Protein AF-A0A8S1KMD8-F1 (afdb_monomer)

Structure (mmCIF, N/CA/C/O backbone):
data_AF-A0A8S1KMD8-F1
#
_entry.id   AF-A0A8S1KMD8-F1
#
loop_
_atom_site.group_PDB
_atom_site.id
_atom_site.type_symbol
_atom_site.label_atom_id
_atom_site.label_alt_id
_atom_site.label_comp_id
_atom_site.label_asym_id
_atom_site.label_entity_id
_atom_site.label_seq_id
_atom_site.pdbx_PDB_ins_code
_atom_site.Cartn_x
_atom_site.Cartn_y
_atom_site.Cartn_z
_atom_site.occupancy
_atom_site.B_iso_or_equiv
_atom_site.auth_seq_id
_atom_site.auth_comp_id
_atom_site.auth_asym_id
_atom_site.auth_atom_id
_atom_site.pdbx_PDB_model_num
ATOM 1 N N . MET A 1 1 ? -4.150 -4.157 37.759 1.00 35.06 1 MET A N 1
ATOM 2 C CA . MET A 1 1 ? -3.790 -4.705 36.434 1.00 35.06 1 MET A CA 1
ATOM 3 C C . MET A 1 1 ? -5.080 -5.100 35.728 1.00 35.06 1 MET A C 1
ATOM 5 O O . MET A 1 1 ? -5.739 -6.020 36.186 1.00 35.06 1 MET A O 1
ATOM 9 N N . VAL A 1 2 ? -5.507 -4.350 34.710 1.00 37.12 2 VAL A N 1
ATOM 10 C CA . VAL A 1 2 ? -6.774 -4.609 34.002 1.00 37.12 2 VAL A CA 1
ATOM 11 C C . VAL A 1 2 ? -6.465 -5.465 32.774 1.00 37.12 2 VAL A C 1
ATOM 13 O O . VAL A 1 2 ? -5.782 -5.014 31.854 1.00 37.12 2 VAL A O 1
ATOM 16 N N . LEU A 1 3 ? -6.873 -6.731 32.798 1.00 45.84 3 LEU A N 1
ATOM 17 C CA . LEU A 1 3 ? -6.843 -7.628 31.643 1.00 45.84 3 LEU A CA 1
ATOM 18 C C . LEU A 1 3 ? -8.241 -7.618 31.025 1.00 45.84 3 LEU A C 1
ATOM 20 O O . LEU A 1 3 ? -9.227 -7.657 31.756 1.00 45.84 3 LEU A O 1
ATOM 24 N N . LEU A 1 4 ? -8.326 -7.552 29.697 1.00 47.75 4 LEU A N 1
ATOM 25 C CA . LEU A 1 4 ? -9.594 -7.823 29.020 1.00 47.75 4 LEU A CA 1
ATOM 26 C C . LEU A 1 4 ? -10.027 -9.254 29.333 1.00 47.75 4 LEU A C 1
ATOM 28 O O . LEU A 1 4 ? -9.177 -10.146 29.355 1.00 47.75 4 LEU A O 1
ATOM 32 N N . ASP A 1 5 ? -11.326 -9.472 29.530 1.00 56.44 5 ASP A N 1
ATOM 33 C CA . ASP A 1 5 ? -11.879 -10.826 29.559 1.00 56.44 5 ASP A CA 1
ATOM 34 C C . ASP A 1 5 ? -11.545 -11.499 28.215 1.00 56.44 5 ASP A C 1
ATOM 36 O O . ASP A 1 5 ? -11.772 -10.914 27.143 1.00 56.44 5 ASP A O 1
ATOM 40 N N . PRO A 1 6 ? -10.977 -12.712 28.255 1.00 58.53 6 PRO A N 1
ATOM 41 C CA . PRO A 1 6 ? -10.753 -13.542 27.082 1.00 58.53 6 PRO A CA 1
ATOM 42 C C . PRO A 1 6 ? -11.960 -13.647 26.136 1.00 58.53 6 PRO A C 1
ATOM 44 O O . PRO A 1 6 ? -11.756 -13.828 24.936 1.00 58.53 6 PRO A O 1
ATOM 47 N N . ILE A 1 7 ? -13.192 -13.512 26.641 1.00 58.31 7 ILE A N 1
ATOM 48 C CA . ILE A 1 7 ? -14.433 -13.607 25.860 1.00 58.31 7 ILE A CA 1
ATOM 49 C C . ILE A 1 7 ? -14.549 -12.473 24.833 1.00 58.31 7 ILE A C 1
ATOM 51 O O . ILE A 1 7 ? -14.689 -12.745 23.644 1.00 58.31 7 ILE A O 1
ATOM 55 N N . MET A 1 8 ? -14.390 -11.210 25.236 1.00 61.03 8 MET A N 1
ATOM 56 C CA . MET A 1 8 ? -14.494 -10.073 24.310 1.00 61.03 8 MET A CA 1
ATOM 57 C C . MET A 1 8 ? -13.376 -10.099 23.253 1.00 61.03 8 MET A C 1
ATOM 59 O O . MET A 1 8 ? -13.609 -9.868 22.067 1.00 61.03 8 MET A O 1
ATOM 63 N N . LEU A 1 9 ? -12.150 -10.449 23.662 1.00 65.88 9 LEU A N 1
ATOM 64 C CA . LEU A 1 9 ? -11.030 -10.636 22.732 1.00 65.88 9 LEU A CA 1
ATOM 65 C C . LEU A 1 9 ? -11.302 -11.753 21.723 1.00 65.88 9 LEU A C 1
ATOM 67 O O . LEU A 1 9 ? -10.912 -11.641 20.561 1.00 65.88 9 LEU A O 1
ATOM 71 N N . ARG A 1 10 ? -11.959 -12.828 22.158 1.00 68.38 10 ARG A N 1
ATOM 72 C CA . ARG A 1 10 ? -12.391 -13.913 21.280 1.00 68.38 10 ARG A CA 1
ATOM 73 C C . ARG A 1 10 ? -13.468 -13.432 20.308 1.00 68.38 10 ARG A C 1
ATOM 75 O O . ARG A 1 10 ? -13.371 -13.753 19.127 1.00 68.38 10 ARG A O 1
ATOM 82 N N . ASP A 1 11 ? -14.420 -12.625 20.758 1.00 70.31 11 ASP A N 1
ATOM 83 C CA . ASP A 1 11 ? -15.495 -12.106 19.911 1.00 70.31 11 ASP A CA 1
ATOM 84 C C . ASP A 1 11 ? -14.989 -11.146 18.837 1.00 70.31 11 ASP A C 1
ATOM 86 O O . ASP A 1 11 ? -15.337 -11.314 17.669 1.00 70.31 11 ASP A O 1
ATOM 90 N N . PHE A 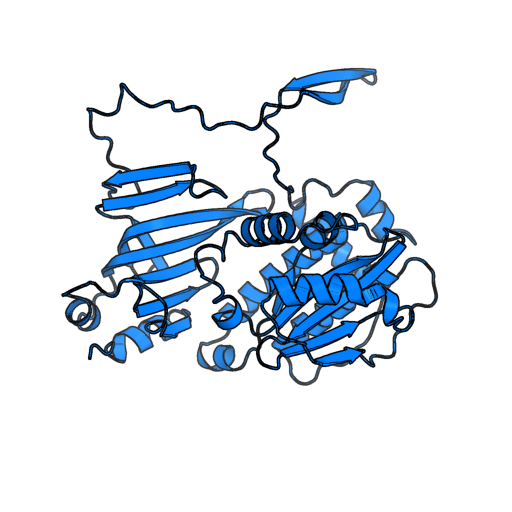1 12 ? -14.088 -10.218 19.169 1.00 73.62 12 PHE A N 1
ATOM 91 C CA . PHE A 1 12 ? -13.445 -9.368 18.162 1.00 73.62 12 PHE A CA 1
ATOM 92 C C . PHE A 1 12 ? -12.738 -10.190 17.080 1.00 73.62 12 PHE A C 1
ATOM 94 O O . PHE A 1 12 ? -12.924 -9.946 15.886 1.00 73.62 12 PHE A O 1
ATOM 101 N N . LYS A 1 13 ? -11.973 -11.207 17.492 1.00 77.50 13 LYS A N 1
ATOM 102 C CA . LYS A 1 13 ? -11.260 -12.101 16.569 1.00 77.50 13 LYS A CA 1
ATOM 103 C C . LYS A 1 13 ? -12.228 -12.895 15.693 1.00 77.50 13 LYS A C 1
ATOM 105 O O . LYS A 1 13 ? -12.014 -12.993 14.488 1.00 77.50 13 LYS A O 1
ATOM 110 N N . ASN A 1 14 ? -13.319 -13.401 16.269 1.00 76.19 14 ASN A N 1
ATOM 111 C CA . ASN A 1 14 ? -14.373 -14.109 15.536 1.00 76.19 14 ASN A CA 1
ATOM 112 C C . ASN A 1 14 ? -15.100 -13.206 14.526 1.00 76.19 14 ASN A C 1
ATOM 114 O O . ASN A 1 14 ? -15.613 -13.697 13.525 1.00 76.19 14 ASN A O 1
ATOM 118 N N . ARG A 1 15 ? -15.143 -11.891 14.772 1.00 75.94 15 ARG A N 1
ATOM 119 C CA . ARG A 1 15 ? -15.756 -10.886 13.885 1.00 75.94 15 ARG A CA 1
ATOM 120 C C . ARG A 1 15 ? -14.792 -10.324 12.841 1.00 75.94 15 ARG A C 1
ATOM 122 O O . ARG A 1 15 ? -15.174 -9.458 12.060 1.00 75.94 15 ARG A O 1
ATOM 129 N N . GLY A 1 16 ? -13.561 -10.830 12.804 1.00 81.75 16 GLY A N 1
ATOM 130 C CA . GLY A 1 16 ? -12.578 -10.461 11.797 1.00 81.75 16 GLY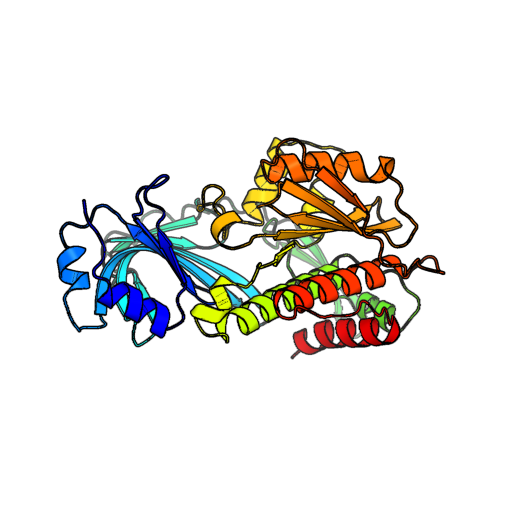 A CA 1
ATOM 131 C C . GLY A 1 16 ? -11.721 -9.252 12.160 1.00 81.75 16 GLY A C 1
ATOM 132 O O . GLY A 1 16 ? -10.973 -8.805 11.292 1.00 81.75 16 GLY A O 1
ATOM 133 N N . TYR A 1 17 ? -11.731 -8.780 13.410 1.00 84.38 17 TYR A N 1
ATOM 134 C CA . TYR A 1 17 ? -10.789 -7.760 13.879 1.00 84.38 17 TYR A CA 1
ATOM 135 C C . TYR A 1 17 ? -9.463 -8.387 14.306 1.00 84.38 17 TYR A C 1
ATOM 137 O O . TYR A 1 17 ? -9.433 -9.437 14.953 1.00 84.38 17 TYR A O 1
ATOM 145 N N . ASP A 1 18 ? -8.365 -7.702 14.009 1.00 84.19 18 ASP A N 1
ATOM 146 C CA . ASP A 1 18 ? -7.122 -7.894 14.747 1.00 84.19 18 ASP A CA 1
ATOM 147 C C . ASP A 1 18 ? -7.146 -6.998 15.986 1.00 84.19 18 ASP A C 1
ATOM 149 O O . ASP A 1 18 ? -7.566 -5.844 15.917 1.00 84.19 18 ASP A O 1
ATOM 153 N N . VAL A 1 19 ? -6.728 -7.538 17.133 1.00 84.62 19 VAL A N 1
ATOM 154 C CA . VAL A 1 19 ? -6.695 -6.801 18.403 1.00 84.62 19 VAL A CA 1
ATOM 155 C C . VAL A 1 19 ? -5.303 -6.882 19.000 1.00 84.62 19 VAL A C 1
ATOM 157 O O . VAL A 1 19 ? -4.813 -7.977 19.284 1.00 84.62 19 VAL A O 1
ATOM 160 N N . ILE A 1 20 ? -4.690 -5.721 19.210 1.00 83.12 20 ILE A N 1
ATOM 161 C CA . ILE A 1 20 ? -3.286 -5.576 19.592 1.00 83.12 20 ILE A CA 1
ATOM 162 C C . ILE A 1 20 ? -3.201 -4.779 20.894 1.00 83.12 20 ILE A C 1
ATOM 164 O O . ILE A 1 20 ? -3.952 -3.829 21.111 1.00 83.12 20 ILE A O 1
ATOM 168 N N . ASP A 1 21 ? -2.333 -5.212 21.807 1.00 82.94 21 ASP A N 1
ATOM 169 C CA . ASP A 1 21 ? -2.061 -4.510 23.063 1.00 82.94 21 ASP A CA 1
ATOM 170 C C . ASP A 1 21 ? -1.041 -3.391 22.831 1.00 82.94 21 ASP A C 1
ATOM 172 O O . ASP A 1 21 ? 0.060 -3.670 22.369 1.00 82.94 21 ASP A O 1
ATOM 176 N N . ILE A 1 22 ? -1.407 -2.148 23.155 1.00 79.69 22 ILE A N 1
ATOM 177 C CA . ILE A 1 22 ? -0.582 -0.949 22.895 1.00 79.69 22 ILE A CA 1
ATOM 178 C C . ILE A 1 22 ? -0.331 -0.113 24.161 1.00 79.69 22 ILE A C 1
ATOM 180 O O . ILE A 1 22 ? 0.023 1.064 24.098 1.00 79.69 22 ILE A O 1
ATOM 184 N N . ARG A 1 23 ? -0.498 -0.728 25.342 1.00 79.50 23 ARG A N 1
ATOM 185 C CA . ARG A 1 23 ? -0.414 -0.056 26.652 1.00 79.50 23 ARG A CA 1
ATOM 186 C C . ARG A 1 23 ? 0.889 0.693 26.926 1.00 79.50 23 ARG A C 1
ATOM 188 O O . ARG A 1 23 ? 0.893 1.603 27.745 1.00 79.50 23 ARG A O 1
ATOM 195 N N . ASN A 1 24 ? 1.986 0.308 26.283 1.00 64.88 24 ASN A N 1
ATOM 196 C CA . ASN A 1 24 ? 3.311 0.810 26.640 1.00 64.88 24 ASN A CA 1
ATOM 197 C C . ASN A 1 24 ? 3.614 2.219 26.101 1.00 64.88 24 ASN A C 1
ATOM 199 O O . ASN A 1 24 ? 4.594 2.806 26.542 1.00 64.88 24 ASN A O 1
ATOM 203 N N . ASN A 1 25 ? 2.795 2.770 25.193 1.00 57.94 25 ASN A N 1
ATOM 204 C CA . ASN A 1 25 ? 3.168 3.966 24.422 1.00 57.94 25 ASN A CA 1
ATOM 205 C C . ASN A 1 25 ? 2.075 5.043 24.285 1.00 57.94 25 ASN A C 1
ATOM 207 O O . ASN A 1 25 ? 2.281 6.018 23.557 1.00 57.94 25 ASN A O 1
ATOM 211 N N . SER A 1 26 ? 0.906 4.908 24.928 1.00 68.06 26 SER A N 1
ATOM 212 C CA . SER A 1 26 ? -0.212 5.823 24.649 1.00 68.06 26 SER A CA 1
ATOM 213 C C . SER A 1 26 ? -1.278 5.918 25.750 1.00 68.06 26 SER A C 1
ATOM 215 O O . SER A 1 26 ? -1.332 5.095 26.660 1.00 68.06 26 SER A O 1
ATOM 217 N N . ASP A 1 27 ? -2.190 6.888 25.611 1.00 80.75 27 ASP A N 1
ATOM 218 C CA . ASP A 1 27 ? -3.438 7.007 26.392 1.00 80.75 27 ASP A CA 1
ATOM 219 C C . ASP A 1 27 ? -4.460 5.882 26.089 1.00 80.75 27 ASP A C 1
ATOM 221 O O . ASP A 1 27 ? -5.607 5.895 26.560 1.00 80.75 27 ASP A O 1
ATOM 225 N N . TYR A 1 28 ? -4.057 4.896 25.284 1.00 82.88 28 TYR A N 1
ATOM 226 C CA . TYR A 1 28 ? -4.873 3.801 24.790 1.00 82.88 28 TYR A CA 1
ATOM 227 C C . TYR A 1 28 ? -4.318 2.451 25.249 1.00 82.88 28 TYR A C 1
ATOM 229 O O . TYR A 1 28 ? -3.118 2.245 25.408 1.00 82.88 28 TYR A O 1
ATOM 237 N N . VAL A 1 29 ? -5.221 1.499 25.475 1.00 82.94 29 VAL A N 1
ATOM 238 C CA . VAL A 1 29 ? -4.880 0.142 25.931 1.00 82.94 29 VAL A CA 1
ATOM 239 C C . VAL A 1 29 ? -4.875 -0.873 24.800 1.00 82.94 29 VAL A C 1
ATOM 241 O O . VAL A 1 29 ? -4.194 -1.896 24.887 1.00 82.94 29 VAL A O 1
ATOM 244 N N . LYS A 1 30 ? -5.673 -0.635 23.758 1.00 83.38 30 LYS A N 1
ATOM 245 C CA . LYS A 1 30 ? -5.879 -1.579 22.663 1.00 83.38 30 LYS A CA 1
ATOM 246 C C . LYS A 1 30 ? -6.028 -0.863 21.342 1.00 83.38 30 LYS A C 1
ATOM 248 O O . LYS A 1 30 ? -6.648 0.195 21.277 1.00 83.38 30 LYS A O 1
ATOM 253 N N . LEU A 1 31 ? -5.535 -1.531 20.312 1.00 84.88 31 LEU A N 1
ATOM 254 C CA . LEU A 1 31 ? -5.748 -1.202 18.919 1.00 84.88 31 LEU A CA 1
ATOM 255 C C . LEU A 1 31 ? -6.594 -2.301 18.282 1.00 84.88 31 LEU A C 1
ATOM 257 O O . LEU A 1 31 ? -6.228 -3.475 18.343 1.00 84.88 31 LEU A O 1
ATOM 261 N N . MET A 1 32 ? -7.721 -1.924 17.694 1.00 86.00 32 MET A N 1
ATOM 262 C CA . MET A 1 32 ? -8.576 -2.807 16.910 1.00 86.00 32 MET A CA 1
ATOM 263 C C . MET A 1 32 ? -8.472 -2.438 15.438 1.00 86.00 32 MET A C 1
ATOM 265 O O . MET A 1 32 ? -8.577 -1.263 15.094 1.00 86.00 32 MET A O 1
ATOM 269 N N . ILE A 1 33 ? -8.294 -3.433 14.575 1.00 83.44 33 ILE A N 1
ATOM 270 C CA . ILE A 1 33 ? -8.046 -3.218 13.150 1.00 83.44 33 ILE A CA 1
ATOM 271 C C . ILE A 1 33 ? -8.968 -4.120 12.332 1.00 83.44 33 ILE A C 1
ATOM 273 O O . ILE A 1 33 ? -9.001 -5.333 12.535 1.00 83.44 33 ILE A O 1
ATOM 277 N N . GLN A 1 34 ? -9.681 -3.527 11.381 1.00 84.62 34 GLN A N 1
ATOM 278 C CA . GLN A 1 34 ? -10.445 -4.207 10.335 1.00 84.62 34 GLN A CA 1
ATOM 279 C C . GLN A 1 34 ? -10.211 -3.485 8.996 1.00 84.62 34 GLN A C 1
ATOM 281 O O . GLN A 1 34 ? -9.600 -2.415 8.965 1.00 84.62 34 GLN A O 1
ATOM 286 N N . ILE A 1 35 ? -10.704 -4.040 7.879 1.00 79.12 35 ILE A N 1
ATOM 287 C CA . ILE A 1 35 ? -10.834 -3.284 6.623 1.00 79.12 35 ILE A CA 1
ATOM 288 C C . ILE A 1 35 ? -11.438 -1.918 6.939 1.00 79.12 35 ILE A C 1
ATOM 290 O O . ILE A 1 35 ? -12.513 -1.840 7.532 1.00 79.12 35 ILE A O 1
ATOM 294 N N . ASN A 1 36 ? -10.746 -0.866 6.499 1.00 76.69 36 ASN A N 1
ATOM 295 C CA . ASN A 1 36 ? -11.193 0.520 6.576 1.00 76.69 36 ASN A CA 1
ATOM 296 C C . ASN A 1 36 ? -11.409 1.093 7.984 1.00 76.69 36 ASN A C 1
ATOM 298 O O . ASN A 1 36 ? -11.917 2.207 8.096 1.00 76.69 36 ASN A O 1
ATOM 302 N N . ILE A 1 37 ? -11.055 0.366 9.047 1.00 83.81 37 ILE A N 1
ATOM 303 C CA . ILE A 1 37 ? -11.317 0.768 10.431 1.00 83.81 37 ILE A CA 1
ATOM 304 C C . ILE A 1 37 ? -10.082 0.505 11.288 1.00 83.81 37 ILE A C 1
ATOM 306 O O . ILE A 1 37 ? -9.607 -0.626 11.391 1.00 83.81 37 ILE A O 1
ATOM 310 N N . ILE A 1 38 ? -9.619 1.548 11.972 1.00 85.62 38 ILE A N 1
ATOM 311 C CA . ILE A 1 38 ? -8.643 1.459 13.057 1.00 85.62 38 ILE A CA 1
ATOM 312 C C . ILE A 1 38 ? -9.255 2.145 14.276 1.00 85.62 38 ILE A C 1
ATOM 314 O O . ILE A 1 38 ? -9.604 3.323 14.214 1.00 85.62 38 ILE A O 1
ATOM 318 N N . PHE A 1 39 ? -9.396 1.427 15.386 1.00 87.75 39 PHE A N 1
ATOM 319 C CA . PHE A 1 39 ? -10.000 1.955 16.605 1.00 87.75 39 PHE A CA 1
ATOM 320 C C . PHE A 1 39 ? -9.083 1.774 17.816 1.00 87.75 39 PHE A C 1
ATOM 322 O O . PHE A 1 39 ? -8.733 0.656 18.189 1.00 87.75 39 PHE A O 1
ATOM 329 N N . TYR A 1 40 ? -8.719 2.885 18.448 1.00 87.00 40 TYR A N 1
ATOM 330 C CA . TYR A 1 40 ? -7.942 2.929 19.678 1.00 87.00 40 TYR A CA 1
ATOM 331 C C . TYR A 1 40 ? -8.879 3.028 20.876 1.00 87.00 40 TYR A C 1
ATOM 333 O O . TYR A 1 40 ? -9.640 3.988 21.001 1.00 87.00 40 TYR A O 1
ATOM 341 N N . LEU A 1 41 ? -8.800 2.064 21.787 1.00 87.38 41 LEU A N 1
ATOM 342 C CA . LEU A 1 41 ? -9.602 2.044 23.008 1.00 87.38 41 LEU A CA 1
ATOM 343 C C . LEU A 1 41 ? -8.851 2.733 24.152 1.00 87.38 41 LEU A C 1
ATOM 345 O O . LEU A 1 41 ? -7.726 2.344 24.468 1.00 87.38 41 LEU A O 1
ATOM 349 N N . SER A 1 42 ? -9.460 3.742 24.782 1.00 86.06 42 SER A N 1
ATOM 350 C CA . SER A 1 42 ? -8.818 4.530 25.846 1.00 86.06 42 SER A CA 1
ATOM 351 C C . SER A 1 42 ? -8.641 3.734 27.143 1.00 86.06 42 SER A C 1
ATOM 353 O O . SER A 1 42 ? -9.484 2.914 27.495 1.00 86.06 42 SER A O 1
ATOM 355 N N . SER A 1 43 ? -7.560 4.007 27.880 1.00 73.50 43 SER A N 1
ATOM 356 C CA . SER A 1 43 ? -7.263 3.407 29.190 1.00 73.50 43 SER A CA 1
ATOM 357 C C . SER A 1 43 ? -8.159 3.902 30.333 1.00 73.50 43 SER A C 1
ATOM 359 O O . SER A 1 43 ? -8.401 3.166 31.290 1.00 73.50 43 SER A O 1
ATOM 361 N N . ASN A 1 44 ? -8.682 5.128 30.234 1.00 66.62 44 ASN A N 1
ATOM 362 C CA . ASN A 1 44 ? -9.310 5.872 31.336 1.00 66.62 44 ASN A CA 1
ATOM 363 C C . ASN A 1 44 ? -10.791 5.541 31.580 1.00 66.62 44 ASN A C 1
ATOM 365 O O . ASN A 1 44 ? -11.565 6.379 32.044 1.00 66.62 44 ASN A O 1
ATOM 369 N N . GLN A 1 45 ? -11.220 4.323 31.273 1.00 64.88 45 GLN A N 1
ATOM 370 C CA . GLN A 1 45 ? -12.606 3.915 31.461 1.00 64.88 45 GLN A CA 1
ATOM 371 C C . GLN A 1 45 ? -12.747 3.012 32.689 1.00 64.88 45 GLN A C 1
ATOM 373 O O . GLN A 1 45 ? -12.394 1.833 32.664 1.00 64.88 45 GLN A O 1
ATOM 378 N N . SER A 1 46 ? -13.351 3.558 33.749 1.00 56.25 46 SER A N 1
ATOM 379 C CA . SER A 1 46 ? -13.702 2.844 34.989 1.00 56.25 46 SER A CA 1
ATOM 380 C C . SER A 1 46 ? -14.570 1.597 34.757 1.00 56.25 46 SER A C 1
ATOM 382 O O . SER A 1 46 ? -14.564 0.682 35.576 1.00 56.25 46 SER A O 1
ATOM 384 N N . ASN A 1 47 ? -15.260 1.526 33.615 1.00 55.62 47 ASN A N 1
ATOM 385 C CA . ASN A 1 47 ? -16.184 0.456 33.251 1.00 55.62 47 ASN A CA 1
ATOM 386 C C . ASN A 1 47 ? -15.692 -0.486 32.146 1.00 55.62 47 ASN A C 1
ATOM 388 O O . ASN A 1 47 ? -16.491 -1.308 31.704 1.00 55.62 47 ASN A O 1
ATOM 392 N N . ILE A 1 48 ? -14.415 -0.443 31.734 1.00 58.97 48 ILE A N 1
ATOM 393 C CA . ILE A 1 48 ? -13.870 -1.428 30.777 1.00 58.97 48 ILE A CA 1
ATOM 394 C C . ILE A 1 48 ? -14.268 -2.843 31.218 1.00 58.97 48 ILE A C 1
ATOM 396 O O . ILE A 1 48 ? -14.921 -3.553 30.471 1.00 58.97 48 ILE A O 1
ATOM 400 N N . ASN A 1 49 ? -14.057 -3.202 32.485 1.00 54.62 49 ASN A N 1
ATOM 401 C CA . ASN A 1 49 ? -14.400 -4.532 33.008 1.00 54.62 49 ASN A CA 1
ATOM 402 C C . ASN A 1 49 ? -15.891 -4.912 32.934 1.00 54.62 49 ASN A C 1
ATOM 404 O O . ASN A 1 49 ? -16.192 -6.100 32.895 1.00 54.62 49 ASN A O 1
ATOM 408 N N . ASN A 1 50 ? -16.811 -3.944 32.925 1.00 54.94 50 ASN A N 1
ATOM 409 C CA . ASN A 1 50 ? -18.254 -4.201 32.846 1.00 54.94 50 ASN A CA 1
ATOM 410 C C . ASN A 1 50 ? -18.723 -4.338 31.393 1.00 54.94 50 ASN A C 1
ATOM 412 O O . ASN A 1 50 ? -19.512 -5.226 31.092 1.00 54.94 50 ASN A O 1
ATOM 416 N N . ILE A 1 51 ? -18.161 -3.525 30.493 1.00 56.81 51 ILE A N 1
ATOM 417 C CA . ILE A 1 51 ? -18.344 -3.629 29.036 1.00 56.81 51 ILE A CA 1
ATOM 418 C C . ILE A 1 51 ? -17.905 -5.015 28.544 1.00 56.81 51 ILE A C 1
ATOM 420 O O . ILE A 1 51 ? -18.531 -5.617 27.684 1.00 56.81 51 ILE A O 1
ATOM 424 N N . ILE A 1 52 ? -16.835 -5.541 29.133 1.00 52.72 52 ILE A N 1
ATOM 425 C CA . ILE A 1 52 ? -16.234 -6.815 28.754 1.00 52.72 52 ILE A CA 1
ATOM 426 C C . ILE A 1 52 ? -17.019 -8.044 29.272 1.00 52.72 52 ILE A C 1
ATOM 428 O O . ILE A 1 52 ? -16.906 -9.126 28.703 1.00 52.72 52 ILE A O 1
ATOM 432 N N . LYS A 1 53 ? -17.842 -7.900 30.317 1.00 52.44 53 LYS A N 1
ATOM 433 C CA . LYS A 1 53 ? -18.599 -9.018 30.913 1.00 52.44 53 LYS A CA 1
ATOM 434 C C . LYS A 1 53 ? -20.018 -9.190 30.363 1.00 52.44 53 LYS A C 1
ATOM 436 O O . LYS A 1 53 ? -20.637 -10.217 30.631 1.00 52.44 53 LYS A O 1
ATOM 441 N N . SER A 1 54 ? -20.564 -8.207 29.645 1.00 56.84 54 SER A N 1
ATOM 442 C CA . SER A 1 54 ? -21.906 -8.314 29.064 1.00 56.84 54 SER A CA 1
ATOM 443 C C . SER A 1 54 ? -21.873 -9.109 27.760 1.00 56.84 54 SER A C 1
ATOM 445 O O . SER A 1 54 ? -21.064 -8.814 26.887 1.00 56.84 54 SER A O 1
ATOM 447 N N . ALA A 1 55 ? -22.805 -10.049 27.584 1.00 59.31 55 ALA A N 1
ATOM 448 C CA . ALA A 1 55 ? -23.041 -10.727 26.302 1.00 59.31 55 ALA A CA 1
ATOM 449 C C . ALA A 1 55 ? -23.611 -9.792 25.209 1.00 59.31 55 ALA A C 1
ATOM 451 O O . ALA A 1 55 ? -23.804 -10.212 24.068 1.00 59.31 55 ALA A O 1
ATOM 452 N N . ASP A 1 56 ? -23.901 -8.535 25.556 1.00 66.38 56 ASP A N 1
ATOM 453 C CA . ASP A 1 56 ? -24.381 -7.521 24.628 1.00 66.38 56 ASP A CA 1
ATOM 454 C C . ASP A 1 56 ? -23.250 -7.029 23.727 1.00 66.38 56 ASP A C 1
ATOM 456 O O . ASP A 1 56 ? -22.234 -6.537 24.199 1.0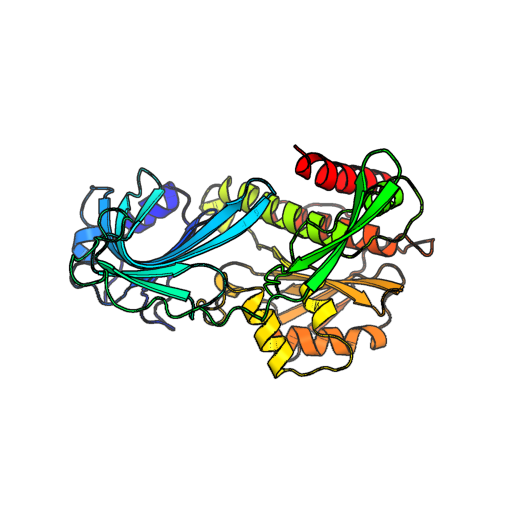0 66.38 56 ASP A O 1
ATOM 460 N N . TYR A 1 57 ? -23.459 -7.096 22.411 1.00 69.88 57 TYR A N 1
ATOM 461 C CA . TYR A 1 57 ? -22.510 -6.634 21.387 1.00 69.88 57 TYR A CA 1
ATOM 462 C C . TYR A 1 57 ? -22.415 -5.105 21.262 1.00 69.88 57 TYR A C 1
ATOM 464 O O . TYR A 1 57 ? -21.781 -4.606 20.330 1.00 69.88 57 TYR A O 1
ATOM 472 N N . GLN A 1 58 ? -23.103 -4.373 22.139 1.00 81.06 58 GLN A N 1
ATOM 473 C CA . GLN A 1 58 ? -23.283 -2.930 22.074 1.00 81.06 58 GLN A CA 1
ATOM 474 C C . GLN A 1 58 ? -22.680 -2.269 23.305 1.00 81.06 58 GLN A C 1
ATOM 476 O O . GLN A 1 58 ? -23.026 -2.585 24.443 1.00 81.06 58 GLN A O 1
ATOM 481 N N . HIS A 1 59 ? -21.777 -1.325 23.072 1.00 81.50 59 HIS A N 1
ATOM 482 C CA . HIS A 1 59 ? -20.938 -0.765 24.116 1.00 81.50 59 HIS A CA 1
ATOM 483 C C . HIS A 1 59 ? -20.771 0.739 23.949 1.00 81.50 59 HIS A C 1
ATOM 485 O O . HIS A 1 59 ? -20.617 1.231 22.833 1.00 81.50 59 HIS A O 1
ATOM 491 N N . GLN A 1 60 ? -20.730 1.469 25.064 1.00 85.44 60 GLN A N 1
ATOM 492 C CA . GLN A 1 60 ? -20.310 2.866 25.063 1.00 85.44 60 GLN A CA 1
ATOM 493 C C . GLN A 1 60 ? -18.859 2.961 25.535 1.00 85.44 60 GLN A C 1
ATOM 495 O O . GLN A 1 60 ? -18.547 2.738 26.705 1.00 85.44 60 GLN A O 1
ATOM 500 N N . VAL A 1 61 ? -17.959 3.265 24.606 1.00 87.06 61 VAL A N 1
ATOM 501 C CA . VAL A 1 61 ? -16.512 3.287 24.833 1.00 87.06 61 VAL A CA 1
ATOM 502 C C . VAL A 1 61 ? -15.916 4.629 24.452 1.00 87.06 61 VAL A C 1
ATOM 504 O O . VAL A 1 61 ? -16.363 5.278 23.516 1.00 87.06 61 VAL A O 1
ATOM 507 N N . ARG A 1 62 ? -14.875 5.055 25.158 1.00 88.81 62 ARG A N 1
ATOM 508 C CA . ARG A 1 62 ? -14.083 6.219 24.785 1.00 88.81 62 ARG A CA 1
ATOM 509 C C . ARG A 1 62 ? -12.890 5.744 23.983 1.00 88.81 62 ARG A C 1
ATOM 511 O O . ARG A 1 62 ? -12.194 4.811 24.384 1.00 88.81 62 ARG A O 1
ATOM 518 N N . GLY A 1 63 ? -12.637 6.404 22.871 1.00 90.62 63 GLY A N 1
ATOM 519 C CA . GLY A 1 63 ? -11.565 5.996 21.995 1.00 90.62 63 GLY A CA 1
ATOM 520 C C . GLY A 1 63 ? -11.328 6.969 20.869 1.00 90.62 63 GLY A C 1
ATOM 521 O O . GLY A 1 63 ? -11.746 8.130 20.910 1.00 90.62 63 GLY A O 1
ATOM 522 N N . LYS A 1 64 ? -10.641 6.452 19.863 1.00 88.50 64 LYS A N 1
ATOM 523 C CA . LYS A 1 64 ? -10.292 7.178 18.661 1.00 88.50 64 LYS A CA 1
ATOM 524 C C . LYS A 1 64 ? -10.442 6.283 17.451 1.00 88.50 64 LYS A C 1
ATOM 526 O O . LYS A 1 64 ? -9.885 5.193 17.420 1.00 88.50 64 LYS A O 1
ATOM 531 N N . LEU A 1 65 ? -11.216 6.739 16.482 1.00 87.06 65 LEU A N 1
ATOM 532 C CA . LEU A 1 65 ? -11.554 6.016 15.271 1.00 87.06 65 LEU A CA 1
ATOM 533 C C . LEU A 1 65 ? -10.891 6.685 14.075 1.00 87.06 65 LEU A C 1
ATOM 535 O O . LEU A 1 65 ? -11.065 7.883 13.859 1.00 87.06 65 LEU A O 1
ATOM 539 N N . TYR A 1 66 ? -10.226 5.882 13.261 1.00 82.31 66 TYR A N 1
ATOM 540 C CA . TYR A 1 66 ? -9.826 6.228 11.909 1.00 82.31 66 TYR A CA 1
ATOM 541 C C . TYR A 1 66 ? -10.629 5.347 10.979 1.00 82.31 66 TYR A C 1
ATOM 543 O O . TYR A 1 66 ? -10.647 4.122 11.116 1.00 82.31 66 TYR A O 1
ATOM 551 N N . SER A 1 67 ? -11.306 5.988 10.042 1.00 79.69 67 SER A N 1
ATOM 552 C CA . SER A 1 67 ? -12.043 5.306 8.996 1.00 79.69 67 SER A CA 1
ATOM 553 C C . SER A 1 67 ? -11.560 5.781 7.641 1.00 79.69 67 SER A C 1
ATOM 555 O O . SER A 1 67 ? -11.382 6.984 7.422 1.00 79.69 67 SER A O 1
ATOM 557 N N . SER A 1 68 ? -11.338 4.833 6.740 1.00 75.25 68 SER A N 1
ATOM 558 C CA . SER A 1 68 ? -11.048 5.111 5.341 1.00 75.25 68 SER A CA 1
ATOM 559 C C . SER A 1 68 ? -12.201 4.634 4.469 1.00 75.25 68 SER A C 1
ATOM 561 O O . SER A 1 68 ? -12.872 3.647 4.742 1.00 75.25 68 SER A O 1
ATOM 563 N N . PHE A 1 69 ? -12.487 5.365 3.411 1.00 74.94 69 PHE A N 1
ATOM 564 C CA . PHE A 1 69 ? -13.449 4.951 2.401 1.00 74.94 69 PHE A CA 1
ATOM 565 C C . PHE A 1 69 ? -13.031 5.548 1.077 1.00 74.94 69 PHE A C 1
ATOM 567 O O . PHE A 1 69 ? -12.253 6.494 1.024 1.00 74.94 69 PHE A O 1
ATOM 574 N N . PHE A 1 70 ? -13.552 4.994 -0.000 1.00 69.69 70 PHE A N 1
ATOM 575 C CA . PHE A 1 70 ? -13.240 5.451 -1.338 1.00 69.69 70 PHE A CA 1
ATOM 576 C C . PHE A 1 70 ? -14.419 6.254 -1.872 1.00 69.69 70 PHE A C 1
ATOM 578 O O . PHE A 1 70 ? -15.574 5.895 -1.637 1.00 69.69 70 PHE A O 1
ATOM 585 N N . ASP A 1 71 ? -14.145 7.382 -2.523 1.00 67.31 71 ASP A N 1
ATOM 586 C CA . ASP A 1 71 ? -15.195 8.081 -3.259 1.00 67.31 71 ASP A CA 1
ATOM 587 C C . ASP A 1 71 ? -15.519 7.394 -4.588 1.00 67.31 71 ASP A C 1
ATOM 589 O O . ASP A 1 71 ? -14.941 6.361 -4.921 1.00 67.31 71 ASP A O 1
ATOM 593 N N . SER A 1 72 ? -16.466 7.957 -5.342 1.00 68.31 72 SER A N 1
ATOM 594 C CA . SER A 1 72 ? -16.895 7.406 -6.632 1.00 68.31 72 SER A CA 1
ATOM 595 C C . SER A 1 72 ? -15.749 7.231 -7.629 1.00 68.31 72 SER A C 1
ATOM 597 O O . SER A 1 72 ? -15.855 6.406 -8.518 1.00 68.31 72 SER A O 1
ATOM 599 N N . ASN A 1 73 ? -14.655 7.977 -7.466 1.00 60.56 73 ASN A N 1
ATOM 600 C CA . ASN A 1 73 ? -13.479 7.912 -8.328 1.00 60.56 73 ASN A CA 1
ATOM 601 C C . ASN A 1 73 ? -12.335 7.142 -7.647 1.00 60.56 73 ASN A C 1
ATOM 603 O O . ASN A 1 73 ? -11.165 7.405 -7.920 1.00 60.56 73 ASN A O 1
ATOM 607 N N . LYS A 1 74 ? -12.660 6.281 -6.674 1.00 62.72 74 LYS A N 1
ATOM 608 C CA . LYS A 1 74 ? -11.709 5.473 -5.902 1.00 62.72 74 LYS A CA 1
ATOM 609 C C . LYS A 1 74 ? -10.607 6.291 -5.215 1.00 62.72 74 LYS A C 1
ATOM 611 O O . LYS A 1 74 ? -9.539 5.766 -4.911 1.00 62.72 74 LYS A O 1
ATOM 616 N N . ASN A 1 75 ? -10.868 7.561 -4.885 1.00 63.25 75 ASN A N 1
ATOM 617 C CA . ASN A 1 75 ? -9.935 8.329 -4.065 1.00 63.25 75 ASN A CA 1
ATOM 618 C C . ASN A 1 75 ? -10.128 7.971 -2.596 1.00 63.25 75 ASN A C 1
ATOM 620 O O . ASN A 1 75 ? -11.265 8.037 -2.112 1.00 63.25 75 ASN A O 1
ATOM 624 N N . PRO A 1 76 ? -9.049 7.671 -1.856 1.00 61.84 76 PRO A N 1
ATOM 625 C CA . PRO A 1 76 ? -9.162 7.450 -0.431 1.00 61.84 76 PRO A CA 1
ATOM 626 C C . PRO A 1 76 ? -9.550 8.756 0.273 1.00 61.84 76 PRO A C 1
ATOM 628 O O . PRO A 1 76 ? -8.901 9.800 0.147 1.00 61.84 76 PRO A O 1
ATOM 631 N N . LYS A 1 77 ? -10.631 8.681 1.039 1.00 69.56 77 LYS A N 1
ATOM 632 C CA . LYS A 1 77 ? -11.109 9.674 1.990 1.00 69.56 77 LYS A CA 1
ATOM 633 C C . LYS A 1 77 ? -10.933 9.121 3.388 1.00 69.56 77 LYS A C 1
ATOM 635 O O . LYS A 1 77 ? -11.122 7.934 3.631 1.00 69.56 77 LYS A O 1
ATOM 640 N N . TYR A 1 78 ? -10.600 10.018 4.301 1.00 72.06 78 TYR A N 1
ATOM 641 C CA . TYR A 1 78 ? -10.290 9.673 5.676 1.00 72.06 78 TYR A CA 1
ATOM 642 C C . TYR A 1 78 ? -11.157 10.506 6.605 1.00 72.06 78 TYR A C 1
ATOM 644 O O . TYR A 1 78 ? -11.350 11.707 6.385 1.00 72.06 78 TYR A O 1
ATOM 652 N N . ILE A 1 79 ? -11.679 9.857 7.637 1.00 76.81 79 ILE A N 1
ATOM 653 C CA . ILE A 1 79 ? -12.356 10.502 8.752 1.00 76.81 79 ILE A CA 1
ATOM 654 C C . ILE A 1 79 ? -11.683 10.013 10.025 1.00 76.81 79 ILE A C 1
ATOM 656 O O . ILE A 1 79 ? -11.689 8.815 10.315 1.00 76.81 79 ILE A O 1
ATOM 660 N N . THR A 1 80 ? -11.168 10.966 10.795 1.00 81.56 80 THR A N 1
ATOM 661 C CA . THR A 1 80 ? -10.696 10.722 12.155 1.00 81.56 80 THR A CA 1
ATOM 662 C C . THR A 1 80 ? -11.716 11.273 13.137 1.00 81.56 80 THR A C 1
ATOM 664 O O . THR A 1 80 ? -12.269 12.360 12.946 1.00 81.56 80 THR A O 1
ATOM 667 N N . GLN A 1 81 ? -11.991 10.525 14.196 1.00 86.56 81 GLN A N 1
ATOM 668 C CA . GLN A 1 81 ? -12.904 10.911 15.262 1.00 86.56 81 GLN A CA 1
ATOM 669 C C . GLN A 1 81 ? -12.308 10.532 16.612 1.00 86.56 81 GLN A C 1
ATOM 671 O O . GLN A 1 81 ? -11.736 9.459 16.754 1.00 86.56 81 GLN A O 1
ATOM 676 N N . GLU A 1 82 ? -12.484 11.376 17.619 1.00 89.75 82 GLU A N 1
ATOM 677 C CA . GLU A 1 82 ? -12.035 11.115 18.987 1.00 89.75 82 GLU A CA 1
ATOM 678 C C . GLU A 1 82 ? -13.142 11.483 19.974 1.00 89.75 82 GLU A C 1
ATOM 680 O O . GLU A 1 82 ? -13.789 12.519 19.819 1.00 89.75 82 GLU A O 1
ATOM 685 N N . GLY A 1 83 ? -13.366 10.654 20.993 1.00 92.12 83 GLY A N 1
ATOM 686 C CA . GLY A 1 83 ? -14.378 10.916 22.013 1.00 92.12 83 GLY A CA 1
ATOM 687 C C . GLY A 1 83 ? -15.123 9.666 22.450 1.00 92.12 83 GLY A C 1
ATOM 688 O O . GLY A 1 83 ? -14.555 8.577 22.511 1.00 92.12 83 GLY A O 1
ATOM 689 N N . GLU A 1 84 ? -16.390 9.845 22.803 1.00 91.06 84 GLU A N 1
ATOM 690 C CA . GLU A 1 84 ? -17.291 8.768 23.210 1.00 91.06 84 GLU A CA 1
ATOM 691 C C . GLU A 1 84 ? -17.962 8.146 21.988 1.00 91.06 84 GLU A C 1
ATOM 693 O O . GLU A 1 84 ? -18.527 8.846 21.153 1.00 91.06 84 GLU A O 1
ATOM 698 N N . PHE A 1 85 ? -17.903 6.825 21.883 1.00 91.62 85 PHE A N 1
ATOM 699 C CA . PHE A 1 85 ? -18.453 6.037 20.794 1.00 91.62 85 PHE A CA 1
ATOM 700 C C . PHE A 1 85 ? -19.473 5.044 2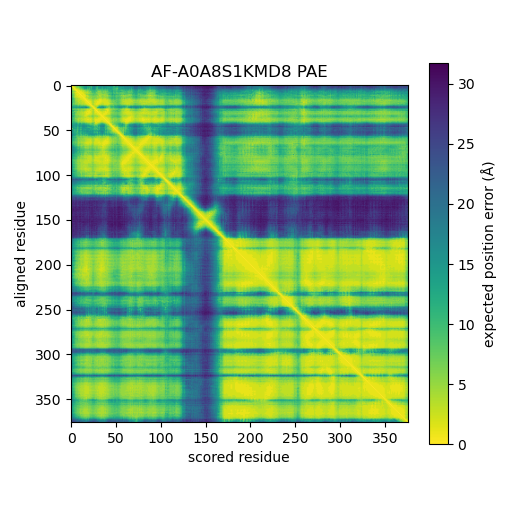1.324 1.00 91.62 85 PHE A C 1
ATOM 702 O O . PHE A 1 85 ? -19.236 4.342 22.303 1.00 91.62 85 PHE A O 1
ATOM 709 N N . PHE A 1 86 ? -20.583 4.941 20.610 1.00 89.94 86 PHE A N 1
ATOM 710 C CA . PHE A 1 86 ? -21.393 3.743 20.581 1.00 89.94 86 PHE A CA 1
ATOM 711 C C . PHE A 1 86 ? -20.764 2.759 19.590 1.00 89.94 86 PHE A C 1
ATOM 713 O O . PHE A 1 86 ? -20.575 3.087 18.416 1.00 89.94 86 PHE A O 1
ATOM 720 N N . VAL A 1 87 ? -20.420 1.572 20.072 1.00 87.38 87 VAL A N 1
ATOM 721 C CA . VAL A 1 87 ? -19.788 0.510 19.297 1.00 87.38 87 VAL A CA 1
ATOM 722 C C . VAL A 1 87 ? -20.712 -0.695 19.282 1.00 87.38 87 VAL A C 1
ATOM 724 O O . VAL A 1 87 ? -20.986 -1.268 20.332 1.00 87.38 87 VAL A O 1
ATOM 727 N N . ASP A 1 88 ? -21.181 -1.072 18.096 1.00 86.38 88 ASP A N 1
ATOM 728 C CA . ASP A 1 88 ? -21.948 -2.291 17.853 1.00 86.38 88 ASP A CA 1
ATOM 729 C C . ASP A 1 88 ? -21.109 -3.253 17.008 1.00 86.38 88 ASP A C 1
ATOM 731 O O . ASP A 1 88 ? -20.948 -3.098 15.794 1.00 86.38 88 ASP A O 1
ATOM 735 N N . LEU A 1 89 ? -20.569 -4.268 17.676 1.00 78.75 89 LEU A N 1
ATOM 736 C CA . LEU A 1 89 ? -19.654 -5.245 17.087 1.00 78.75 89 LEU A CA 1
ATOM 737 C C . LEU A 1 89 ? -20.355 -6.275 16.212 1.00 78.75 89 LEU A C 1
ATOM 739 O O . LEU A 1 89 ? -19.717 -6.908 15.371 1.00 78.75 89 LEU A O 1
ATOM 743 N N . LYS A 1 90 ? -21.666 -6.457 16.389 1.00 79.75 90 LYS A N 1
ATOM 744 C CA . LYS A 1 90 ? -22.450 -7.341 15.527 1.00 79.75 90 LYS A CA 1
ATOM 745 C C . LYS A 1 90 ? -22.584 -6.729 14.136 1.00 79.75 90 LYS A C 1
ATOM 747 O O . LYS A 1 90 ? -22.523 -7.463 13.152 1.00 79.75 90 LYS A O 1
ATOM 752 N N . ASN A 1 91 ? -22.733 -5.407 14.078 1.00 83.44 91 ASN A N 1
ATOM 753 C CA . ASN A 1 91 ? -22.951 -4.646 12.851 1.00 83.44 91 ASN A CA 1
ATOM 754 C C . ASN A 1 91 ? -21.699 -3.902 12.344 1.00 83.44 91 ASN A C 1
ATOM 756 O O . ASN A 1 91 ? -21.800 -3.162 11.369 1.00 83.44 91 ASN A O 1
ATOM 760 N N . ASN A 1 92 ? -20.532 -4.087 12.978 1.00 81.38 92 ASN A N 1
ATOM 761 C CA . ASN A 1 92 ? -19.282 -3.363 12.683 1.00 81.38 92 ASN A CA 1
ATOM 762 C C . ASN A 1 92 ? -19.456 -1.837 12.664 1.00 81.38 92 ASN A C 1
ATOM 764 O O . ASN A 1 92 ? -18.949 -1.136 11.789 1.00 81.38 92 ASN A O 1
ATOM 768 N N . LEU A 1 93 ? -20.216 -1.321 13.625 1.00 88.44 93 LEU A N 1
ATOM 769 C CA . LEU A 1 93 ? -20.623 0.072 13.664 1.00 88.44 93 LEU A CA 1
ATOM 770 C C . LEU A 1 93 ? -19.910 0.802 14.800 1.00 88.44 93 LEU A C 1
ATOM 772 O O . LEU A 1 93 ? -20.054 0.439 15.963 1.00 88.44 93 LEU A O 1
ATOM 776 N N . PHE A 1 94 ? -19.199 1.874 14.456 1.00 90.25 94 PHE A N 1
ATOM 777 C CA . PHE A 1 94 ? -18.572 2.794 15.403 1.00 90.25 94 PHE A CA 1
ATOM 778 C C . PHE A 1 94 ? -19.164 4.181 15.173 1.00 90.25 94 PHE A C 1
ATOM 780 O O . PHE A 1 94 ? -18.925 4.809 14.143 1.00 90.25 94 PHE A O 1
ATOM 787 N N . GLN A 1 95 ? -19.974 4.659 16.112 1.00 91.94 95 GLN A N 1
ATOM 788 C CA . GLN A 1 95 ? -20.654 5.945 16.004 1.00 91.94 95 GLN A CA 1
ATOM 789 C C . GLN A 1 95 ? -20.274 6.841 17.165 1.00 91.94 95 GLN A C 1
ATOM 791 O O . GLN A 1 95 ? -20.525 6.500 18.315 1.00 91.94 95 GLN A O 1
ATOM 796 N N . LEU A 1 96 ? -19.731 8.019 16.863 1.00 89.75 96 LEU A N 1
ATOM 797 C CA . LEU A 1 96 ? -19.484 9.043 17.872 1.00 89.75 96 LEU A CA 1
ATOM 798 C C . LEU A 1 96 ? -20.818 9.410 18.556 1.00 89.75 96 LEU A C 1
ATOM 800 O O . LEU A 1 96 ? -21.758 9.854 17.895 1.00 89.75 96 LEU A O 1
ATOM 804 N N . ASN A 1 97 ? -20.928 9.156 19.855 1.00 89.56 97 ASN A N 1
ATOM 805 C CA . ASN A 1 97 ? -22.149 9.270 20.641 1.00 89.56 97 ASN A CA 1
ATOM 806 C C . ASN A 1 97 ? -21.815 9.784 22.048 1.00 89.56 97 ASN A C 1
ATOM 808 O O . ASN A 1 97 ? -21.448 9.008 22.933 1.00 89.56 97 ASN A O 1
ATOM 812 N N . GLY A 1 98 ? -21.926 11.099 22.217 1.00 88.81 98 GLY A N 1
ATOM 813 C CA . GLY A 1 98 ? -21.473 11.852 23.380 1.00 88.81 98 GLY A CA 1
ATOM 814 C C . GLY A 1 98 ? -20.522 12.983 22.989 1.00 88.81 98 GLY A C 1
ATOM 815 O O . GLY A 1 98 ? -20.604 13.536 21.888 1.00 88.81 98 GLY A O 1
ATOM 816 N N . GLN A 1 99 ? -19.617 13.355 23.891 1.00 88.94 99 GLN A N 1
ATOM 817 C CA . GLN A 1 99 ? -18.642 14.416 23.615 1.00 88.94 99 GLN A CA 1
ATOM 818 C C . GLN A 1 99 ? -17.520 13.911 22.705 1.00 88.94 99 GLN A C 1
ATOM 820 O O . GLN A 1 99 ? -16.925 12.860 22.954 1.00 88.94 99 GLN A O 1
ATOM 825 N N . GLY A 1 100 ? -17.179 14.689 21.676 1.00 89.62 100 GLY A N 1
ATOM 826 C CA . GLY A 1 100 ? -16.101 14.317 20.770 1.00 89.62 100 GLY A CA 1
ATOM 827 C C . GLY A 1 100 ? -15.647 15.398 19.797 1.00 89.62 100 GLY A C 1
ATOM 828 O O . GLY A 1 100 ? -16.096 16.549 19.811 1.00 89.62 100 GLY A O 1
ATOM 829 N N . ILE A 1 101 ? -14.701 15.007 18.954 1.00 85.31 101 ILE A N 1
ATOM 830 C CA . ILE A 1 101 ? -14.091 15.811 17.902 1.00 85.31 101 ILE A CA 1
ATOM 831 C C . ILE A 1 101 ? -14.105 14.975 16.624 1.00 85.31 101 ILE A C 1
ATOM 833 O O . ILE A 1 101 ? -13.664 13.828 16.628 1.00 85.31 101 ILE A O 1
ATOM 837 N N . LYS A 1 102 ? -14.603 15.549 15.529 1.00 82.62 102 LYS A N 1
ATOM 838 C CA . LYS A 1 102 ? -14.480 14.981 14.184 1.00 82.62 102 LYS A CA 1
ATOM 839 C C . LYS A 1 102 ? -13.488 15.817 13.393 1.00 82.62 102 LYS A C 1
ATOM 841 O O . LYS A 1 102 ? -13.661 17.027 13.289 1.00 82.62 102 LYS A O 1
ATOM 846 N N . TYR A 1 103 ? -12.470 15.185 12.836 1.00 76.12 103 TYR A N 1
ATOM 847 C CA . TYR A 1 103 ? -11.489 15.834 11.979 1.00 76.12 103 TYR A CA 1
ATOM 848 C C . TYR A 1 103 ? -11.911 15.611 10.527 1.00 76.12 103 TYR A C 1
ATOM 850 O O . TYR A 1 103 ? -12.176 14.480 10.108 1.00 76.12 103 TYR A O 1
ATOM 858 N N . SER A 1 104 ? -12.037 16.700 9.775 1.00 59.72 104 SER A N 1
ATOM 859 C CA . SER A 1 104 ? -12.518 16.681 8.396 1.00 59.72 104 SER A CA 1
ATOM 860 C C . SER A 1 104 ? -11.342 16.891 7.447 1.00 59.72 104 SER A C 1
ATOM 862 O O . SER A 1 104 ? -10.783 17.982 7.356 1.00 59.72 104 SER A O 1
ATOM 864 N N . GLY A 1 105 ? -10.991 15.845 6.698 1.00 51.38 105 GLY A N 1
ATOM 865 C CA . GLY A 1 105 ? -9.8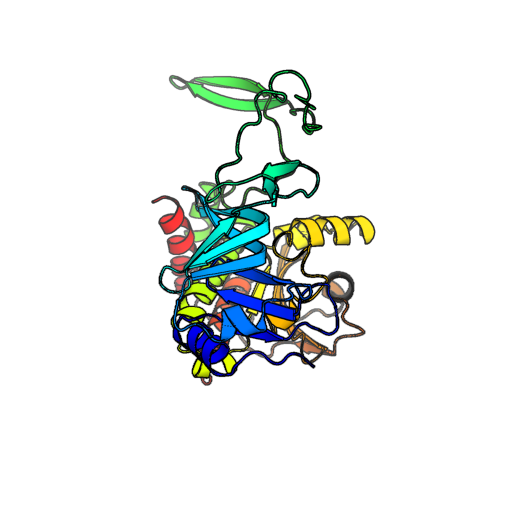97 15.870 5.730 1.00 51.38 105 GLY A CA 1
ATOM 866 C C . GLY A 1 105 ? -8.529 15.546 6.335 1.00 51.38 105 GLY A C 1
ATOM 867 O O . GLY A 1 105 ? -8.411 15.003 7.426 1.00 51.38 105 GLY A O 1
ATOM 868 N N . LYS A 1 106 ? -7.476 15.867 5.580 1.00 48.75 106 LYS A N 1
ATOM 869 C CA . LYS A 1 106 ? -6.075 15.541 5.878 1.00 48.75 106 LYS A CA 1
ATOM 870 C C . LYS A 1 106 ? -5.390 16.593 6.780 1.00 48.75 106 LYS A C 1
ATOM 872 O O . LYS A 1 106 ? -4.259 16.991 6.529 1.00 48.75 106 LYS A O 1
ATOM 877 N N . SER A 1 107 ? -6.081 17.134 7.785 1.00 50.41 107 SER A N 1
ATOM 878 C CA . SER A 1 107 ? -5.468 18.121 8.685 1.00 50.41 107 SER A CA 1
ATOM 879 C C . SER A 1 107 ? -6.137 18.174 10.051 1.00 50.41 107 SER A C 1
ATOM 881 O O . SER A 1 107 ? -7.344 18.387 10.152 1.00 50.41 107 SER A O 1
ATOM 883 N N . ASN A 1 108 ? -5.319 18.129 11.105 1.00 51.97 108 ASN A N 1
ATOM 884 C CA . ASN A 1 108 ? -5.764 18.337 12.487 1.00 51.97 108 ASN A CA 1
ATOM 885 C C . ASN A 1 108 ? -6.334 19.749 12.719 1.00 51.97 108 ASN A C 1
ATOM 887 O O . ASN A 1 108 ? -7.035 19.985 13.705 1.00 51.97 108 ASN A O 1
ATOM 891 N N . ASN A 1 109 ? -6.075 20.678 11.792 1.00 49.31 109 ASN A N 1
ATOM 892 C CA . ASN A 1 109 ? -6.530 22.066 11.852 1.00 49.31 109 ASN A CA 1
ATOM 893 C C . ASN A 1 109 ? -7.987 22.246 11.406 1.00 49.31 109 ASN A C 1
ATOM 895 O O . ASN A 1 109 ? -8.572 23.299 11.655 1.00 49.31 109 ASN A O 1
ATOM 899 N N . VAL A 1 110 ? -8.581 21.243 10.751 1.00 55.00 110 VAL A N 1
ATOM 900 C CA . VAL A 1 110 ? -9.986 21.270 10.332 1.00 55.00 110 VAL A CA 1
ATOM 901 C C . VAL A 1 110 ? -10.746 20.264 11.181 1.00 55.00 110 VAL A C 1
ATOM 903 O O . VAL A 1 110 ? -10.843 19.084 10.849 1.00 55.00 110 VAL A O 1
ATOM 906 N N . ASN A 1 111 ? -11.261 20.729 12.317 1.00 72.38 111 ASN A N 1
ATOM 907 C CA . ASN A 1 111 ? -11.976 19.876 13.252 1.00 72.38 111 ASN A CA 1
ATOM 908 C C . ASN A 1 111 ? -13.282 20.501 13.751 1.00 72.38 111 ASN A C 1
ATOM 910 O O . ASN A 1 111 ? -13.443 21.716 13.853 1.00 72.38 111 ASN A O 1
ATOM 914 N N . GLU A 1 112 ? -14.232 19.627 14.059 1.00 79.88 112 GLU A N 1
ATOM 915 C CA . GLU A 1 112 ? -15.537 19.949 14.602 1.00 79.88 112 GLU A CA 1
ATOM 916 C C . GLU A 1 112 ? -15.654 19.331 15.996 1.00 79.88 112 GLU A C 1
ATOM 918 O O . GLU A 1 112 ? -15.958 18.148 16.159 1.00 79.88 112 GLU A O 1
ATOM 923 N N . LYS A 1 113 ? -15.439 20.146 17.029 1.00 86.19 113 LYS A N 1
ATOM 924 C CA . LYS A 1 113 ? -15.682 19.750 18.422 1.00 86.19 113 LYS A CA 1
ATOM 925 C C . LYS A 1 113 ? -17.148 19.960 18.805 1.00 86.19 113 LYS A C 1
ATOM 927 O O . LYS A 1 113 ? -17.751 20.962 18.400 1.00 86.19 113 LYS A O 1
ATOM 932 N N . GLY A 1 114 ? -17.721 19.039 19.576 1.00 87.31 114 GLY A N 1
ATOM 933 C CA . GLY A 1 114 ? -19.066 19.178 20.132 1.00 87.31 114 GLY A CA 1
ATOM 934 C C . GLY A 1 114 ? -19.652 17.876 20.667 1.00 87.31 114 GLY A C 1
ATOM 935 O O . GLY A 1 114 ? -18.957 16.874 20.808 1.00 87.31 114 GLY A O 1
ATOM 936 N N . GLU A 1 115 ? -20.950 17.921 20.944 1.00 88.19 115 GLU A N 1
ATOM 937 C CA . GLU A 1 115 ? -21.741 16.758 21.332 1.00 88.19 115 GLU A CA 1
ATOM 938 C C . GLU A 1 115 ? -22.354 16.100 20.095 1.00 88.19 115 GLU A C 1
ATOM 940 O O . GLU A 1 115 ? -22.835 16.786 19.188 1.00 88.19 115 GLU A O 1
ATOM 945 N N . TYR A 1 116 ? -22.333 14.774 20.059 1.00 89.62 116 TYR A N 1
ATOM 946 C CA . TYR A 1 116 ? -22.804 13.960 18.950 1.00 89.62 116 TYR A CA 1
ATOM 947 C C . TYR A 1 116 ? -23.857 12.970 19.431 1.00 89.62 116 TYR A C 1
ATOM 949 O O . TYR A 1 116 ? -23.700 12.350 20.477 1.00 89.62 116 TYR A O 1
ATOM 957 N N . ASN A 1 117 ? -24.905 12.776 18.638 1.00 88.69 117 ASN A N 1
ATOM 958 C CA . ASN A 1 117 ? -25.869 11.699 18.816 1.00 88.69 117 ASN A CA 1
ATOM 959 C C . ASN A 1 117 ? -25.822 10.815 17.570 1.00 88.69 117 ASN A C 1
ATOM 961 O O . ASN A 1 117 ? -26.150 11.276 16.475 1.00 88.69 117 ASN A O 1
ATOM 965 N N . LYS A 1 118 ? -25.364 9.568 17.725 1.00 85.31 118 LYS A N 1
ATOM 966 C CA . LYS A 1 118 ? -25.204 8.597 16.623 1.00 85.31 118 LYS A CA 1
ATOM 967 C C . LYS A 1 118 ? -24.466 9.168 15.398 1.00 85.31 118 LYS A C 1
ATOM 969 O O . LYS A 1 118 ? -24.887 9.007 14.256 1.00 85.31 118 LYS A O 1
ATOM 974 N N . GLY A 1 119 ? -23.360 9.868 15.638 1.00 80.44 119 GLY A N 1
ATOM 975 C CA . GLY A 1 119 ? -22.503 10.464 14.610 1.00 80.44 119 GLY A CA 1
ATOM 976 C C . GLY A 1 119 ? -22.971 11.821 14.074 1.00 80.44 119 GLY A C 1
ATOM 977 O O . GLY A 1 119 ? -22.230 12.455 13.321 1.00 80.44 119 GLY A O 1
ATOM 978 N N . ILE A 1 120 ? -24.151 12.304 14.477 1.00 83.56 120 ILE A N 1
ATOM 979 C CA . ILE A 1 120 ? -24.686 13.609 14.076 1.00 83.56 120 ILE A CA 1
ATOM 980 C C . ILE A 1 120 ? -24.380 14.628 15.169 1.00 83.56 120 ILE A C 1
ATOM 982 O O . ILE A 1 120 ? -24.753 14.438 16.326 1.00 83.56 120 ILE A O 1
ATOM 986 N N . LYS A 1 121 ? -23.718 15.730 14.806 1.00 85.69 121 LYS A N 1
ATOM 987 C CA . LYS A 1 121 ? -23.424 16.815 15.743 1.00 85.69 121 LYS A CA 1
ATOM 988 C C . LYS A 1 121 ? -24.723 17.486 16.191 1.00 85.69 121 LYS A C 1
ATOM 990 O O . LYS A 1 121 ? -25.477 17.997 15.362 1.00 85.69 121 LYS A O 1
ATOM 995 N N . ILE A 1 122 ? -24.970 17.520 17.496 1.00 85.31 122 ILE A N 1
ATOM 996 C CA . ILE A 1 122 ? -26.124 18.205 18.075 1.00 85.31 122 ILE A CA 1
ATOM 997 C C . ILE A 1 122 ? -25.891 19.710 17.926 1.00 85.31 122 ILE A C 1
ATOM 999 O O . ILE A 1 122 ? -24.972 20.282 18.518 1.00 85.31 122 ILE A O 1
ATOM 1003 N N . GLN A 1 123 ? -26.714 20.372 17.110 1.00 76.94 123 GLN A N 1
ATOM 1004 C CA . GLN A 1 123 ? -26.650 21.823 16.965 1.00 76.94 123 GLN A CA 1
ATOM 1005 C C . GLN A 1 123 ? -27.147 22.487 18.250 1.00 76.94 123 GLN A C 1
ATOM 1007 O O . GLN A 1 123 ? -28.345 22.563 18.522 1.00 76.94 123 GLN A O 1
ATOM 1012 N N . THR A 1 124 ? -26.225 23.019 19.048 1.00 58.62 124 THR A N 1
ATOM 1013 C CA . THR A 1 124 ? -26.589 23.929 20.131 1.00 58.62 124 THR A CA 1
ATOM 1014 C C . THR A 1 124 ? -26.969 25.279 19.523 1.00 58.62 124 THR A C 1
ATOM 1016 O O . THR A 1 124 ? -26.155 25.926 18.858 1.00 58.62 124 THR A O 1
ATOM 1019 N N . ARG A 1 125 ? -28.212 25.722 19.781 1.00 52.06 125 ARG A N 1
ATOM 1020 C CA . ARG A 1 125 ? -28.833 26.975 19.285 1.00 52.06 125 ARG A CA 1
ATOM 1021 C C . ARG A 1 125 ? -27.968 28.244 19.432 1.00 52.06 125 ARG A C 1
ATOM 1023 O O . ARG A 1 125 ? -28.250 29.242 18.786 1.00 52.06 125 ARG A O 1
ATOM 1030 N N . LYS A 1 126 ? -26.909 28.231 20.250 1.00 50.28 126 LYS A N 1
ATOM 1031 C CA . LYS A 1 126 ? -25.998 29.372 20.469 1.00 50.28 126 LYS A CA 1
ATOM 1032 C C . LYS A 1 126 ? -24.858 29.506 19.442 1.00 50.28 126 LYS A C 1
ATOM 1034 O O . LYS A 1 126 ? -24.133 30.493 19.493 1.00 50.28 126 LYS A O 1
ATOM 1039 N N . SER A 1 127 ? -24.688 28.557 18.518 1.00 45.59 127 SER A N 1
ATOM 1040 C CA . SER A 1 127 ? -23.557 28.538 17.567 1.00 45.59 127 SER A CA 1
ATOM 1041 C C . SER A 1 127 ? -23.849 29.121 16.176 1.00 45.59 127 SER A C 1
ATOM 1043 O O . SER A 1 127 ? -22.959 29.131 15.334 1.00 45.59 127 SER A O 1
ATOM 1045 N N . GLN A 1 128 ? -25.039 29.682 15.934 1.00 45.47 128 GLN A N 1
ATOM 1046 C CA . GLN A 1 128 ? -25.365 30.301 14.638 1.00 45.47 128 GLN A CA 1
ATOM 1047 C C . GLN A 1 128 ? -24.635 31.630 14.358 1.00 45.47 128 GLN A C 1
ATOM 1049 O O . GLN A 1 128 ? -24.689 32.100 13.230 1.00 45.47 128 GLN A O 1
ATOM 1054 N N . ASN A 1 129 ? -23.922 32.223 15.327 1.00 43.81 129 ASN A N 1
ATOM 1055 C CA . ASN A 1 129 ? -23.414 33.598 15.186 1.00 43.81 129 ASN A CA 1
ATOM 1056 C C . ASN A 1 129 ? -21.905 33.807 15.335 1.00 43.81 129 ASN A C 1
ATOM 1058 O O . ASN A 1 129 ? -21.462 34.953 15.408 1.00 43.81 129 ASN A O 1
ATOM 1062 N N . LYS A 1 130 ? -21.067 32.769 15.364 1.00 43.91 130 LYS A N 1
ATOM 1063 C CA . LYS A 1 130 ? -19.621 33.021 15.332 1.00 43.91 130 LYS A CA 1
ATOM 1064 C C . LYS A 1 130 ? -18.842 31.812 14.853 1.00 43.91 130 LYS A C 1
ATOM 1066 O O . LYS A 1 130 ? -18.948 30.741 15.437 1.00 43.91 130 LYS A O 1
ATOM 1071 N N . ILE A 1 131 ? -17.955 32.096 13.898 1.00 39.09 131 ILE A N 1
ATOM 1072 C CA . ILE A 1 131 ? -16.868 31.256 13.383 1.00 39.09 131 ILE A CA 1
ATOM 1073 C C . ILE A 1 131 ? -17.225 30.529 12.071 1.00 39.09 131 ILE A C 1
ATOM 1075 O O . ILE A 1 131 ? -17.034 29.331 11.922 1.00 39.09 131 ILE A O 1
ATOM 1079 N N . GLU A 1 132 ? -17.558 31.303 11.034 1.00 34.50 132 GLU A N 1
ATOM 1080 C CA . GLU A 1 132 ? -16.871 31.114 9.748 1.00 34.50 132 GLU A CA 1
ATOM 1081 C C . GLU A 1 132 ? -15.428 31.623 9.916 1.00 34.50 132 GLU A C 1
ATOM 1083 O O . GLU A 1 132 ? -15.036 32.678 9.414 1.00 34.50 132 GLU A O 1
ATOM 1088 N N . ARG A 1 133 ? -14.597 30.908 10.686 1.00 34.28 133 ARG A N 1
ATOM 1089 C CA . ARG A 1 133 ? -13.158 31.018 10.453 1.00 34.28 133 ARG A CA 1
ATOM 1090 C C . ARG A 1 133 ? -12.965 30.351 9.111 1.00 34.28 133 ARG A C 1
ATOM 1092 O O . ARG A 1 133 ? -12.977 29.127 9.034 1.00 34.28 133 ARG A O 1
ATOM 1099 N N . LYS A 1 134 ? -12.837 31.184 8.074 1.00 32.31 134 LYS A N 1
ATOM 1100 C CA . LYS A 1 134 ? -12.168 30.825 6.830 1.00 32.31 134 LYS A CA 1
ATOM 1101 C C . LYS A 1 134 ? -11.007 29.931 7.236 1.00 32.31 134 LYS A C 1
ATOM 1103 O O . LYS A 1 134 ? -10.058 30.399 7.870 1.00 32.31 134 LYS A O 1
ATOM 1108 N N . SER A 1 135 ? -11.118 28.641 6.930 1.00 31.06 135 SER A N 1
ATOM 1109 C CA . SER A 1 135 ? -9.933 27.830 6.736 1.00 31.06 135 SER A CA 1
ATOM 1110 C C . SER A 1 135 ? -8.996 28.704 5.911 1.00 31.06 135 SER A C 1
ATOM 1112 O O . SER A 1 135 ? -9.449 29.365 4.970 1.00 31.06 135 SER A O 1
ATOM 1114 N N . GLN A 1 136 ? -7.733 28.831 6.316 1.00 29.42 136 GLN A N 1
ATOM 1115 C CA . GLN A 1 136 ? -6.733 29.390 5.420 1.00 29.42 136 GLN A CA 1
ATOM 1116 C C . GLN A 1 136 ? -6.707 28.453 4.214 1.00 29.42 136 GLN A C 1
ATOM 1118 O O . GLN A 1 136 ? -6.015 27.440 4.191 1.00 29.42 136 GLN A O 1
ATOM 1123 N N . SER A 1 137 ? -7.584 28.732 3.252 1.00 31.75 137 SER A N 1
ATOM 1124 C CA . SER A 1 137 ? -7.550 28.145 1.943 1.00 31.75 137 SER A CA 1
ATOM 1125 C C . SER A 1 137 ? -6.234 28.629 1.384 1.00 31.75 137 SER A C 1
ATOM 1127 O O . SER A 1 137 ? -6.019 29.841 1.292 1.00 31.75 137 SER A O 1
ATOM 1129 N N . ILE A 1 138 ? -5.367 27.692 1.028 1.00 36.00 138 ILE A N 1
ATOM 1130 C CA . ILE A 1 138 ? -4.331 27.937 0.033 1.00 36.00 138 ILE A CA 1
ATOM 1131 C C . ILE A 1 138 ? -4.986 28.800 -1.045 1.00 36.00 138 ILE A C 1
ATOM 1133 O O . ILE A 1 138 ? -6.049 28.422 -1.556 1.00 36.00 138 ILE A O 1
ATOM 1137 N N . GLU A 1 139 ? -4.447 29.999 -1.277 1.00 32.53 139 GLU A N 1
ATOM 1138 C CA . GLU A 1 139 ? -5.065 30.942 -2.201 1.00 32.53 139 GLU A CA 1
ATOM 1139 C C . GLU A 1 139 ? -5.370 30.213 -3.515 1.00 32.53 139 GLU A C 1
ATOM 1141 O O . GLU A 1 139 ? -4.493 29.523 -4.051 1.00 32.53 139 GLU A O 1
ATOM 1146 N N . PRO A 1 140 ? -6.612 30.287 -4.024 1.00 36.00 140 PRO A N 1
ATOM 1147 C CA . PRO A 1 140 ? -6.966 29.606 -5.254 1.00 36.00 140 PRO A CA 1
ATOM 1148 C C . PRO A 1 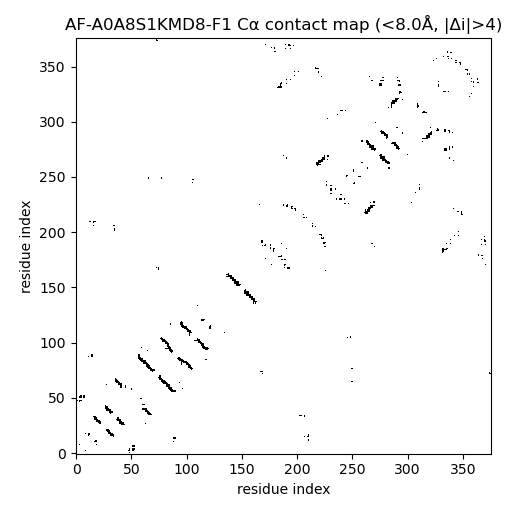140 ? -6.083 30.132 -6.386 1.00 36.00 140 PRO A C 1
ATOM 1150 O O . PRO A 1 140 ? -6.259 31.263 -6.843 1.00 36.00 140 PRO A O 1
ATOM 1153 N N . LYS A 1 141 ? -5.128 29.318 -6.850 1.00 41.47 141 LYS A N 1
ATOM 1154 C CA . LYS A 1 141 ? -4.338 29.653 -8.035 1.00 41.47 141 LYS A CA 1
ATOM 1155 C C . LYS A 1 141 ? -5.251 29.579 -9.253 1.00 41.47 141 LYS A C 1
ATOM 1157 O O . LYS A 1 141 ? -5.972 28.603 -9.464 1.00 41.47 141 LYS A O 1
ATOM 1162 N N . THR A 1 142 ? -5.223 30.632 -10.059 1.00 39.62 142 THR A N 1
ATOM 1163 C CA . THR A 1 142 ? -5.939 30.688 -11.331 1.00 39.62 142 THR A CA 1
ATOM 1164 C C . THR A 1 142 ? -5.320 29.671 -12.283 1.00 39.62 142 THR A C 1
ATOM 1166 O O . THR A 1 142 ? -4.160 29.815 -12.666 1.00 39.62 142 THR A O 1
ATOM 1169 N N . ILE A 1 143 ? -6.078 28.647 -12.668 1.00 37.62 143 ILE A N 1
ATOM 1170 C CA . ILE A 1 143 ? -5.659 27.699 -13.701 1.00 37.62 143 ILE A CA 1
ATOM 1171 C C . ILE A 1 143 ? -6.319 28.058 -15.030 1.00 37.62 143 ILE A C 1
ATOM 1173 O O . ILE A 1 143 ? -7.477 28.477 -15.086 1.00 37.62 143 ILE A O 1
ATOM 1177 N N . LYS A 1 144 ? -5.541 27.905 -16.099 1.00 38.06 144 LYS A N 1
ATOM 1178 C CA . LYS A 1 144 ? -5.954 28.093 -17.486 1.00 38.06 144 LYS A CA 1
ATOM 1179 C C . LYS A 1 144 ? -6.431 26.751 -18.026 1.00 38.06 144 LYS A C 1
ATOM 1181 O O . LYS A 1 144 ? -5.625 25.840 -18.176 1.00 38.06 144 LYS A O 1
ATOM 1186 N N . ILE A 1 145 ? -7.727 26.626 -18.281 1.00 40.59 145 ILE A N 1
ATOM 1187 C CA . ILE A 1 145 ? -8.319 25.434 -18.891 1.00 40.59 145 ILE A CA 1
ATOM 1188 C C . ILE A 1 145 ? -8.634 25.764 -20.345 1.00 40.59 145 ILE A C 1
ATOM 1190 O O . ILE A 1 145 ? -9.205 26.816 -20.634 1.00 40.59 145 ILE A O 1
ATOM 1194 N N . PHE A 1 146 ? -8.248 24.869 -21.249 1.00 40.19 146 PHE A N 1
ATOM 1195 C CA . PHE A 1 146 ? -8.627 24.932 -22.652 1.00 40.19 146 PHE A CA 1
ATOM 1196 C C . PHE A 1 146 ? -9.834 24.017 -22.866 1.00 40.19 146 PHE A C 1
ATOM 1198 O O . PHE A 1 146 ? -9.716 22.801 -22.755 1.00 40.19 146 PHE A O 1
ATOM 1205 N N . GLU A 1 147 ? -10.998 24.601 -23.136 1.00 43.09 147 GLU A N 1
ATOM 1206 C CA . GLU A 1 147 ? -12.219 23.871 -23.488 1.00 43.09 147 GLU A CA 1
ATOM 1207 C C . GLU A 1 147 ? -12.433 23.966 -24.997 1.00 43.09 147 GLU A C 1
ATOM 1209 O O . GLU A 1 147 ? -12.344 25.051 -25.568 1.00 43.09 147 GLU A O 1
ATOM 1214 N N . VAL A 1 148 ? -12.729 22.848 -25.659 1.00 36.62 148 VAL A N 1
ATOM 1215 C CA . VAL A 1 148 ? -13.131 22.869 -27.069 1.00 36.62 148 VAL A CA 1
ATOM 1216 C C . VAL A 1 148 ? -14.653 22.888 -27.131 1.00 36.62 148 VAL A C 1
ATOM 1218 O O . VAL A 1 148 ? -15.304 21.888 -26.848 1.00 36.62 148 VAL A O 1
ATOM 1221 N N . LEU A 1 149 ? -15.219 24.035 -27.501 1.00 40.31 149 LEU A N 1
ATOM 1222 C CA . LEU A 1 149 ? -16.654 24.219 -27.722 1.00 40.31 149 LEU A CA 1
ATOM 1223 C C . LEU A 1 149 ? -16.875 24.468 -29.214 1.00 40.31 149 LEU A C 1
ATOM 1225 O O . LEU A 1 149 ? -16.308 25.400 -29.783 1.00 40.31 149 LEU A O 1
ATOM 1229 N N . ASN A 1 150 ? -17.677 23.613 -29.856 1.00 51.16 150 ASN A N 1
ATOM 1230 C CA . ASN A 1 150 ? -17.974 23.673 -31.294 1.00 51.16 150 ASN A CA 1
ATOM 1231 C C . ASN A 1 150 ? -16.710 23.728 -32.179 1.00 51.16 150 ASN A C 1
ATOM 1233 O O . ASN A 1 150 ? -16.635 24.506 -33.128 1.00 51.16 150 ASN A O 1
ATOM 1237 N N . GLY A 1 151 ? -15.682 22.946 -31.834 1.00 45.38 151 GLY A N 1
ATOM 1238 C CA . GLY A 1 151 ? -14.428 22.875 -32.594 1.00 45.38 151 GLY A CA 1
ATOM 1239 C C . GLY A 1 151 ? -13.476 24.067 -32.419 1.00 45.38 151 GLY A C 1
ATOM 1240 O O . GLY A 1 151 ? -12.415 24.078 -33.036 1.00 45.38 151 GLY A O 1
ATOM 1241 N N . LYS A 1 152 ? -13.800 25.055 -31.570 1.00 37.06 152 LYS A N 1
ATOM 1242 C CA . LYS A 1 152 ? -12.897 26.165 -31.222 1.00 37.06 152 LYS A CA 1
ATOM 1243 C C . LYS A 1 152 ? -12.342 26.015 -29.811 1.00 37.06 152 LYS A C 1
ATOM 1245 O O . LYS A 1 152 ? -13.080 25.744 -28.868 1.00 37.06 152 LYS A O 1
ATOM 1250 N N . LEU A 1 153 ? -11.033 26.234 -29.684 1.00 42.00 153 LEU A N 1
ATOM 1251 C CA . LEU A 1 153 ? -10.304 26.226 -28.419 1.00 42.00 153 LEU A CA 1
ATOM 1252 C C . LEU A 1 153 ? -10.613 27.520 -27.644 1.00 42.00 153 LEU A C 1
ATOM 1254 O O . LEU A 1 153 ? -10.304 28.616 -28.110 1.00 42.00 153 LEU A O 1
ATOM 1258 N N . ILE A 1 154 ? -11.226 27.404 -26.470 1.00 55.91 154 ILE A N 1
ATOM 1259 C CA . ILE A 1 154 ? -11.582 28.523 -25.595 1.00 55.91 154 ILE A CA 1
ATOM 1260 C C . ILE A 1 154 ? -10.753 28.425 -24.317 1.00 55.91 154 ILE A C 1
ATOM 1262 O O . ILE A 1 154 ? -10.796 27.425 -23.605 1.00 55.91 154 ILE A O 1
ATOM 1266 N N . LEU A 1 155 ? -10.005 29.485 -24.011 1.00 40.03 155 LEU A N 1
ATOM 1267 C CA . LEU A 1 155 ? -9.246 29.609 -22.771 1.00 40.03 155 LEU A CA 1
ATOM 1268 C C . LEU A 1 155 ? -10.146 30.172 -21.664 1.00 40.03 155 LEU A C 1
ATOM 1270 O O . LEU A 1 155 ? -10.586 31.320 -21.747 1.00 40.03 155 LEU A O 1
ATOM 1274 N N . ARG A 1 156 ? -10.378 29.405 -20.597 1.00 55.94 156 ARG A N 1
ATOM 1275 C CA . ARG A 1 156 ? -11.066 29.881 -19.390 1.00 55.94 156 ARG A CA 1
ATOM 1276 C C . ARG A 1 156 ? -10.126 29.893 -18.194 1.00 55.94 156 ARG A C 1
ATOM 1278 O O . ARG A 1 156 ? -9.490 28.897 -17.862 1.00 55.94 156 ARG A O 1
ATOM 1285 N N . ASN A 1 157 ? -10.079 31.040 -17.523 1.00 43.81 157 ASN A N 1
ATOM 1286 C CA . ASN A 1 157 ? -9.410 31.194 -16.238 1.00 43.81 157 ASN A CA 1
ATOM 1287 C C . ASN A 1 157 ? -10.380 30.757 -15.136 1.00 43.81 157 ASN A C 1
ATOM 1289 O O . ASN A 1 157 ? -11.346 31.464 -14.854 1.00 43.81 157 ASN A O 1
ATOM 1293 N N . GLN A 1 158 ? -10.135 29.610 -14.506 1.00 51.09 158 GLN A N 1
ATOM 1294 C CA . GLN A 1 158 ? -10.893 29.186 -13.329 1.00 51.09 158 GLN A CA 1
ATOM 1295 C C . GLN A 1 158 ? -10.053 29.392 -12.068 1.00 51.09 158 GLN A C 1
ATOM 1297 O O . GLN A 1 158 ? -8.928 28.900 -11.961 1.00 51.09 158 GLN A O 1
ATOM 1302 N N . LYS A 1 159 ? -10.612 30.107 -11.084 1.00 38.91 159 LYS A N 1
ATOM 1303 C CA . LYS A 1 159 ? -10.078 30.127 -9.717 1.00 38.91 159 LYS A CA 1
ATOM 1304 C C . LYS A 1 159 ? -10.479 28.820 -9.046 1.00 38.91 159 LYS A C 1
ATOM 1306 O O . LYS A 1 159 ? -11.629 28.659 -8.649 1.00 38.91 159 LYS A O 1
ATOM 1311 N N . LYS A 1 160 ? -9.541 27.883 -8.936 1.00 43.41 160 LYS A N 1
ATOM 1312 C CA . LYS A 1 160 ? -9.756 26.626 -8.220 1.00 43.41 160 LYS A CA 1
ATOM 1313 C C . LYS A 1 160 ? -8.911 26.661 -6.959 1.00 43.41 160 LYS A C 1
ATOM 1315 O O . LYS A 1 160 ? -7.730 26.993 -7.022 1.00 43.41 160 LYS A O 1
ATOM 1320 N N . ILE A 1 161 ? -9.511 26.342 -5.814 1.00 38.31 161 ILE A N 1
ATOM 1321 C CA . ILE A 1 161 ? -8.741 26.077 -4.599 1.00 38.31 161 ILE A CA 1
ATOM 1322 C C . ILE A 1 161 ? -7.930 24.821 -4.906 1.00 38.31 161 ILE A C 1
ATOM 1324 O O . ILE A 1 161 ? -8.467 23.714 -4.931 1.00 38.31 161 ILE A O 1
ATOM 1328 N N . LEU A 1 162 ? -6.654 25.007 -5.232 1.00 35.94 162 LEU A N 1
ATOM 1329 C CA . LEU A 1 162 ? -5.705 23.913 -5.222 1.00 35.94 162 LEU A CA 1
ATOM 1330 C C . LEU A 1 162 ? -5.425 23.657 -3.750 1.00 35.94 162 LEU A C 1
ATOM 1332 O O . LEU A 1 162 ? -4.584 24.316 -3.143 1.00 35.94 162 LEU A O 1
ATOM 1336 N N . SER A 1 163 ? -6.131 22.691 -3.165 1.00 36.47 163 SER A N 1
ATOM 1337 C CA . SER A 1 163 ? -5.467 21.928 -2.123 1.00 36.47 163 SER A CA 1
ATOM 1338 C C . SER A 1 163 ? -4.142 21.450 -2.725 1.00 36.47 163 SER A C 1
ATOM 1340 O O . SER A 1 163 ? -4.101 21.048 -3.892 1.00 36.47 163 SER A O 1
ATOM 1342 N N . THR A 1 164 ? -3.047 21.536 -1.972 1.00 32.84 164 THR A N 1
ATOM 1343 C CA . THR A 1 164 ? -1.784 20.833 -2.249 1.00 32.84 164 THR A CA 1
ATOM 1344 C C . THR A 1 164 ? -2.031 19.334 -2.112 1.00 32.84 164 THR A C 1
ATOM 1346 O O . THR A 1 164 ? -1.505 18.645 -1.247 1.00 32.84 164 THR A O 1
ATOM 1349 N N . TRP A 1 165 ? -2.956 18.838 -2.920 1.00 35.38 165 TRP A N 1
ATOM 1350 C CA . TRP A 1 165 ? -3.420 17.481 -2.918 1.00 35.38 165 TRP A CA 1
ATOM 1351 C C . TRP A 1 165 ? -2.868 16.836 -4.172 1.00 35.38 165 TRP A C 1
ATOM 1353 O O . TRP A 1 165 ? -3.200 17.222 -5.295 1.00 35.38 165 TRP A O 1
ATOM 1363 N N . CYS A 1 166 ? -2.010 15.847 -3.954 1.00 36.25 166 CYS A N 1
ATOM 1364 C CA . CYS A 1 166 ? -1.730 14.849 -4.960 1.00 36.25 166 CYS A CA 1
ATOM 1365 C C . CYS A 1 166 ? -3.037 14.075 -5.168 1.00 36.25 166 CYS A C 1
ATOM 1367 O O . CYS A 1 166 ? -3.471 13.310 -4.305 1.00 36.25 166 CYS A O 1
ATOM 1369 N N . LYS A 1 167 ? -3.726 14.380 -6.266 1.00 40.81 167 LYS A N 1
ATOM 1370 C CA . LYS A 1 167 ? -4.867 13.603 -6.733 1.00 40.81 167 LYS A CA 1
ATOM 1371 C C . LYS A 1 167 ? -4.348 12.245 -7.167 1.00 40.81 167 LYS A C 1
ATOM 1373 O O . LYS A 1 167 ? -3.753 12.145 -8.237 1.00 40.81 167 LYS A O 1
ATOM 1378 N N . TYR A 1 168 ? -4.587 11.228 -6.353 1.00 46.09 168 TYR A N 1
ATOM 1379 C CA . TYR A 1 168 ? -4.445 9.849 -6.798 1.00 46.09 168 TYR A CA 1
ATOM 1380 C C . TYR A 1 168 ? -5.443 9.645 -7.956 1.00 46.09 168 TYR A C 1
ATOM 1382 O O . TYR A 1 168 ? -6.571 10.123 -7.899 1.00 46.09 168 TYR A O 1
ATOM 1390 N N . ASN A 1 169 ? -4.989 9.081 -9.071 1.00 47.91 169 ASN A N 1
ATOM 1391 C CA . ASN A 1 169 ? -5.802 8.690 -10.234 1.00 47.91 169 ASN A CA 1
ATOM 1392 C C . ASN A 1 169 ? -6.421 9.782 -11.141 1.00 47.91 169 ASN A C 1
ATOM 1394 O O . ASN A 1 169 ? -6.879 9.449 -12.226 1.00 47.91 169 ASN A O 1
ATOM 1398 N N . GLN A 1 170 ? -6.373 11.090 -10.840 1.00 49.72 170 GLN A N 1
ATOM 1399 C CA . GLN A 1 170 ? -6.818 12.118 -11.823 1.00 49.72 170 GLN A CA 1
ATOM 1400 C C . GLN A 1 170 ? -5.753 12.512 -12.860 1.00 49.72 170 GLN A C 1
ATOM 1402 O O . GLN A 1 170 ? -5.898 13.528 -13.541 1.00 49.72 170 GLN A O 1
ATOM 1407 N N . GLN A 1 171 ? -4.658 11.760 -12.937 1.00 60.50 171 GLN A N 1
ATOM 1408 C CA . GLN A 1 171 ? -3.555 12.033 -13.857 1.00 60.50 171 GLN A CA 1
ATOM 1409 C C . GLN A 1 171 ? -3.411 10.984 -14.955 1.00 60.50 171 GLN A C 1
ATOM 1411 O O . GLN A 1 171 ? -2.568 11.180 -15.824 1.00 60.50 171 GLN A O 1
ATOM 1416 N N . ILE A 1 172 ? -4.236 9.926 -14.958 1.00 74.81 172 ILE A N 1
ATOM 1417 C CA . ILE A 1 172 ? -4.258 9.007 -16.092 1.00 74.81 172 ILE A CA 1
ATOM 1418 C C . ILE A 1 172 ? -4.781 9.767 -17.307 1.00 74.81 172 ILE A C 1
ATOM 1420 O O . ILE A 1 172 ? -5.905 10.264 -17.351 1.00 74.81 172 ILE A O 1
ATOM 1424 N N . SER A 1 173 ? -3.905 9.895 -18.286 1.00 81.75 173 SER A N 1
ATOM 1425 C CA . SER A 1 173 ? -4.151 10.555 -19.551 1.00 81.75 173 SER A CA 1
ATOM 1426 C C . SER A 1 173 ? -4.348 9.521 -20.656 1.00 81.75 173 SER A C 1
ATOM 1428 O O . SER A 1 173 ? -3.913 8.373 -20.561 1.00 81.75 173 SER A O 1
ATOM 1430 N N . LEU A 1 174 ? -4.907 9.950 -21.791 1.00 85.38 174 LEU A N 1
ATOM 1431 C CA . LEU A 1 174 ? -4.917 9.127 -23.008 1.00 85.38 174 LEU A CA 1
ATOM 1432 C C . LEU A 1 174 ? -3.501 8.678 -23.421 1.00 85.38 174 LEU A C 1
ATOM 1434 O O . LEU A 1 174 ? -3.344 7.653 -24.085 1.00 85.38 174 LEU A O 1
ATOM 1438 N N . ASN A 1 175 ? -2.466 9.431 -23.032 1.00 88.00 175 ASN A N 1
ATOM 1439 C CA . ASN A 1 175 ? -1.082 9.053 -23.278 1.00 88.00 175 ASN A CA 1
ATOM 1440 C C . ASN A 1 175 ? -0.647 7.852 -22.424 1.00 88.00 175 ASN A C 1
ATOM 1442 O O . ASN A 1 175 ? 0.063 6.992 -22.934 1.00 88.00 175 ASN A O 1
ATOM 1446 N N . ASP A 1 176 ? -1.117 7.736 -21.181 1.00 89.69 176 ASP A N 1
ATOM 1447 C CA . ASP A 1 176 ? -0.837 6.577 -20.323 1.00 89.69 176 ASP A CA 1
ATOM 1448 C C . ASP A 1 176 ? -1.453 5.296 -20.903 1.00 89.69 176 ASP A C 1
ATOM 1450 O O . ASP A 1 176 ? -0.783 4.270 -21.025 1.00 89.69 176 ASP A O 1
ATOM 1454 N N . LEU A 1 177 ? -2.689 5.380 -21.408 1.00 87.81 177 LEU A N 1
ATOM 1455 C CA . LEU A 1 177 ? -3.316 4.277 -22.147 1.00 87.81 177 LEU A CA 1
ATOM 1456 C C . LEU A 1 177 ? -2.541 3.913 -23.423 1.00 87.81 177 LEU A C 1
ATOM 1458 O O . LEU A 1 177 ? -2.440 2.738 -23.784 1.00 87.81 177 LEU A O 1
ATOM 1462 N N . LYS A 1 178 ? -1.975 4.907 -24.121 1.00 91.38 178 LYS A N 1
ATOM 1463 C CA . LYS A 1 178 ? -1.135 4.674 -25.303 1.00 91.38 178 LYS A CA 1
ATOM 1464 C C . LYS A 1 178 ? 0.181 3.986 -24.931 1.00 91.38 178 LYS A C 1
ATOM 1466 O O . LYS A 1 178 ? 0.594 3.075 -25.651 1.00 91.38 178 LYS A O 1
ATOM 1471 N N . ILE A 1 179 ? 0.812 4.372 -23.821 1.00 93.00 179 ILE A N 1
ATOM 1472 C CA . ILE A 1 179 ? 2.035 3.742 -23.301 1.00 93.00 179 ILE A CA 1
ATOM 1473 C C . ILE A 1 179 ? 1.810 2.247 -23.074 1.00 93.00 179 ILE A C 1
ATOM 1475 O O . ILE A 1 179 ? 2.632 1.442 -23.495 1.00 93.00 179 ILE A O 1
ATOM 1479 N N . LEU A 1 180 ? 0.668 1.844 -22.515 1.00 91.62 180 LEU A N 1
ATOM 1480 C CA . LEU A 1 180 ? 0.385 0.424 -22.275 1.00 91.62 180 LEU A CA 1
ATOM 1481 C C . LEU A 1 180 ? 0.169 -0.392 -23.558 1.00 91.62 180 LEU A C 1
ATOM 1483 O O . LEU A 1 180 ? 0.420 -1.597 -23.570 1.00 91.62 180 LEU A O 1
ATOM 1487 N N . ARG A 1 181 ? -0.236 0.260 -24.655 1.00 90.12 181 ARG A N 1
ATOM 1488 C CA . ARG A 1 181 ? -0.414 -0.355 -25.984 1.00 90.12 181 ARG A CA 1
ATOM 1489 C C . ARG A 1 181 ? 0.864 -0.373 -26.829 1.00 90.12 181 ARG A C 1
ATOM 1491 O O . ARG A 1 181 ? 0.865 -0.974 -27.898 1.00 90.12 181 ARG A O 1
ATOM 1498 N N . THR A 1 182 ? 1.918 0.323 -26.405 1.00 91.06 182 THR A N 1
ATOM 1499 C CA . THR A 1 182 ? 3.141 0.541 -27.196 1.00 91.06 182 THR A CA 1
ATOM 1500 C C . THR A 1 182 ? 4.401 0.314 -26.358 1.00 91.06 182 THR A C 1
ATOM 1502 O O . THR A 1 182 ? 4.337 0.134 -25.148 1.00 91.06 182 THR A O 1
ATOM 1505 N N . GLN A 1 183 ? 5.582 0.316 -26.970 1.00 90.06 183 GLN A N 1
ATOM 1506 C CA . GLN A 1 183 ? 6.854 0.221 -26.243 1.00 90.06 183 GLN A CA 1
ATOM 1507 C C . GLN A 1 183 ? 7.227 1.575 -25.612 1.00 90.06 183 GLN A C 1
ATOM 1509 O O . GLN A 1 183 ? 8.105 2.285 -26.094 1.00 90.06 183 GLN A O 1
ATOM 1514 N N . GLY A 1 184 ? 6.486 1.974 -24.575 1.00 92.56 184 GLY A N 1
ATOM 1515 C CA . GLY A 1 184 ? 6.669 3.236 -23.856 1.00 92.56 184 GLY A CA 1
ATOM 1516 C C . GLY A 1 184 ? 7.102 3.047 -22.404 1.00 92.56 184 GLY A C 1
ATOM 1517 O O . GLY A 1 184 ? 6.807 2.023 -21.783 1.00 92.56 184 GLY A O 1
ATOM 1518 N N . TRP A 1 185 ? 7.769 4.069 -21.866 1.00 95.00 185 TRP A N 1
ATOM 1519 C CA . TRP A 1 185 ? 8.173 4.150 -20.460 1.00 95.00 185 TRP A CA 1
ATOM 1520 C C . TRP A 1 185 ? 6.938 4.350 -19.587 1.00 95.00 185 TRP A C 1
ATOM 1522 O O . TRP A 1 185 ? 6.114 5.214 -19.890 1.00 95.00 185 TRP A O 1
ATOM 1532 N N . LEU A 1 186 ? 6.817 3.591 -18.497 1.00 95.19 186 LEU A N 1
ATOM 1533 C CA . LEU A 1 186 ? 5.742 3.824 -17.535 1.00 95.19 186 LEU A CA 1
ATOM 1534 C C . LEU A 1 186 ? 5.911 5.180 -16.847 1.00 95.19 186 LEU A C 1
ATOM 1536 O O . LEU A 1 186 ? 7.013 5.565 -16.448 1.00 95.19 186 LEU A O 1
ATOM 1540 N N . THR A 1 187 ? 4.794 5.882 -16.684 1.00 92.81 187 THR A N 1
ATOM 1541 C CA . THR A 1 187 ? 4.710 7.112 -15.898 1.00 92.81 187 THR A CA 1
ATOM 1542 C C . THR A 1 187 ? 4.469 6.790 -14.424 1.00 92.81 187 THR A C 1
ATOM 1544 O O . THR A 1 187 ? 3.957 5.721 -14.079 1.00 92.81 187 THR A O 1
ATOM 1547 N N . SER A 1 188 ? 4.774 7.749 -13.543 1.00 90.19 188 SER A N 1
ATOM 1548 C CA . SER A 1 188 ? 4.395 7.680 -12.125 1.00 90.19 188 SER A CA 1
ATOM 1549 C C . SER A 1 188 ? 2.904 7.413 -11.937 1.00 90.19 188 SER A C 1
ATOM 1551 O O . SER A 1 188 ? 2.533 6.686 -11.028 1.00 90.19 188 SER A O 1
ATOM 1553 N N . SER A 1 189 ? 2.045 7.964 -12.801 1.00 88.00 189 SER A N 1
ATOM 1554 C CA . SER A 1 189 ? 0.594 7.803 -12.691 1.00 88.00 189 SER A CA 1
ATOM 1555 C C . SER A 1 189 ? 0.165 6.346 -12.873 1.00 88.00 189 SER A C 1
ATOM 1557 O O . SER A 1 189 ? -0.604 5.848 -12.060 1.00 88.00 189 SER A O 1
ATOM 1559 N N . ILE A 1 190 ? 0.721 5.633 -13.862 1.00 91.62 190 ILE A N 1
ATOM 1560 C CA . ILE A 1 190 ? 0.437 4.201 -14.069 1.00 91.62 190 ILE A CA 1
ATOM 1561 C C . ILE A 1 190 ? 0.910 3.372 -12.864 1.00 91.62 190 ILE A C 1
ATOM 1563 O O . ILE A 1 190 ? 0.180 2.512 -12.369 1.00 91.62 190 ILE A O 1
ATOM 1567 N N . ILE A 1 191 ? 2.131 3.631 -12.384 1.00 94.06 191 ILE A N 1
ATOM 1568 C CA . ILE A 1 191 ? 2.714 2.891 -11.256 1.00 94.06 191 ILE A CA 1
ATOM 1569 C C . ILE A 1 191 ? 1.926 3.156 -9.966 1.00 94.06 191 ILE A C 1
ATOM 1571 O O . ILE A 1 191 ? 1.638 2.215 -9.229 1.00 94.06 191 ILE A O 1
ATOM 1575 N N . ASP A 1 192 ? 1.529 4.403 -9.707 1.00 89.38 192 ASP A N 1
ATOM 1576 C CA . ASP A 1 192 ? 0.781 4.792 -8.508 1.00 89.38 192 ASP A CA 1
ATOM 1577 C C . ASP A 1 192 ? -0.633 4.188 -8.490 1.00 89.38 192 ASP A C 1
ATOM 1579 O O . ASP A 1 192 ? -1.060 3.696 -7.442 1.00 89.38 192 ASP A O 1
ATOM 1583 N N . SER A 1 193 ? -1.334 4.145 -9.632 1.00 86.44 193 SER A N 1
ATOM 1584 C CA . SER A 1 193 ? -2.617 3.431 -9.753 1.00 86.44 193 SER A CA 1
ATOM 1585 C C . SER A 1 193 ? -2.450 1.941 -9.448 1.00 86.44 193 SER A C 1
ATOM 1587 O O . SER A 1 193 ? -3.238 1.350 -8.705 1.00 86.44 193 SER A O 1
ATOM 1589 N N . TYR A 1 194 ? -1.365 1.329 -9.932 1.00 93.06 194 TYR A N 1
ATOM 1590 C CA . TYR A 1 194 ? -1.083 -0.074 -9.644 1.00 93.06 194 TYR A CA 1
ATOM 1591 C C . TYR A 1 194 ? -0.754 -0.338 -8.169 1.00 93.06 194 TYR A C 1
ATOM 1593 O O . TYR A 1 194 ? -1.269 -1.291 -7.581 1.00 93.06 194 TYR A O 1
ATOM 1601 N N . VAL A 1 195 ? 0.044 0.531 -7.542 1.00 91.62 195 VAL A N 1
ATOM 1602 C CA . VAL A 1 195 ? 0.323 0.499 -6.097 1.00 91.62 195 VAL A CA 1
ATOM 1603 C C . VAL A 1 195 ? -0.974 0.538 -5.288 1.00 91.62 195 VAL A C 1
ATOM 1605 O O . VAL A 1 195 ? -1.152 -0.262 -4.365 1.00 91.62 195 VAL A O 1
ATOM 1608 N N . LEU A 1 196 ? -1.903 1.432 -5.641 1.00 83.81 196 LEU A N 1
ATOM 1609 C CA . LEU A 1 196 ? -3.191 1.538 -4.961 1.00 83.81 196 LEU A CA 1
ATOM 1610 C C . LEU A 1 196 ? -4.017 0.258 -5.116 1.00 83.81 196 LEU A C 1
ATOM 1612 O O . LEU A 1 196 ? -4.529 -0.260 -4.119 1.00 83.81 196 LEU A O 1
ATOM 1616 N N . SER A 1 197 ? -4.104 -0.273 -6.338 1.00 88.62 197 SER A N 1
ATOM 1617 C CA . SER A 1 197 ? -4.800 -1.532 -6.614 1.00 88.62 197 SER A CA 1
ATOM 1618 C C . SER A 1 197 ? -4.240 -2.683 -5.775 1.00 88.62 197 SER A C 1
ATOM 1620 O O . SER A 1 197 ? -5.003 -3.388 -5.114 1.00 88.62 197 SER A O 1
ATOM 1622 N N . LEU A 1 198 ? -2.913 -2.835 -5.713 1.00 92.31 198 LEU A N 1
ATOM 1623 C CA . LEU A 1 198 ? -2.265 -3.882 -4.917 1.00 92.31 198 LEU A CA 1
ATOM 1624 C C . LEU A 1 198 ? -2.504 -3.721 -3.411 1.00 92.31 198 LEU A C 1
ATOM 1626 O O . LEU A 1 198 ? -2.721 -4.715 -2.716 1.00 92.31 198 LEU A O 1
ATOM 1630 N N . ASN A 1 199 ? -2.486 -2.494 -2.883 1.00 88.50 199 ASN A N 1
ATOM 1631 C CA . ASN A 1 199 ? -2.798 -2.246 -1.472 1.00 88.50 199 ASN A CA 1
ATOM 1632 C C . ASN A 1 199 ? -4.261 -2.598 -1.150 1.00 88.50 199 ASN A C 1
ATOM 1634 O O . ASN A 1 199 ? -4.532 -3.242 -0.134 1.00 88.50 199 ASN A O 1
ATOM 1638 N N . LEU A 1 200 ? -5.197 -2.224 -2.029 1.00 82.25 200 LEU A N 1
ATOM 1639 C CA . LEU A 1 200 ? -6.619 -2.556 -1.910 1.00 82.25 200 LEU A CA 1
ATOM 1640 C C . LEU A 1 200 ? -6.863 -4.065 -1.944 1.00 82.25 200 LEU A C 1
ATOM 1642 O O . LEU A 1 200 ? -7.573 -4.605 -1.092 1.00 82.25 200 LEU A O 1
ATOM 1646 N N . GLU A 1 201 ? -6.269 -4.748 -2.919 1.00 88.25 201 GLU A N 1
ATOM 1647 C CA . GLU A 1 201 ? -6.325 -6.201 -3.037 1.00 88.25 201 GLU A CA 1
ATOM 1648 C C . GLU A 1 201 ? -5.726 -6.872 -1.796 1.00 88.25 201 GLU A C 1
ATOM 1650 O O . GLU A 1 201 ? -6.337 -7.780 -1.232 1.00 88.25 201 GLU A O 1
ATOM 1655 N N . SER A 1 202 ? -4.585 -6.372 -1.309 1.00 90.62 202 SER A N 1
ATOM 1656 C CA . SER A 1 202 ? -3.882 -6.908 -0.136 1.00 90.62 202 SER A CA 1
ATOM 1657 C C . SER A 1 202 ? -4.761 -6.853 1.104 1.00 90.62 202 SER A C 1
ATOM 1659 O O . SER A 1 202 ? -4.905 -7.851 1.810 1.00 90.62 202 SER A O 1
ATOM 1661 N N . GLN A 1 203 ? -5.421 -5.716 1.340 1.00 85.56 203 GLN A N 1
ATOM 1662 C CA . GLN A 1 203 ? -6.350 -5.569 2.458 1.00 85.56 203 GLN A CA 1
ATOM 1663 C C . GLN A 1 203 ? -7.546 -6.516 2.334 1.00 85.56 203 GLN A C 1
ATOM 1665 O O . GLN A 1 203 ? -7.854 -7.231 3.288 1.00 85.56 203 GLN A O 1
ATOM 1670 N N . LYS A 1 204 ? -8.199 -6.566 1.164 1.00 85.88 204 LYS A N 1
ATOM 1671 C CA . LYS A 1 204 ? -9.342 -7.464 0.928 1.00 85.88 204 LYS A CA 1
ATOM 1672 C C . LYS A 1 204 ? -8.957 -8.923 1.166 1.00 85.88 204 LYS A C 1
ATOM 1674 O O . LYS A 1 204 ? -9.646 -9.622 1.904 1.00 85.88 204 LYS A O 1
ATOM 1679 N N . LYS A 1 205 ? -7.835 -9.363 0.592 1.00 93.06 205 LYS A N 1
ATOM 1680 C CA . LY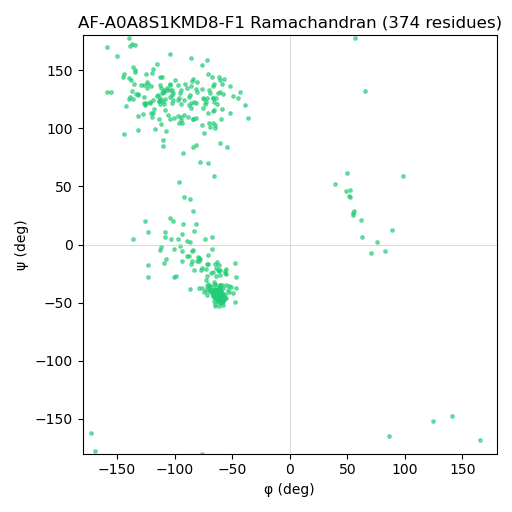S A 1 205 ? -7.334 -10.735 0.707 1.00 93.06 205 LYS A CA 1
ATOM 1681 C C . LYS A 1 205 ? -6.930 -11.074 2.139 1.00 93.06 205 LYS A C 1
ATOM 1683 O O . LYS A 1 205 ? -7.334 -12.116 2.638 1.00 93.06 205 LYS A O 1
ATOM 1688 N N . TYR A 1 206 ? -6.212 -10.185 2.827 1.00 91.06 206 TYR A N 1
ATOM 1689 C CA . TYR A 1 206 ? -5.815 -10.380 4.224 1.00 91.06 206 TYR A CA 1
ATOM 1690 C C . TYR A 1 206 ? -7.026 -10.563 5.140 1.00 91.06 206 TYR A C 1
ATOM 1692 O O . TYR A 1 206 ? -7.078 -11.523 5.899 1.00 91.06 206 TYR A O 1
ATOM 1700 N N . PHE A 1 207 ? -8.026 -9.684 5.061 1.00 87.56 207 PHE A N 1
ATOM 1701 C CA . PHE A 1 207 ? -9.190 -9.756 5.948 1.00 87.56 207 PHE A CA 1
ATOM 1702 C C . PHE A 1 207 ? -10.234 -10.804 5.539 1.00 87.56 207 PHE A C 1
ATOM 1704 O O . PHE A 1 207 ? -11.105 -11.108 6.354 1.00 87.56 207 PHE A O 1
ATOM 1711 N N . ALA A 1 208 ? -10.132 -11.385 4.339 1.00 90.06 208 ALA A N 1
ATOM 1712 C CA . ALA A 1 208 ? -10.895 -12.573 3.952 1.00 90.06 208 ALA A CA 1
ATOM 1713 C C . ALA A 1 208 ? -10.395 -13.856 4.647 1.00 90.06 208 ALA A C 1
ATOM 1715 O O . ALA A 1 208 ? -11.148 -14.821 4.758 1.00 90.06 208 ALA A O 1
ATOM 1716 N N . LEU A 1 209 ? -9.147 -13.866 5.130 1.00 90.19 209 LEU A N 1
ATOM 1717 C CA . LEU A 1 209 ? -8.585 -14.970 5.907 1.00 90.19 209 LEU A CA 1
ATOM 1718 C C . LEU A 1 209 ? -9.115 -14.968 7.343 1.00 90.19 209 LEU A C 1
ATOM 1720 O O . LEU A 1 209 ? -9.447 -13.921 7.917 1.00 90.19 20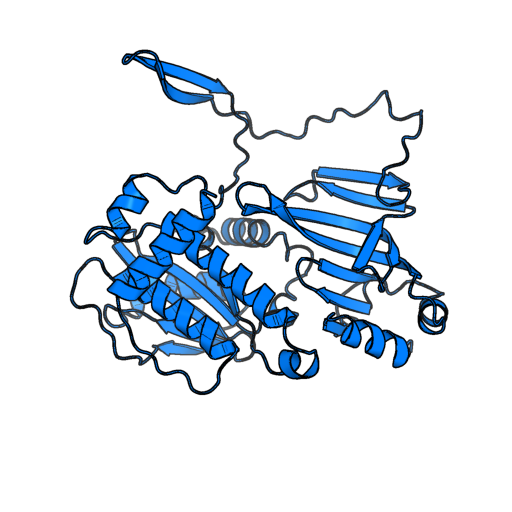9 LEU A O 1
ATOM 1724 N N . ASN A 1 210 ? -9.125 -16.146 7.966 1.00 88.38 210 ASN A N 1
ATOM 1725 C CA . ASN A 1 210 ? -9.472 -16.245 9.378 1.00 88.38 210 ASN A CA 1
ATOM 1726 C C . ASN A 1 210 ? -8.345 -15.684 10.267 1.00 88.38 210 ASN A C 1
ATOM 1728 O O . ASN A 1 210 ? -7.181 -15.616 9.873 1.00 88.38 210 ASN A O 1
ATOM 1732 N N . TYR A 1 211 ? -8.676 -15.311 11.507 1.00 85.31 211 TYR A N 1
ATOM 1733 C CA . TYR A 1 211 ? -7.718 -14.668 12.412 1.00 85.31 211 TYR A CA 1
ATOM 1734 C C . TYR A 1 211 ? -6.410 -15.45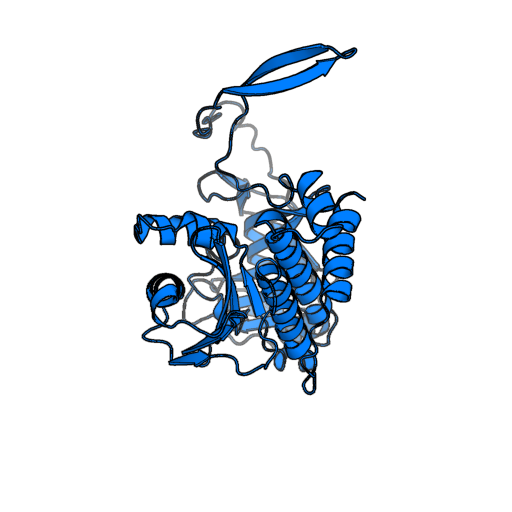9 12.593 1.00 85.31 211 TYR A C 1
ATOM 1736 O O . TYR A 1 211 ? -5.347 -14.848 12.637 1.00 85.31 211 TYR A O 1
ATOM 1744 N N . LYS A 1 212 ? -6.462 -16.799 12.680 1.00 87.31 212 LYS A N 1
ATOM 1745 C CA . LYS A 1 212 ? -5.259 -17.627 12.882 1.00 87.31 212 LYS A CA 1
ATOM 1746 C C . LYS A 1 212 ? -4.325 -17.561 11.676 1.00 87.31 212 LYS A C 1
ATOM 1748 O O . LYS A 1 212 ? -3.125 -17.409 11.860 1.00 87.31 212 LYS A O 1
ATOM 1753 N N . GLU A 1 213 ? -4.869 -17.634 10.465 1.00 90.62 213 GLU A N 1
ATOM 1754 C CA . GLU A 1 213 ? -4.093 -17.511 9.224 1.00 90.62 213 GLU A CA 1
ATOM 1755 C C . GLU A 1 213 ? -3.423 -16.140 9.124 1.00 90.62 213 GLU A C 1
ATOM 1757 O O . GLU A 1 213 ? -2.234 -16.049 8.818 1.00 90.62 213 GLU A O 1
ATOM 1762 N N . ARG A 1 214 ? -4.158 -15.075 9.467 1.00 89.50 214 ARG A N 1
ATOM 1763 C CA . ARG A 1 214 ? -3.665 -13.691 9.423 1.00 89.50 214 ARG A CA 1
ATOM 1764 C C . ARG A 1 214 ? -2.437 -13.449 10.295 1.00 89.50 214 ARG A C 1
ATOM 1766 O O . ARG A 1 214 ? -1.555 -12.705 9.879 1.00 89.50 214 ARG A O 1
ATOM 1773 N N . GLN A 1 215 ? -2.329 -14.120 11.446 1.00 86.38 215 GLN A N 1
ATOM 1774 C CA . GLN A 1 215 ? -1.160 -14.001 12.335 1.00 86.38 215 GLN A CA 1
ATOM 1775 C C . GLN A 1 215 ? 0.160 -14.442 11.681 1.00 86.38 215 GLN A C 1
ATOM 1777 O O . GLN A 1 215 ? 1.231 -14.117 12.187 1.00 86.38 215 GLN A O 1
ATOM 1782 N N . HIS A 1 216 ? 0.103 -15.188 10.577 1.00 90.25 216 HIS A N 1
ATOM 1783 C CA . HIS A 1 216 ? 1.284 -15.654 9.852 1.00 90.25 216 HIS A CA 1
ATOM 1784 C C . HIS A 1 216 ? 1.606 -14.816 8.608 1.00 90.25 216 HIS A C 1
ATOM 1786 O O . HIS A 1 216 ? 2.619 -15.071 7.953 1.00 90.25 216 HIS A O 1
ATOM 1792 N N . ILE A 1 217 ? 0.773 -13.826 8.271 1.00 91.88 217 ILE A N 1
ATOM 1793 C CA . ILE A 1 217 ? 0.957 -12.997 7.081 1.00 91.88 217 ILE A CA 1
ATOM 1794 C C . ILE A 1 217 ? 1.854 -11.805 7.405 1.00 91.88 217 ILE A C 1
ATOM 1796 O O . ILE A 1 217 ? 1.525 -10.942 8.218 1.00 91.88 217 ILE A O 1
ATOM 1800 N N . LYS A 1 218 ? 2.977 -11.723 6.694 1.00 91.25 218 LYS A N 1
ATOM 1801 C CA . LYS A 1 218 ? 3.898 -10.585 6.738 1.00 91.25 218 LYS A CA 1
ATOM 1802 C C . LYS A 1 218 ? 3.429 -9.494 5.786 1.00 91.25 218 LYS A C 1
ATOM 1804 O O . LYS A 1 218 ? 3.863 -9.438 4.636 1.00 91.25 218 LYS A O 1
ATOM 1809 N N . LYS A 1 219 ? 2.505 -8.660 6.263 1.00 91.00 219 LYS A N 1
ATOM 1810 C CA . LYS A 1 219 ? 1.866 -7.623 5.448 1.00 91.00 219 LYS A CA 1
ATOM 1811 C C . LYS A 1 219 ? 2.881 -6.642 4.866 1.00 91.00 219 LYS A C 1
ATOM 1813 O O . LYS A 1 219 ? 3.783 -6.167 5.566 1.00 91.00 219 LYS A O 1
ATOM 1818 N N . ILE A 1 220 ? 2.663 -6.304 3.599 1.00 93.31 220 ILE A N 1
ATOM 1819 C CA . ILE A 1 220 ? 3.418 -5.293 2.859 1.00 93.31 220 ILE A CA 1
ATOM 1820 C C . ILE A 1 220 ? 2.500 -4.107 2.571 1.00 93.31 220 ILE A C 1
ATOM 1822 O O . ILE A 1 220 ? 1.364 -4.296 2.133 1.00 93.31 220 ILE A O 1
ATOM 1826 N N . PHE A 1 221 ? 3.000 -2.897 2.796 1.00 91.38 221 PHE A N 1
ATOM 1827 C CA . PHE A 1 221 ? 2.400 -1.678 2.260 1.00 91.38 221 PHE A CA 1
ATOM 1828 C C . PHE A 1 221 ? 3.261 -1.149 1.120 1.00 91.38 221 PHE A C 1
ATOM 1830 O O . PHE A 1 221 ? 4.480 -1.044 1.261 1.00 91.38 221 PHE A O 1
ATOM 1837 N N . LEU A 1 222 ? 2.641 -0.791 0.006 1.00 92.19 222 LEU A N 1
ATOM 1838 C CA . LEU A 1 222 ? 3.328 -0.175 -1.121 1.00 92.19 222 LEU A CA 1
ATOM 1839 C C . LEU A 1 222 ? 3.069 1.330 -1.117 1.00 92.19 222 LEU A C 1
ATOM 1841 O O . LEU A 1 222 ? 1.926 1.770 -1.009 1.00 92.19 222 LEU A O 1
ATOM 1845 N N . VAL A 1 223 ? 4.127 2.122 -1.228 1.00 87.88 223 VAL A N 1
ATOM 1846 C CA . VAL A 1 223 ? 4.046 3.582 -1.206 1.00 87.88 223 VAL A CA 1
ATOM 1847 C C . VAL A 1 223 ? 3.996 4.108 -2.637 1.00 87.88 223 VAL A C 1
ATOM 1849 O O . VAL A 1 223 ? 4.834 3.718 -3.444 1.00 87.88 223 VAL A O 1
ATOM 1852 N N . PRO A 1 224 ? 3.056 4.997 -2.985 1.00 86.81 224 PRO A N 1
ATOM 1853 C CA . PRO A 1 224 ? 3.061 5.677 -4.275 1.00 86.81 224 PRO A CA 1
ATOM 1854 C C . PRO A 1 224 ? 4.365 6.453 -4.523 1.00 86.81 224 PRO A C 1
ATOM 1856 O O . PRO A 1 224 ? 4.903 7.105 -3.622 1.00 86.81 224 PRO A O 1
ATOM 1859 N N . THR A 1 225 ? 4.836 6.440 -5.770 1.00 86.69 225 THR A N 1
ATOM 1860 C CA . THR A 1 225 ? 6.057 7.114 -6.250 1.00 86.69 225 THR A CA 1
ATOM 1861 C C . THR A 1 225 ? 6.048 8.606 -5.934 1.00 86.69 225 THR A C 1
ATOM 1863 O O . THR A 1 225 ? 7.086 9.172 -5.589 1.00 86.69 225 THR A O 1
ATOM 1866 N N . SER A 1 226 ? 4.861 9.228 -5.972 1.00 76.19 226 SER A N 1
ATOM 1867 C CA . SER A 1 226 ? 4.640 10.635 -5.631 1.00 76.19 226 SER A CA 1
ATOM 1868 C C . SER A 1 226 ? 5.319 11.068 -4.330 1.00 76.19 226 SER A C 1
ATOM 1870 O O . SER A 1 226 ? 5.836 12.183 -4.270 1.00 76.19 226 SER A O 1
ATOM 1872 N N . LEU A 1 227 ? 5.370 10.220 -3.298 1.00 75.38 227 LEU A N 1
ATOM 1873 C CA . LEU A 1 227 ? 6.027 10.587 -2.047 1.00 75.38 227 LEU A CA 1
ATOM 1874 C C . LEU A 1 227 ? 7.535 10.782 -2.237 1.00 75.38 227 LEU A C 1
ATOM 1876 O O . LEU A 1 227 ? 8.074 11.809 -1.836 1.00 75.38 227 LEU A O 1
ATOM 1880 N N . VAL A 1 228 ? 8.205 9.829 -2.885 1.00 77.25 228 VAL A N 1
ATOM 1881 C CA . VAL A 1 228 ? 9.667 9.845 -3.019 1.00 77.25 228 VAL A CA 1
ATOM 1882 C C . VAL A 1 228 ? 10.125 10.851 -4.072 1.00 77.25 228 VAL A C 1
ATOM 1884 O O . VAL A 1 228 ? 11.091 11.579 -3.854 1.00 77.25 228 VAL A O 1
ATOM 1887 N N . THR A 1 229 ? 9.379 10.989 -5.172 1.00 74.19 229 THR A N 1
ATOM 1888 C CA . THR A 1 229 ? 9.667 11.984 -6.216 1.00 74.19 229 THR A CA 1
ATOM 1889 C C . THR A 1 229 ? 9.615 13.419 -5.683 1.00 74.19 229 THR A C 1
ATOM 1891 O O . THR A 1 229 ? 10.410 14.254 -6.107 1.00 74.19 229 THR A O 1
ATOM 1894 N N . ASN A 1 230 ? 8.719 13.715 -4.733 1.00 69.12 230 ASN A N 1
ATOM 1895 C CA . ASN A 1 230 ? 8.621 15.049 -4.132 1.00 69.12 230 ASN A CA 1
ATOM 1896 C C . ASN A 1 230 ? 9.693 15.331 -3.067 1.00 69.12 230 ASN A C 1
ATOM 1898 O O . ASN A 1 230 ? 9.873 16.492 -2.707 1.00 69.12 230 ASN A O 1
ATOM 1902 N N . ILE A 1 231 ? 10.403 14.312 -2.568 1.00 69.62 231 ILE A N 1
ATOM 1903 C CA . ILE A 1 231 ? 11.479 14.506 -1.586 1.00 69.62 231 ILE A CA 1
ATOM 1904 C C . ILE A 1 231 ? 12.775 14.991 -2.267 1.00 69.62 231 ILE A C 1
ATOM 1906 O O . ILE A 1 231 ? 13.412 15.902 -1.746 1.00 69.62 231 ILE A O 1
ATOM 1910 N N . GLY A 1 232 ? 13.087 14.486 -3.469 1.00 62.59 232 GLY A N 1
ATOM 1911 C CA . GLY A 1 232 ? 13.936 15.132 -4.486 1.00 62.59 232 GLY A CA 1
ATOM 1912 C C . GLY A 1 232 ? 15.377 15.559 -4.123 1.00 62.59 232 GLY A C 1
ATOM 1913 O O . GLY A 1 232 ? 15.863 15.429 -3.005 1.00 62.59 232 GLY A O 1
ATOM 1914 N N . GLY A 1 233 ? 16.089 16.098 -5.126 1.00 58.53 233 GLY A N 1
ATOM 1915 C CA . GLY A 1 233 ? 17.523 16.439 -5.050 1.00 58.53 233 GLY A CA 1
ATOM 1916 C C . GLY A 1 233 ? 17.890 17.640 -4.162 1.00 58.53 233 GLY A C 1
ATOM 1917 O O . GLY A 1 233 ? 19.043 17.762 -3.759 1.00 58.53 233 GLY A O 1
ATOM 1918 N N . ASN A 1 234 ? 16.921 18.490 -3.799 1.00 62.53 234 ASN A N 1
ATOM 1919 C CA . ASN A 1 234 ? 17.096 19.588 -2.834 1.00 62.53 234 ASN A CA 1
ATOM 1920 C C . ASN A 1 234 ? 16.639 19.148 -1.438 1.00 62.53 234 ASN A C 1
ATOM 1922 O O . ASN A 1 234 ? 15.777 19.772 -0.819 1.00 62.53 234 ASN A O 1
ATOM 1926 N N . TYR A 1 235 ? 17.196 18.026 -0.993 1.00 68.19 235 TYR A N 1
ATOM 1927 C CA . TYR A 1 235 ? 16.798 17.312 0.208 1.00 68.19 235 TYR A CA 1
ATOM 1928 C C . TYR A 1 235 ? 16.748 18.217 1.450 1.00 68.19 235 TYR A C 1
ATOM 1930 O O . TYR A 1 235 ? 17.773 18.684 1.950 1.00 68.19 235 TYR A O 1
ATOM 1938 N N . ASN A 1 236 ? 15.538 18.422 1.974 1.00 79.75 236 ASN A N 1
ATOM 1939 C CA . ASN A 1 236 ? 15.288 19.016 3.280 1.00 79.75 236 ASN A CA 1
ATOM 1940 C C . ASN A 1 236 ? 14.522 18.001 4.128 1.00 79.75 236 ASN A C 1
ATOM 1942 O O . ASN A 1 236 ? 13.362 17.699 3.844 1.00 79.75 236 ASN A O 1
ATOM 1946 N N . MET A 1 237 ? 15.165 17.493 5.181 1.00 79.44 237 MET A N 1
ATOM 1947 C CA . MET A 1 237 ? 14.579 16.420 5.977 1.00 79.44 237 MET A CA 1
ATOM 1948 C C . MET A 1 237 ? 13.299 16.841 6.706 1.00 79.44 237 MET A C 1
ATOM 1950 O O . MET A 1 237 ? 12.359 16.061 6.797 1.00 79.44 237 MET A O 1
ATOM 1954 N N . THR A 1 238 ? 13.197 18.094 7.148 1.00 77.00 238 THR A N 1
ATOM 1955 C CA . THR A 1 238 ? 11.964 18.606 7.761 1.00 77.00 238 THR A CA 1
ATOM 1956 C C . THR A 1 238 ? 10.797 18.551 6.776 1.00 77.00 238 THR A C 1
ATOM 1958 O O . THR A 1 238 ? 9.733 18.042 7.115 1.00 77.00 238 THR A O 1
ATOM 1961 N N . GLN A 1 239 ? 11.006 18.991 5.531 1.00 75.50 239 GLN A N 1
ATOM 1962 C CA . GLN A 1 239 ? 9.975 18.926 4.487 1.00 75.50 239 GLN A CA 1
ATOM 1963 C C . GLN A 1 239 ? 9.645 17.483 4.100 1.00 75.50 239 GLN A C 1
ATOM 1965 O O . GLN A 1 239 ? 8.480 17.157 3.889 1.00 75.50 239 GLN A O 1
ATOM 1970 N N . ALA A 1 240 ? 10.650 16.607 4.031 1.00 74.50 240 ALA A N 1
ATOM 1971 C CA . ALA A 1 240 ? 10.444 15.190 3.757 1.00 74.50 240 ALA A CA 1
ATOM 1972 C C . ALA A 1 240 ? 9.611 14.524 4.860 1.00 74.50 240 ALA A C 1
ATOM 1974 O O . ALA A 1 240 ? 8.677 13.792 4.547 1.00 74.50 240 ALA A O 1
ATOM 1975 N N . ILE A 1 241 ? 9.890 14.827 6.132 1.00 73.56 241 ILE A N 1
ATOM 1976 C CA . ILE A 1 241 ? 9.100 14.370 7.280 1.00 73.56 241 ILE A CA 1
ATOM 1977 C C . ILE A 1 241 ? 7.668 14.897 7.180 1.00 73.56 241 ILE A C 1
ATOM 1979 O O . ILE A 1 241 ? 6.735 14.112 7.310 1.00 73.56 241 ILE A O 1
ATOM 1983 N N . GLU A 1 242 ? 7.467 16.188 6.911 1.00 71.06 242 GLU A N 1
ATOM 1984 C CA . GLU A 1 242 ? 6.129 16.772 6.760 1.00 71.06 242 GLU A CA 1
ATOM 1985 C C . GLU A 1 242 ? 5.343 16.121 5.611 1.00 71.06 242 GLU A C 1
ATOM 1987 O O . GLU A 1 242 ? 4.188 15.730 5.794 1.00 71.06 242 GLU A O 1
ATOM 1992 N N . LEU A 1 243 ? 5.969 15.944 4.442 1.00 71.12 243 LEU A N 1
ATOM 1993 C CA . LEU A 1 243 ? 5.373 15.273 3.286 1.00 71.12 243 LEU A CA 1
ATOM 1994 C C . LEU A 1 243 ? 5.047 13.813 3.593 1.00 71.12 243 LEU A C 1
ATOM 1996 O O . LEU A 1 243 ? 3.920 13.382 3.346 1.00 71.12 243 LEU A O 1
ATOM 2000 N N . PHE A 1 244 ? 5.989 13.075 4.178 1.00 72.69 244 PHE A N 1
ATOM 2001 C CA . PHE A 1 244 ? 5.812 11.686 4.588 1.00 72.69 244 PHE A CA 1
ATOM 2002 C C . PHE A 1 244 ? 4.655 11.562 5.576 1.00 72.69 244 PHE A C 1
ATOM 2004 O O . PHE A 1 244 ? 3.697 10.837 5.321 1.00 72.69 244 PHE A O 1
ATOM 2011 N N . GLN A 1 245 ? 4.656 12.357 6.641 1.00 67.12 245 GLN A N 1
ATOM 2012 C CA . GLN A 1 245 ? 3.574 12.381 7.618 1.00 67.12 245 GLN A CA 1
ATOM 2013 C C . GLN A 1 245 ? 2.230 12.780 6.982 1.00 67.12 245 GLN A C 1
ATOM 2015 O O . GLN A 1 245 ? 1.204 12.200 7.319 1.00 67.12 245 GLN A O 1
ATOM 2020 N N . SER A 1 246 ? 2.204 13.726 6.037 1.00 64.94 246 SER A N 1
ATOM 2021 C CA . SER A 1 246 ? 0.972 14.122 5.334 1.00 64.94 246 SER A CA 1
ATOM 2022 C C . SER A 1 246 ? 0.431 13.029 4.398 1.00 64.94 246 SER A C 1
ATOM 2024 O O . SER A 1 246 ? -0.782 12.845 4.248 1.00 64.94 246 SER A O 1
ATOM 2026 N N . HIS A 1 247 ? 1.321 12.269 3.761 1.00 65.56 247 HIS A N 1
ATOM 2027 C CA . HIS A 1 247 ? 0.943 11.138 2.925 1.00 65.56 247 HIS A CA 1
ATOM 2028 C C . HIS A 1 247 ? 0.317 10.046 3.794 1.00 65.56 247 HIS A C 1
ATOM 2030 O O . HIS A 1 247 ? -0.784 9.570 3.513 1.00 65.56 247 HIS A O 1
ATOM 2036 N N . PHE A 1 248 ? 0.963 9.792 4.925 1.00 62.69 248 PHE A N 1
ATOM 2037 C CA . PHE A 1 248 ? 0.570 8.856 5.957 1.00 62.69 248 PHE A CA 1
ATOM 2038 C C . PHE A 1 248 ? -0.290 9.493 7.047 1.00 62.69 248 PHE A C 1
ATOM 2040 O O . PHE A 1 248 ? -0.143 9.177 8.220 1.00 62.69 248 PHE A O 1
ATOM 2047 N N . LEU A 1 249 ? -1.231 10.368 6.695 1.00 53.06 249 LEU A N 1
ATOM 2048 C CA . LEU A 1 249 ? -2.171 10.911 7.679 1.00 53.06 249 LEU A CA 1
ATOM 2049 C C . LEU A 1 249 ? -3.068 9.837 8.321 1.00 53.06 249 LEU A C 1
ATOM 2051 O O . LEU A 1 249 ? -3.518 10.027 9.445 1.00 53.06 249 LEU A O 1
ATOM 2055 N N . GLU A 1 250 ? -3.242 8.681 7.664 1.00 46.31 250 GLU A N 1
ATOM 2056 C CA . GLU A 1 250 ? -3.806 7.467 8.286 1.00 46.31 250 GLU A CA 1
ATOM 2057 C C . GLU A 1 250 ? -2.925 6.904 9.419 1.00 46.31 250 GLU A C 1
ATOM 2059 O O . GLU A 1 250 ? -3.410 6.166 10.269 1.00 46.31 250 GLU A O 1
ATOM 2064 N N . LEU A 1 251 ? -1.640 7.272 9.437 1.00 47.25 251 LEU A N 1
ATOM 2065 C CA . LEU A 1 251 ? -0.630 6.884 10.416 1.00 47.25 251 LEU A CA 1
ATOM 2066 C C . LEU A 1 251 ? -0.144 8.055 11.288 1.00 47.25 251 LEU A C 1
ATOM 2068 O O . LEU A 1 251 ? 0.652 7.821 12.178 1.00 47.25 251 LEU A O 1
ATOM 2072 N N . GLN A 1 252 ? -0.546 9.315 11.074 1.00 44.88 252 GLN A N 1
ATOM 2073 C CA . GLN A 1 252 ? 0.079 10.458 11.775 1.00 44.88 252 GLN A CA 1
ATOM 2074 C C . GLN A 1 252 ? -0.144 10.440 13.290 1.00 44.88 252 GLN A C 1
ATOM 2076 O O . GLN A 1 252 ? 0.713 10.860 14.064 1.00 44.88 252 GLN A O 1
ATOM 2081 N N . GLU A 1 253 ? -1.307 9.968 13.724 1.00 44.09 253 GLU A N 1
ATOM 2082 C CA . GLU A 1 253 ? -1.633 9.841 15.147 1.00 44.09 253 GLU A CA 1
ATOM 2083 C C . GLU A 1 253 ? -1.314 8.446 15.695 1.00 44.09 253 GLU A C 1
ATOM 2085 O O . GLU A 1 253 ? -1.333 8.213 16.905 1.00 44.09 253 GLU A O 1
ATOM 2090 N N . ILE A 1 254 ? -0.910 7.554 14.795 1.00 43.66 254 ILE A N 1
ATOM 2091 C CA . ILE A 1 254 ? -0.144 6.362 15.093 1.00 43.66 254 ILE A CA 1
ATOM 2092 C C . ILE A 1 254 ? 1.311 6.825 15.207 1.00 43.66 254 ILE A C 1
ATOM 2094 O O . ILE A 1 254 ? 2.033 6.801 14.222 1.00 43.66 254 ILE A O 1
ATOM 2098 N N . LYS A 1 255 ? 1.769 7.303 16.370 1.00 46.81 255 LYS A N 1
ATOM 2099 C CA . LYS A 1 255 ? 3.188 7.669 16.584 1.00 46.81 255 LYS A CA 1
ATOM 2100 C C . LYS A 1 255 ? 4.120 6.483 16.234 1.00 46.81 255 LYS A C 1
ATOM 2102 O O . LYS A 1 255 ? 4.475 5.706 17.107 1.00 46.81 255 LYS A O 1
ATOM 2107 N N . PHE A 1 256 ? 4.461 6.331 14.953 1.00 51.50 256 PHE A N 1
ATOM 2108 C CA . PHE A 1 256 ? 5.209 5.236 14.330 1.00 51.50 256 PHE A CA 1
ATOM 2109 C C . PHE A 1 256 ? 4.901 3.816 14.848 1.00 51.50 256 PHE A C 1
ATOM 2111 O O . PHE A 1 256 ? 5.799 3.030 15.122 1.00 51.50 256 PHE A O 1
ATOM 2118 N N . GLU A 1 257 ? 3.623 3.430 14.873 1.00 57.09 257 GLU A N 1
ATOM 2119 C CA . GLU A 1 257 ? 3.211 2.020 15.011 1.00 57.09 257 GLU A CA 1
ATOM 2120 C C . GLU A 1 257 ? 2.802 1.394 13.666 1.00 57.09 257 GLU A C 1
ATOM 2122 O O . GLU A 1 257 ? 2.129 0.372 13.617 1.00 57.09 257 GLU A O 1
ATOM 2127 N N . PHE A 1 258 ? 3.226 1.964 12.535 1.00 63.34 258 PHE A N 1
ATOM 2128 C CA . PHE A 1 258 ? 3.084 1.314 11.224 1.00 63.34 258 PHE A CA 1
ATOM 2129 C C . PHE A 1 258 ? 3.626 -0.128 11.236 1.00 63.34 258 PHE A C 1
ATOM 2131 O O . PHE A 1 258 ? 3.019 -1.030 10.663 1.00 63.34 258 PHE A O 1
ATOM 2138 N N . GLN A 1 259 ? 4.711 -0.339 11.988 1.00 65.56 259 GLN A N 1
ATOM 2139 C CA . GLN A 1 259 ? 5.335 -1.637 12.257 1.00 65.56 259 GLN A CA 1
ATOM 2140 C C . GLN A 1 259 ? 4.405 -2.632 12.971 1.00 65.56 259 GLN A C 1
ATOM 2142 O O . GLN A 1 259 ? 4.608 -3.836 12.867 1.00 65.56 259 GLN A O 1
ATOM 2147 N N . ILE A 1 260 ? 3.363 -2.155 13.664 1.00 70.44 260 ILE A N 1
ATOM 2148 C CA . ILE A 1 260 ? 2.329 -3.013 14.255 1.00 70.44 260 ILE A CA 1
ATOM 2149 C C . ILE A 1 260 ? 1.436 -3.621 13.164 1.00 70.44 260 ILE A C 1
ATOM 2151 O O . ILE A 1 260 ? 0.960 -4.745 13.304 1.00 70.44 260 ILE A O 1
ATOM 2155 N N . MET A 1 261 ? 1.189 -2.887 12.076 1.00 74.19 261 MET A N 1
ATOM 2156 C CA . MET A 1 261 ? 0.260 -3.302 11.021 1.00 74.19 261 MET A CA 1
ATOM 2157 C C . MET A 1 261 ? 0.938 -3.923 9.805 1.00 74.19 261 MET A C 1
ATOM 2159 O O . MET A 1 261 ? 0.286 -4.677 9.076 1.00 74.19 261 MET A O 1
ATOM 2163 N N . TYR A 1 262 ? 2.189 -3.558 9.550 1.00 85.62 262 TYR A N 1
ATOM 2164 C CA . TYR A 1 262 ? 2.940 -3.943 8.369 1.00 85.62 262 TYR A CA 1
ATOM 2165 C C . TYR A 1 262 ? 4.369 -4.281 8.764 1.00 85.62 262 TYR A C 1
ATOM 2167 O O . TYR A 1 262 ? 5.078 -3.483 9.369 1.00 85.62 262 TYR A O 1
ATOM 2175 N N . THR A 1 263 ? 4.805 -5.468 8.364 1.00 90.81 263 THR A N 1
ATOM 2176 C CA . THR A 1 263 ? 6.178 -5.930 8.592 1.00 90.81 263 THR A CA 1
ATOM 2177 C C . THR A 1 263 ? 7.135 -5.396 7.530 1.00 90.81 263 THR A C 1
ATOM 2179 O O . THR A 1 263 ? 8.344 -5.361 7.741 1.00 90.81 263 THR A O 1
ATOM 2182 N N . LYS A 1 264 ? 6.600 -5.006 6.363 1.00 94.06 264 LYS A N 1
ATOM 2183 C CA . LYS A 1 264 ? 7.380 -4.515 5.229 1.00 94.06 264 LYS A CA 1
ATOM 2184 C C . LYS A 1 264 ? 6.752 -3.291 4.582 1.00 94.06 264 LYS A C 1
ATOM 2186 O O . LYS A 1 264 ? 5.529 -3.142 4.570 1.00 94.06 264 LYS A O 1
ATOM 2191 N N . ILE A 1 265 ? 7.596 -2.472 3.967 1.00 93.19 265 ILE A N 1
ATOM 2192 C CA . ILE A 1 265 ? 7.180 -1.315 3.179 1.00 93.19 265 ILE A CA 1
ATOM 2193 C C . ILE A 1 265 ? 7.987 -1.224 1.885 1.00 93.19 265 ILE A C 1
ATOM 2195 O O . ILE A 1 265 ? 9.207 -1.378 1.886 1.00 93.19 265 ILE A O 1
ATOM 2199 N N . GLY A 1 266 ? 7.282 -1.035 0.774 1.00 94.88 266 GLY A N 1
ATOM 2200 C CA . GLY A 1 266 ? 7.845 -1.021 -0.568 1.00 94.88 266 GLY A CA 1
ATOM 2201 C C . GLY A 1 266 ? 7.768 0.355 -1.216 1.00 94.88 266 GLY A C 1
ATOM 2202 O O . GLY A 1 266 ? 6.723 0.998 -1.149 1.00 94.88 266 GLY A O 1
ATOM 2203 N N . PHE A 1 267 ? 8.840 0.779 -1.879 1.00 94.12 267 PHE A N 1
ATOM 2204 C CA . PHE A 1 267 ? 8.931 2.057 -2.577 1.00 94.12 267 PHE A CA 1
ATOM 2205 C C . PHE A 1 267 ? 9.387 1.847 -4.026 1.00 94.12 267 PHE A C 1
ATOM 2207 O O . PHE A 1 267 ? 10.543 1.480 -4.250 1.00 94.12 267 PHE A O 1
ATOM 2214 N N . PRO A 1 268 ? 8.523 2.093 -5.021 1.00 94.81 268 PRO A N 1
ATOM 2215 C CA . PRO A 1 268 ? 8.949 2.315 -6.393 1.00 94.81 268 PRO A CA 1
ATOM 2216 C C . PRO A 1 268 ? 9.623 3.689 -6.497 1.00 94.81 268 PRO A C 1
ATOM 2218 O O . PRO A 1 268 ? 9.056 4.712 -6.109 1.00 94.81 268 PRO A O 1
ATOM 2221 N N . ILE A 1 269 ? 10.848 3.708 -7.015 1.00 92.81 269 ILE A N 1
ATOM 2222 C CA . ILE A 1 269 ? 11.697 4.895 -7.081 1.00 92.81 269 ILE A CA 1
ATOM 2223 C C . ILE A 1 269 ? 11.939 5.276 -8.533 1.00 92.81 269 ILE A C 1
ATOM 2225 O O . ILE A 1 269 ? 12.391 4.455 -9.331 1.00 92.81 269 ILE A O 1
ATOM 2229 N N . ASN A 1 270 ? 11.680 6.543 -8.848 1.00 90.94 270 ASN A N 1
ATOM 2230 C CA . ASN A 1 270 ? 12.051 7.143 -10.121 1.00 90.94 270 ASN A CA 1
ATOM 2231 C C . ASN A 1 270 ? 13.417 7.824 -9.993 1.00 90.94 270 ASN A C 1
ATOM 2233 O O . ASN A 1 270 ? 13.518 8.915 -9.428 1.00 90.94 270 ASN A O 1
ATOM 2237 N N . SER A 1 271 ? 14.464 7.209 -10.531 1.00 88.06 271 SER A N 1
ATOM 2238 C CA . SER A 1 271 ? 15.789 7.816 -10.583 1.00 88.06 271 SER A CA 1
ATOM 2239 C C . SER A 1 271 ? 15.878 8.776 -11.770 1.00 88.06 271 SER A C 1
ATOM 2241 O O . SER A 1 271 ? 15.917 8.362 -12.932 1.00 88.06 271 SER A O 1
ATOM 2243 N N . ASN A 1 272 ? 15.919 10.077 -11.469 1.00 80.94 272 ASN A N 1
ATOM 2244 C CA . ASN A 1 272 ? 16.160 11.164 -12.425 1.00 80.94 272 ASN A CA 1
ATOM 2245 C C . ASN A 1 272 ? 15.216 11.203 -13.643 1.00 80.94 272 ASN A C 1
ATOM 2247 O O . ASN A 1 272 ? 15.594 11.750 -14.675 1.00 80.94 272 ASN A O 1
ATOM 2251 N N . ASN A 1 273 ? 13.995 10.661 -13.546 1.00 83.19 273 ASN A N 1
ATOM 2252 C CA . ASN A 1 273 ? 13.053 10.525 -14.670 1.00 83.19 273 ASN A CA 1
ATOM 2253 C C . ASN A 1 273 ? 13.564 9.644 -15.823 1.00 83.19 273 ASN A C 1
ATOM 2255 O O . ASN A 1 273 ? 13.087 9.781 -16.949 1.00 83.19 273 ASN A O 1
ATOM 2259 N N . VAL A 1 274 ? 14.538 8.768 -15.561 1.00 88.12 274 VAL A N 1
ATOM 2260 C CA . VAL A 1 274 ? 15.174 7.915 -16.581 1.00 88.12 274 VAL A CA 1
ATOM 2261 C C . VAL A 1 274 ? 15.065 6.433 -16.245 1.00 88.12 274 VAL A C 1
ATOM 2263 O O . VAL A 1 274 ? 15.063 5.603 -17.149 1.00 88.12 274 VAL A O 1
ATOM 2266 N N . HIS A 1 275 ? 14.973 6.079 -14.963 1.00 92.81 275 HIS A N 1
ATOM 2267 C CA . HIS A 1 275 ? 14.996 4.682 -14.548 1.00 92.81 275 HIS A CA 1
ATOM 2268 C C . HIS A 1 275 ? 14.099 4.411 -13.348 1.00 92.81 275 HIS A C 1
ATOM 2270 O O . HIS A 1 275 ? 14.015 5.226 -12.432 1.00 92.81 275 HIS A O 1
ATOM 2276 N N . TRP A 1 276 ? 13.481 3.233 -13.340 1.00 94.31 276 TRP A N 1
ATOM 2277 C CA . TRP A 1 276 ? 12.655 2.743 -12.246 1.00 94.31 276 TRP A CA 1
ATOM 2278 C C . TRP A 1 276 ? 13.355 1.596 -11.528 1.00 94.31 276 TRP A C 1
ATOM 2280 O O . TRP A 1 276 ? 13.779 0.629 -12.157 1.00 94.31 276 TRP A O 1
ATOM 2290 N N . TYR A 1 277 ? 13.415 1.675 -10.204 1.00 94.62 277 TYR A N 1
ATOM 2291 C CA . TYR A 1 277 ? 13.853 0.575 -9.348 1.00 94.62 277 TYR A CA 1
ATOM 2292 C C . TYR A 1 277 ? 12.953 0.486 -8.111 1.00 94.62 277 TYR A C 1
ATOM 2294 O O . TYR A 1 277 ? 12.101 1.348 -7.889 1.00 94.62 277 TYR A O 1
ATOM 2302 N N . PHE A 1 278 ? 13.088 -0.575 -7.320 1.00 95.50 278 PHE A N 1
ATOM 2303 C CA . PHE A 1 278 ? 12.235 -0.811 -6.159 1.00 95.50 278 PHE A CA 1
ATOM 2304 C C . PHE A 1 278 ? 13.048 -1.096 -4.899 1.00 95.50 278 PHE A C 1
ATOM 2306 O O . PHE A 1 278 ? 14.016 -1.855 -4.924 1.00 95.50 278 PHE A O 1
ATOM 2313 N N . LEU A 1 279 ? 12.621 -0.502 -3.786 1.00 95.38 279 LEU A N 1
ATOM 2314 C CA . LEU A 1 279 ? 13.172 -0.727 -2.455 1.00 95.38 279 LEU A CA 1
ATOM 2315 C C . LEU A 1 279 ? 12.127 -1.410 -1.580 1.00 95.38 279 LEU A C 1
ATOM 2317 O O . LEU A 1 279 ? 11.044 -0.864 -1.382 1.00 95.38 279 LEU A O 1
ATOM 2321 N N . LEU A 1 280 ? 12.455 -2.568 -1.014 1.00 96.31 280 LEU A N 1
ATOM 2322 C CA . LEU A 1 280 ? 11.613 -3.268 -0.050 1.00 96.31 280 LEU A CA 1
ATOM 2323 C C . LEU A 1 280 ? 12.298 -3.296 1.312 1.00 96.31 280 LEU A C 1
ATOM 2325 O O . LEU A 1 280 ? 13.255 -4.038 1.517 1.00 96.31 280 LEU A O 1
ATOM 2329 N N . PHE A 1 281 ? 11.786 -2.520 2.257 1.00 95.06 281 PHE A N 1
ATOM 2330 C CA . PHE A 1 281 ? 12.263 -2.527 3.634 1.00 95.06 281 PHE A CA 1
ATOM 2331 C C . PHE A 1 281 ? 11.522 -3.596 4.439 1.00 95.06 281 PHE A C 1
ATOM 2333 O O . PHE A 1 281 ? 10.291 -3.611 4.471 1.00 95.06 281 PHE A O 1
ATOM 2340 N N . ASP A 1 282 ? 12.270 -4.472 5.105 1.00 94.88 282 ASP A N 1
ATOM 2341 C CA . ASP A 1 282 ? 11.788 -5.375 6.149 1.00 94.88 282 ASP A CA 1
ATOM 2342 C C . ASP A 1 282 ? 12.054 -4.717 7.506 1.00 94.88 282 ASP A C 1
ATOM 2344 O O . ASP A 1 282 ? 13.196 -4.623 7.965 1.00 94.88 282 ASP A O 1
ATOM 2348 N N . LEU A 1 283 ? 10.985 -4.203 8.114 1.00 91.00 283 LEU A N 1
ATOM 2349 C CA . LEU A 1 283 ? 11.057 -3.389 9.325 1.00 91.00 283 LEU A CA 1
ATOM 2350 C C . LEU A 1 283 ? 11.402 -4.231 10.554 1.00 91.00 283 LEU A C 1
ATOM 2352 O O . LEU A 1 283 ? 12.059 -3.736 11.464 1.00 91.00 283 LEU A O 1
ATOM 2356 N N . GLU A 1 284 ? 11.004 -5.505 10.568 1.00 90.00 284 GLU A N 1
ATOM 2357 C CA . GLU A 1 284 ? 11.320 -6.425 11.665 1.00 90.00 284 GLU A CA 1
ATOM 2358 C C . GLU A 1 284 ? 12.795 -6.829 11.643 1.00 90.00 284 GLU A C 1
ATOM 2360 O O . GLU A 1 284 ? 13.431 -6.952 12.689 1.00 90.00 284 GLU A O 1
ATOM 2365 N N . LYS A 1 285 ? 13.343 -7.053 10.443 1.00 94.06 285 LYS A N 1
ATOM 2366 C CA . LYS A 1 285 ? 14.737 -7.481 10.268 1.00 94.06 285 LYS A CA 1
ATOM 2367 C C . LYS A 1 285 ? 15.727 -6.329 10.152 1.00 94.06 285 LYS A C 1
ATOM 2369 O O . LYS A 1 285 ? 16.929 -6.582 10.189 1.00 94.06 285 LYS A O 1
ATOM 2374 N N . ASN A 1 286 ? 15.243 -5.093 10.007 1.00 93.50 286 ASN A N 1
ATOM 2375 C CA . ASN A 1 286 ? 16.060 -3.930 9.663 1.00 93.50 286 ASN A CA 1
ATOM 2376 C C . ASN A 1 286 ? 16.908 -4.200 8.401 1.00 93.50 286 ASN A C 1
ATOM 2378 O O . ASN A 1 286 ? 18.121 -3.981 8.369 1.00 93.50 286 ASN A O 1
ATOM 2382 N N . GLU A 1 287 ? 16.263 -4.743 7.367 1.00 96.00 287 GLU A N 1
ATOM 2383 C CA . GLU A 1 287 ? 16.873 -5.083 6.079 1.00 96.00 287 GLU A CA 1
ATOM 2384 C C . GLU A 1 287 ? 16.205 -4.284 4.958 1.00 96.00 287 GLU A C 1
ATOM 2386 O O . GLU A 1 287 ? 15.024 -3.949 5.033 1.00 96.00 287 GLU A O 1
ATOM 2391 N N . VAL A 1 288 ? 16.955 -3.999 3.898 1.00 95.69 288 VAL A N 1
ATOM 2392 C CA . VAL A 1 288 ? 16.418 -3.452 2.653 1.00 95.69 288 VAL A CA 1
ATOM 2393 C C . VAL A 1 288 ? 16.863 -4.317 1.483 1.00 95.69 288 VAL A C 1
ATOM 2395 O O . VAL A 1 288 ? 18.045 -4.622 1.312 1.00 95.69 288 VAL A O 1
ATOM 2398 N N . GLU A 1 289 ? 15.891 -4.747 0.692 1.00 95.06 289 GLU A N 1
ATOM 2399 C CA . GLU A 1 289 ? 16.095 -5.459 -0.558 1.00 95.06 289 GLU A CA 1
ATOM 2400 C C . GLU A 1 289 ? 15.900 -4.489 -1.723 1.00 95.06 289 GLU A C 1
ATOM 2402 O O . GLU A 1 289 ? 14.868 -3.827 -1.837 1.00 95.06 289 GLU A O 1
ATOM 2407 N N . ILE A 1 290 ? 16.915 -4.399 -2.576 1.00 94.38 290 ILE A N 1
ATOM 2408 C CA . ILE A 1 290 ? 16.928 -3.549 -3.762 1.00 94.38 290 ILE A CA 1
ATOM 2409 C C . ILE A 1 290 ? 16.665 -4.429 -4.976 1.00 94.38 290 ILE A C 1
ATOM 2411 O O . ILE A 1 290 ? 17.422 -5.364 -5.244 1.00 94.38 290 ILE A O 1
ATOM 2415 N N . TYR A 1 291 ? 15.614 -4.106 -5.719 1.00 94.12 291 TYR A N 1
ATOM 2416 C CA . TYR A 1 291 ? 15.330 -4.694 -7.019 1.00 94.12 291 TYR A CA 1
ATOM 2417 C C . TYR A 1 291 ? 15.558 -3.655 -8.117 1.00 94.12 291 TYR A C 1
ATOM 2419 O O . TYR A 1 291 ? 14.928 -2.597 -8.130 1.00 94.12 291 TYR A O 1
ATOM 2427 N N . ASP A 1 292 ? 16.468 -3.971 -9.033 1.00 93.94 292 ASP A N 1
ATOM 2428 C CA . ASP A 1 292 ? 16.874 -3.119 -10.146 1.00 93.94 292 ASP A CA 1
ATOM 2429 C C . ASP A 1 292 ? 17.109 -3.995 -11.384 1.00 93.94 292 ASP A C 1
ATOM 2431 O O . ASP A 1 292 ? 17.960 -4.885 -11.364 1.00 93.94 292 ASP A O 1
ATOM 2435 N N . SER A 1 293 ? 16.347 -3.761 -12.453 1.00 93.88 293 SER A N 1
ATOM 2436 C CA . SER A 1 293 ? 16.399 -4.553 -13.684 1.00 93.88 293 SER A CA 1
ATOM 2437 C C . SER A 1 293 ? 17.584 -4.225 -14.603 1.00 93.88 293 SER A C 1
ATOM 2439 O O . SER A 1 293 ? 17.839 -5.000 -15.520 1.00 93.88 293 SER A O 1
ATOM 2441 N N . LEU A 1 294 ? 18.323 -3.124 -14.387 1.00 88.81 294 LEU A N 1
ATOM 2442 C CA . LEU A 1 294 ? 19.493 -2.718 -15.200 1.00 88.81 294 LEU A CA 1
ATOM 2443 C C . LEU A 1 294 ? 20.843 -3.233 -14.664 1.00 88.81 294 LEU A C 1
ATOM 2445 O O . LEU A 1 294 ? 21.900 -2.715 -15.033 1.00 88.81 294 LEU A O 1
ATOM 2449 N N . SER A 1 295 ? 20.794 -4.241 -13.793 1.00 78.00 295 SER A N 1
ATOM 2450 C CA . SER A 1 295 ? 21.866 -4.639 -12.880 1.00 78.00 295 SER A CA 1
ATOM 2451 C C . SER A 1 295 ? 22.150 -3.547 -11.824 1.00 78.00 295 SER A C 1
ATOM 2453 O O . SER A 1 295 ? 22.310 -2.365 -12.141 1.00 78.00 295 SER A O 1
ATOM 2455 N N . PRO A 1 296 ? 22.235 -3.910 -10.536 1.00 69.38 296 PRO A N 1
ATOM 2456 C CA . PRO A 1 296 ? 22.285 -2.931 -9.458 1.00 69.38 296 PRO A CA 1
ATOM 2457 C C . PRO A 1 296 ? 23.541 -2.054 -9.502 1.00 69.38 296 PRO A C 1
ATOM 2459 O O . PRO A 1 296 ? 24.668 -2.552 -9.477 1.00 69.38 296 PRO A O 1
ATOM 2462 N N . LYS A 1 297 ? 23.348 -0.728 -9.497 1.00 71.31 297 LYS A N 1
ATOM 2463 C CA . LYS A 1 297 ? 24.419 0.272 -9.348 1.00 71.31 297 LYS A CA 1
ATOM 2464 C C . LYS A 1 297 ? 24.347 0.919 -7.959 1.00 71.31 297 LYS A C 1
ATOM 2466 O O . LYS A 1 297 ? 23.613 1.902 -7.801 1.00 71.31 297 LYS A O 1
ATOM 2471 N N . PRO A 1 298 ? 25.157 0.457 -6.981 1.00 66.06 298 PRO A N 1
ATOM 2472 C CA . PRO A 1 298 ? 25.008 0.821 -5.570 1.00 66.06 298 PRO A CA 1
ATOM 2473 C C . PRO A 1 298 ? 24.966 2.331 -5.326 1.00 66.06 298 PRO A C 1
ATOM 2475 O O . PRO A 1 298 ? 24.152 2.811 -4.548 1.00 66.06 298 PRO A O 1
ATOM 2478 N N . TYR A 1 299 ? 25.804 3.100 -6.027 1.00 68.56 299 TYR A N 1
ATOM 2479 C CA . TYR A 1 299 ? 25.961 4.537 -5.787 1.00 68.56 299 TYR A CA 1
ATOM 2480 C C . TYR A 1 299 ? 24.719 5.372 -6.104 1.00 68.56 299 TYR A C 1
ATOM 2482 O O . TYR A 1 299 ? 24.474 6.369 -5.429 1.00 68.56 299 TYR A O 1
ATOM 2490 N N . SER A 1 300 ? 23.927 4.969 -7.101 1.00 76.00 300 SER A N 1
ATOM 2491 C CA . SER A 1 300 ? 22.758 5.743 -7.541 1.00 76.00 300 SER A CA 1
ATOM 2492 C C . SER A 1 300 ? 21.591 5.709 -6.548 1.00 76.00 300 SER A C 1
ATOM 2494 O O . SER A 1 300 ? 20.719 6.567 -6.610 1.00 76.00 300 SER A O 1
ATOM 2496 N N . GLN A 1 301 ? 21.605 4.754 -5.613 1.00 83.94 301 GLN A N 1
ATOM 2497 C CA . GLN A 1 301 ? 20.497 4.461 -4.700 1.00 83.94 301 GLN A CA 1
ATOM 2498 C C . GLN A 1 301 ? 20.779 4.922 -3.258 1.00 83.94 301 GLN A C 1
ATOM 2500 O O . GLN A 1 301 ? 19.873 4.958 -2.431 1.00 83.94 301 GLN A O 1
ATOM 2505 N N . ILE A 1 302 ? 22.029 5.290 -2.929 1.00 85.00 302 ILE A N 1
ATOM 2506 C CA . ILE A 1 302 ? 22.460 5.612 -1.551 1.00 85.00 302 ILE A CA 1
ATOM 2507 C C . ILE A 1 302 ? 21.663 6.771 -0.952 1.00 85.00 302 ILE A C 1
ATOM 2509 O O . ILE A 1 302 ? 21.318 6.724 0.230 1.00 85.00 302 ILE A O 1
ATOM 2513 N N . LEU A 1 303 ? 21.393 7.815 -1.742 1.00 86.06 303 LEU A N 1
ATOM 2514 C CA . LEU A 1 303 ? 20.660 8.978 -1.251 1.00 86.06 303 LEU A CA 1
ATOM 2515 C C . LEU A 1 303 ? 19.231 8.582 -0.867 1.00 86.06 303 LEU A C 1
ATOM 2517 O O . LEU A 1 303 ? 18.842 8.788 0.279 1.00 86.06 303 LEU A O 1
ATOM 2521 N N . ASP A 1 304 ? 18.501 7.937 -1.776 1.00 87.94 304 ASP A N 1
ATOM 2522 C CA . ASP A 1 304 ? 17.132 7.474 -1.531 1.00 87.94 304 ASP A CA 1
ATOM 2523 C C . ASP A 1 304 ? 17.071 6.512 -0.335 1.00 87.94 304 ASP A C 1
ATOM 2525 O O . ASP A 1 304 ? 16.237 6.677 0.556 1.00 87.94 304 ASP A O 1
ATOM 2529 N N . LEU A 1 305 ? 18.015 5.567 -0.244 1.00 90.12 305 LEU A N 1
ATOM 2530 C CA . LEU A 1 305 ? 18.141 4.653 0.893 1.00 90.12 305 LEU A CA 1
ATOM 2531 C C . LEU A 1 305 ? 18.327 5.398 2.214 1.00 90.12 305 LEU A C 1
ATOM 2533 O O . LEU A 1 305 ? 17.640 5.081 3.183 1.00 90.12 305 LEU A O 1
ATOM 2537 N N . LYS A 1 306 ? 19.238 6.376 2.273 1.00 88.94 306 LYS A N 1
ATOM 2538 C CA . LYS A 1 306 ? 19.495 7.159 3.489 1.00 88.94 306 LYS A CA 1
ATOM 2539 C C . LYS A 1 306 ? 18.238 7.903 3.929 1.00 88.94 306 LYS A C 1
ATOM 2541 O O . LYS A 1 306 ? 17.857 7.812 5.093 1.00 88.94 306 LYS A O 1
ATOM 2546 N N . ILE A 1 307 ? 17.603 8.603 2.993 1.00 86.12 307 ILE A N 1
ATOM 2547 C CA . ILE A 1 307 ? 16.415 9.412 3.252 1.00 86.12 307 ILE A CA 1
ATOM 2548 C C . ILE A 1 307 ? 15.274 8.535 3.763 1.00 86.12 307 ILE A C 1
ATOM 2550 O O . ILE A 1 307 ? 14.711 8.801 4.822 1.00 86.12 307 ILE A O 1
ATOM 2554 N N . ILE A 1 308 ? 14.954 7.464 3.035 1.00 89.00 308 ILE A N 1
ATOM 2555 C CA . ILE A 1 308 ? 13.841 6.582 3.385 1.00 89.00 308 ILE A CA 1
ATOM 2556 C C . ILE A 1 308 ? 14.125 5.850 4.699 1.00 89.00 308 ILE A C 1
ATOM 2558 O O . ILE A 1 308 ? 13.232 5.742 5.533 1.00 89.00 308 ILE A O 1
ATOM 2562 N N . SER A 1 309 ? 15.364 5.407 4.938 1.00 89.62 309 SER A N 1
ATOM 2563 C CA . SER A 1 309 ? 15.734 4.781 6.216 1.00 89.62 309 SER A CA 1
ATOM 2564 C C . SER A 1 309 ? 15.499 5.728 7.389 1.00 89.62 309 SER A C 1
ATOM 2566 O O . SER A 1 309 ? 14.932 5.321 8.398 1.00 89.62 309 SER A O 1
ATOM 2568 N N . GLU A 1 310 ? 15.884 6.997 7.255 1.00 85.12 310 GLU A N 1
ATOM 2569 C CA . GLU A 1 310 ? 15.700 7.997 8.305 1.00 85.12 310 GLU A CA 1
ATOM 2570 C C . GLU A 1 310 ? 14.210 8.341 8.506 1.00 85.12 310 GLU A C 1
ATOM 2572 O O . GLU A 1 310 ? 13.753 8.395 9.648 1.00 85.12 310 GLU A O 1
ATOM 2577 N N . LEU A 1 311 ? 13.417 8.439 7.428 1.00 82.31 311 LEU A N 1
ATOM 2578 C CA . LEU A 1 311 ? 11.953 8.585 7.505 1.00 82.31 311 LEU A CA 1
ATOM 2579 C C . LEU A 1 311 ? 11.276 7.402 8.210 1.00 82.31 311 LEU A C 1
ATOM 2581 O O . LEU A 1 311 ? 10.297 7.590 8.927 1.00 82.31 311 LEU A O 1
ATOM 2585 N N . LEU A 1 312 ? 11.804 6.192 8.030 1.00 83.94 312 LEU A N 1
ATOM 2586 C CA . LEU A 1 312 ? 11.327 4.973 8.685 1.00 83.94 312 LEU A CA 1
ATOM 2587 C C . LEU A 1 312 ? 11.952 4.737 10.067 1.00 83.94 312 LEU A C 1
ATOM 2589 O O . LEU A 1 312 ? 11.665 3.717 10.694 1.00 83.94 312 LEU A O 1
ATOM 2593 N N . MET A 1 313 ? 12.799 5.656 10.544 1.00 84.50 313 MET A N 1
ATOM 2594 C CA . MET A 1 313 ? 13.553 5.538 11.797 1.00 84.50 313 MET A CA 1
ATOM 2595 C C . MET A 1 313 ? 14.430 4.273 11.882 1.00 84.50 313 MET A C 1
ATOM 2597 O O . MET A 1 313 ? 14.710 3.761 12.969 1.00 84.50 313 MET A O 1
ATOM 2601 N N . LEU A 1 314 ? 14.892 3.768 10.739 1.00 86.25 314 LEU A N 1
ATOM 2602 C CA . LEU A 1 314 ? 15.758 2.599 10.631 1.00 86.25 314 LEU A CA 1
ATOM 2603 C C . LEU A 1 314 ? 17.224 3.011 10.779 1.00 86.25 314 LEU A C 1
ATOM 2605 O O . LEU A 1 314 ? 17.754 3.817 10.012 1.00 86.25 314 LEU A O 1
ATOM 2609 N N . LYS A 1 315 ? 17.905 2.430 11.768 1.00 88.69 315 LYS A N 1
ATOM 2610 C CA . LYS A 1 315 ? 19.335 2.663 11.997 1.00 88.69 315 LYS A CA 1
ATOM 2611 C C . LYS A 1 315 ? 20.146 1.666 11.176 1.00 88.69 315 LYS A C 1
ATOM 2613 O O . LYS A 1 315 ? 20.173 0.486 11.514 1.00 88.69 315 LYS A O 1
ATOM 2618 N N . SER A 1 316 ? 20.821 2.154 10.137 1.00 90.50 316 SER A N 1
ATOM 2619 C CA . SER A 1 316 ? 21.772 1.388 9.313 1.00 90.50 316 SER A CA 1
ATOM 2620 C C . SER A 1 316 ? 21.222 0.034 8.830 1.00 90.50 316 SER A C 1
ATOM 2622 O O . SER A 1 316 ? 21.767 -1.006 9.209 1.00 90.50 316 SER A O 1
ATOM 2624 N N . PRO A 1 317 ? 20.137 0.014 8.031 1.00 93.94 317 PRO A N 1
ATOM 2625 C CA . PRO A 1 317 ? 19.558 -1.240 7.568 1.00 93.94 317 PRO A CA 1
ATOM 2626 C C . PRO A 1 317 ? 20.553 -2.032 6.717 1.00 93.94 317 PRO A C 1
ATOM 2628 O O . PRO A 1 317 ? 21.328 -1.468 5.939 1.00 93.94 317 PRO A O 1
ATOM 2631 N N . LYS A 1 318 ? 20.526 -3.360 6.842 1.00 96.00 318 LYS A N 1
ATOM 2632 C CA . LYS A 1 318 ? 21.368 -4.243 6.032 1.00 96.00 318 LYS A CA 1
ATOM 2633 C C . LYS A 1 318 ? 20.841 -4.283 4.599 1.00 96.00 318 LYS A C 1
ATOM 2635 O O . LYS A 1 318 ? 19.695 -4.653 4.357 1.00 96.00 318 LYS A O 1
ATOM 2640 N N . ILE A 1 319 ? 21.705 -3.925 3.656 1.00 93.88 319 ILE A N 1
ATOM 2641 C CA . ILE A 1 319 ? 21.369 -3.837 2.235 1.00 93.88 319 ILE A CA 1
ATOM 2642 C C . ILE A 1 319 ? 21.602 -5.189 1.562 1.00 93.88 319 ILE A C 1
ATOM 2644 O O . ILE A 1 319 ? 22.643 -5.823 1.743 1.00 93.88 319 ILE A O 1
ATOM 2648 N N . SER A 1 320 ? 20.639 -5.613 0.754 1.00 93.19 320 SER A N 1
ATOM 2649 C CA . SER A 1 320 ? 20.739 -6.774 -0.123 1.00 93.19 320 SER A CA 1
ATOM 2650 C C . SER A 1 320 ? 20.210 -6.430 -1.510 1.00 93.19 320 SER A C 1
ATOM 2652 O O . SER A 1 320 ? 19.307 -5.611 -1.654 1.00 93.19 320 SER A O 1
ATOM 2654 N N . PHE A 1 321 ? 20.781 -7.054 -2.535 1.00 91.25 321 PHE A N 1
ATOM 2655 C CA . PHE A 1 321 ? 20.292 -6.945 -3.904 1.00 91.25 321 PHE A CA 1
ATOM 2656 C C . PHE A 1 321 ? 19.518 -8.209 -4.243 1.00 91.25 321 PHE A C 1
ATOM 2658 O O . PHE A 1 321 ? 20.013 -9.322 -4.024 1.00 91.25 321 PHE A O 1
ATOM 2665 N N . ASN A 1 322 ? 18.301 -8.032 -4.746 1.00 89.50 322 ASN A N 1
ATOM 2666 C CA . ASN A 1 322 ? 17.483 -9.141 -5.187 1.00 89.50 322 ASN A CA 1
ATOM 2667 C C . ASN A 1 322 ? 18.197 -9.861 -6.342 1.00 89.50 322 ASN A C 1
ATOM 2669 O O . ASN A 1 322 ? 18.666 -9.234 -7.289 1.00 89.50 322 ASN A O 1
ATOM 2673 N N . LYS A 1 323 ? 18.307 -11.187 -6.231 1.00 82.62 323 LYS A N 1
ATOM 2674 C CA . LYS A 1 323 ? 19.013 -12.034 -7.202 1.00 82.62 323 LYS A CA 1
ATOM 2675 C C . LYS A 1 323 ? 18.093 -12.606 -8.283 1.00 82.62 323 LYS A C 1
ATOM 2677 O O . LYS A 1 323 ? 18.514 -13.510 -8.993 1.00 82.62 323 LYS A O 1
ATOM 2682 N N . ASN A 1 324 ? 16.833 -12.179 -8.379 1.00 77.00 324 ASN A N 1
ATOM 2683 C CA . ASN A 1 324 ? 15.958 -12.700 -9.425 1.00 77.00 324 ASN A CA 1
ATOM 2684 C C . ASN A 1 324 ? 16.478 -12.221 -10.790 1.00 77.00 324 ASN A C 1
ATOM 2686 O O . ASN A 1 324 ? 16.684 -11.033 -11.013 1.00 77.00 324 ASN A O 1
ATOM 2690 N N . ASN A 1 325 ? 16.706 -13.175 -11.692 1.00 58.62 325 ASN A N 1
ATOM 2691 C CA . ASN A 1 325 ? 17.592 -13.047 -12.857 1.00 58.62 325 ASN A CA 1
ATOM 2692 C C . ASN A 1 325 ? 16.984 -12.341 -14.086 1.00 58.62 325 ASN A C 1
ATOM 2694 O O . ASN A 1 325 ? 17.480 -12.524 -15.198 1.00 58.62 325 ASN A O 1
ATOM 2698 N N . TYR A 1 326 ? 15.893 -11.589 -13.941 1.00 81.81 326 TYR A N 1
ATOM 2699 C CA . TYR A 1 326 ? 15.257 -10.947 -15.095 1.00 81.81 326 TYR A CA 1
ATOM 2700 C C . TYR A 1 326 ? 15.808 -9.540 -15.283 1.00 81.81 326 TYR A C 1
ATOM 2702 O O . TYR A 1 326 ? 15.179 -8.549 -14.912 1.00 81.81 326 TYR A O 1
ATOM 2710 N N . GLU A 1 327 ? 17.001 -9.478 -15.869 1.00 89.81 327 GLU A N 1
ATOM 2711 C CA . GLU A 1 327 ? 17.555 -8.235 -16.392 1.00 89.81 327 GLU A CA 1
ATOM 2712 C C . GLU A 1 327 ? 16.711 -7.757 -17.577 1.00 89.81 327 GLU A C 1
ATOM 2714 O O . GLU A 1 327 ? 16.325 -8.547 -18.450 1.00 89.81 327 GLU A O 1
ATOM 2719 N N . GLN A 1 328 ? 16.419 -6.459 -17.613 1.00 92.81 328 GLN A N 1
ATOM 2720 C CA . GLN A 1 328 ? 15.753 -5.875 -18.770 1.00 92.81 328 GLN A CA 1
ATOM 2721 C C . GLN A 1 328 ? 16.691 -5.908 -19.980 1.00 92.81 328 GLN A C 1
ATOM 2723 O O . GLN A 1 328 ? 17.899 -5.701 -19.860 1.00 92.81 328 GLN A O 1
ATOM 2728 N N . LYS A 1 329 ? 16.129 -6.135 -21.167 1.00 92.81 329 LYS A N 1
ATOM 2729 C CA . LYS A 1 329 ? 16.886 -6.206 -22.433 1.00 92.81 329 LYS A CA 1
ATOM 2730 C C . LYS A 1 329 ? 16.655 -4.997 -23.337 1.00 92.81 329 LYS A C 1
ATOM 2732 O O . LYS A 1 329 ? 17.115 -4.972 -24.475 1.00 92.81 329 LYS A O 1
ATOM 2737 N N . ASP A 1 330 ? 15.937 -4.006 -22.832 1.00 93.81 330 ASP A N 1
ATOM 2738 C CA . ASP A 1 330 ? 15.520 -2.809 -23.546 1.00 93.81 330 ASP A CA 1
ATOM 2739 C C . ASP A 1 330 ? 15.643 -1.571 -22.638 1.00 93.81 330 ASP A C 1
ATOM 2741 O O . ASP A 1 330 ? 16.062 -1.653 -21.480 1.00 93.81 330 ASP A O 1
ATOM 2745 N N . SER A 1 331 ? 15.331 -0.395 -23.181 1.00 93.06 331 SER A N 1
ATOM 2746 C CA . SER A 1 331 ? 15.473 0.890 -22.489 1.00 93.06 331 SER A CA 1
ATOM 2747 C C . SER A 1 331 ? 14.196 1.388 -21.809 1.00 93.06 331 SER A C 1
ATOM 2749 O O . SER A 1 331 ? 14.232 2.466 -21.225 1.00 93.06 331 SER A O 1
ATOM 2751 N N . TYR A 1 332 ? 13.072 0.672 -21.903 1.00 94.81 332 TYR A N 1
ATOM 2752 C CA . TYR A 1 332 ? 11.756 1.167 -21.484 1.00 94.81 332 TYR A CA 1
ATOM 2753 C C . TYR A 1 332 ? 11.045 0.303 -20.440 1.00 94.81 332 TYR A C 1
ATOM 2755 O O . TYR A 1 332 ? 10.097 0.776 -19.806 1.00 94.81 332 TYR A O 1
ATOM 2763 N N . SER A 1 333 ? 11.461 -0.950 -20.255 1.00 96.25 333 SER A N 1
ATOM 2764 C CA . SER A 1 333 ? 10.705 -1.932 -19.483 1.00 96.25 333 SER A CA 1
ATOM 2765 C C . SER A 1 333 ? 10.945 -1.877 -17.969 1.00 96.25 333 SER A C 1
ATOM 2767 O O . SER A 1 333 ? 10.219 -2.538 -17.225 1.00 96.25 333 SER A O 1
ATOM 2769 N N . CYS A 1 334 ? 11.869 -1.038 -17.476 1.00 95.44 334 CYS A N 1
ATOM 2770 C CA . CYS A 1 334 ? 12.197 -0.911 -16.044 1.00 95.44 334 CYS A CA 1
ATOM 2771 C C . CYS A 1 334 ? 10.960 -0.732 -15.146 1.00 95.44 334 CYS A C 1
ATOM 2773 O O . CYS A 1 334 ? 10.834 -1.384 -14.110 1.00 95.44 334 CYS A O 1
ATOM 2775 N N . GLY A 1 335 ? 9.993 0.085 -15.574 1.00 96.44 335 GLY A N 1
ATOM 2776 C CA . GLY A 1 335 ? 8.738 0.276 -14.844 1.00 96.44 335 GLY A CA 1
ATOM 2777 C C . GLY A 1 335 ? 7.893 -1.002 -14.753 1.00 96.44 335 GLY A C 1
ATOM 2778 O O . GLY A 1 335 ? 7.347 -1.304 -13.694 1.00 96.44 335 GLY A O 1
ATOM 2779 N N . TYR A 1 336 ? 7.816 -1.790 -15.830 1.00 97.69 336 TYR A N 1
ATOM 2780 C CA . TYR A 1 336 ? 7.068 -3.055 -15.848 1.00 97.69 336 TYR A CA 1
ATOM 2781 C C . TYR A 1 336 ? 7.733 -4.104 -14.957 1.00 97.69 336 TYR A C 1
ATOM 2783 O O . TYR A 1 336 ? 7.041 -4.811 -14.225 1.00 97.69 336 TYR A O 1
ATOM 2791 N N . HIS A 1 337 ? 9.067 -4.158 -14.959 1.00 97.12 337 HIS A N 1
ATOM 2792 C CA . HIS A 1 337 ? 9.851 -4.984 -14.043 1.00 97.12 337 HIS A CA 1
ATOM 2793 C C . HIS A 1 337 ? 9.571 -4.622 -12.575 1.00 97.12 337 HIS A C 1
ATOM 2795 O O . HIS A 1 337 ? 9.349 -5.516 -11.757 1.00 97.12 337 HIS A O 1
ATOM 2801 N N . VAL A 1 338 ? 9.526 -3.328 -12.236 1.00 96.50 338 VAL A N 1
ATOM 2802 C CA . VAL A 1 338 ? 9.160 -2.855 -10.888 1.00 96.50 338 VAL A CA 1
ATOM 2803 C C . VAL A 1 338 ? 7.730 -3.264 -10.525 1.00 96.50 338 VAL A C 1
ATOM 2805 O O . VAL A 1 338 ? 7.514 -3.826 -9.451 1.00 96.50 338 VAL A O 1
ATOM 2808 N N . CYS A 1 339 ? 6.755 -3.065 -11.418 1.00 97.75 339 CYS A N 1
ATOM 2809 C CA . CYS A 1 339 ? 5.377 -3.511 -11.198 1.00 97.75 339 CYS A CA 1
ATOM 2810 C C . CYS A 1 339 ? 5.292 -5.029 -10.982 1.00 97.75 339 CYS A C 1
ATOM 2812 O O . CYS A 1 339 ? 4.646 -5.482 -10.038 1.00 97.75 339 CYS A O 1
ATOM 2814 N N . HIS A 1 340 ? 5.990 -5.824 -11.791 1.00 97.44 340 HIS A N 1
ATOM 2815 C CA . HIS A 1 340 ? 6.020 -7.273 -11.619 1.00 97.44 340 HIS A CA 1
ATOM 2816 C C . HIS A 1 340 ? 6.632 -7.681 -10.275 1.00 97.44 340 HIS A C 1
ATOM 2818 O O . HIS A 1 340 ? 6.098 -8.545 -9.584 1.00 97.44 340 HIS A O 1
ATOM 2824 N N . PHE A 1 341 ? 7.725 -7.036 -9.859 1.00 96.88 341 PHE A N 1
ATOM 2825 C CA . PHE A 1 341 ? 8.338 -7.315 -8.564 1.00 96.88 341 PHE A CA 1
ATOM 2826 C C . PHE A 1 341 ? 7.419 -6.948 -7.390 1.00 96.88 341 PHE A C 1
ATOM 2828 O O . PHE A 1 341 ? 7.323 -7.707 -6.425 1.00 96.88 341 PHE A O 1
ATOM 2835 N N . MET A 1 342 ? 6.673 -5.841 -7.488 1.00 97.56 342 MET A N 1
ATOM 2836 C CA . MET A 1 342 ? 5.634 -5.500 -6.509 1.00 97.56 342 MET A CA 1
ATOM 2837 C C . MET A 1 342 ? 4.543 -6.573 -6.437 1.00 97.56 342 MET A C 1
ATOM 2839 O O . MET A 1 342 ? 4.181 -6.987 -5.334 1.00 97.56 342 MET A O 1
ATOM 2843 N N . LYS A 1 343 ? 4.067 -7.067 -7.590 1.00 97.00 343 LYS A N 1
ATOM 2844 C CA . LYS A 1 343 ? 3.096 -8.170 -7.670 1.00 97.00 343 LYS A CA 1
ATOM 2845 C C . LYS A 1 343 ? 3.626 -9.433 -6.997 1.00 97.00 343 LYS A C 1
ATOM 2847 O O . LYS A 1 343 ? 2.953 -10.003 -6.146 1.00 97.00 343 LYS A O 1
ATOM 2852 N N . PHE A 1 344 ? 4.850 -9.830 -7.329 1.00 96.06 344 PHE A N 1
ATOM 2853 C CA . PHE A 1 344 ? 5.506 -10.990 -6.737 1.00 96.06 344 PHE A CA 1
ATOM 2854 C C . PHE A 1 344 ? 5.608 -10.872 -5.211 1.00 96.06 344 PHE A C 1
ATOM 2856 O O . PHE A 1 344 ? 5.220 -11.786 -4.486 1.00 96.06 344 PHE A O 1
ATOM 2863 N N . CYS A 1 345 ? 6.080 -9.729 -4.705 1.00 95.56 345 CYS A N 1
ATOM 2864 C CA . CYS A 1 345 ? 6.150 -9.460 -3.270 1.00 95.56 345 CYS A CA 1
ATOM 2865 C C . CYS A 1 345 ? 4.767 -9.534 -2.611 1.00 95.56 345 CYS A C 1
ATOM 2867 O O . CYS A 1 345 ? 4.621 -10.140 -1.546 1.00 95.56 345 CYS A O 1
ATOM 2869 N N . HIS A 1 346 ? 3.757 -8.950 -3.258 1.00 95.38 346 HIS A N 1
ATOM 2870 C CA . HIS A 1 346 ? 2.375 -9.006 -2.811 1.00 95.38 346 HIS A CA 1
ATOM 2871 C C . HIS A 1 346 ? 1.855 -10.449 -2.740 1.00 95.38 346 HIS A C 1
ATOM 2873 O O . HIS A 1 346 ? 1.252 -10.825 -1.742 1.00 95.38 346 HIS A O 1
ATOM 2879 N N . GLU A 1 347 ? 2.067 -11.276 -3.758 1.00 95.44 347 GLU A N 1
ATOM 2880 C CA . GLU A 1 347 ? 1.562 -12.653 -3.784 1.00 95.44 347 GLU A CA 1
ATOM 2881 C C . GLU A 1 347 ? 2.295 -13.546 -2.775 1.00 95.44 347 GLU A C 1
ATOM 2883 O O . GLU A 1 347 ? 1.660 -14.304 -2.036 1.00 95.44 347 GLU A O 1
ATOM 2888 N N . LYS A 1 348 ? 3.617 -13.373 -2.658 1.00 94.38 348 LYS A N 1
ATOM 2889 C CA . LYS A 1 348 ? 4.479 -14.104 -1.721 1.00 94.38 348 LYS A CA 1
ATOM 2890 C C . LYS A 1 348 ? 4.120 -13.875 -0.250 1.00 94.38 348 LYS A C 1
ATOM 2892 O O . LYS A 1 348 ? 4.431 -14.710 0.595 1.00 94.38 348 LYS A O 1
ATOM 2897 N N . GLN A 1 349 ? 3.443 -12.774 0.091 1.00 94.12 349 GLN A N 1
ATOM 2898 C CA . GLN A 1 349 ? 2.958 -12.574 1.463 1.00 94.12 349 GLN A CA 1
ATOM 2899 C C . GLN A 1 349 ? 1.855 -13.585 1.842 1.00 94.12 349 GLN A C 1
ATOM 2901 O O . GLN A 1 349 ? 1.673 -13.864 3.024 1.00 94.12 349 GLN A O 1
ATOM 2906 N N . PHE A 1 350 ? 1.145 -14.143 0.852 1.00 94.38 350 PHE A N 1
ATOM 2907 C CA . PHE A 1 350 ? 0.036 -15.086 1.035 1.00 94.38 350 PHE A CA 1
ATOM 2908 C C . PHE A 1 350 ? 0.372 -16.525 0.618 1.00 94.38 350 PHE A C 1
ATOM 2910 O O . PHE A 1 350 ? -0.362 -17.443 0.975 1.00 94.38 350 PHE A O 1
ATOM 2917 N N . GLN A 1 351 ? 1.446 -16.735 -0.146 1.00 90.88 351 GLN A N 1
ATOM 2918 C CA . GLN A 1 351 ? 1.845 -18.037 -0.688 1.00 90.88 351 GLN A CA 1
ATOM 2919 C C . GLN A 1 351 ? 3.345 -18.257 -0.472 1.00 90.88 351 GLN A C 1
ATOM 2921 O O . GLN A 1 351 ? 4.153 -17.391 -0.796 1.00 90.88 351 GLN A O 1
ATOM 2926 N N . LYS A 1 352 ? 3.726 -19.409 0.096 1.00 79.19 352 LYS A N 1
ATOM 2927 C CA . LYS A 1 352 ? 5.131 -19.699 0.438 1.00 79.19 352 LYS A CA 1
ATOM 2928 C C . LYS A 1 352 ? 5.987 -20.018 -0.788 1.00 79.19 352 LYS A C 1
ATOM 2930 O O . LYS A 1 352 ? 7.106 -19.518 -0.878 1.00 79.19 352 LYS A O 1
ATOM 2935 N N . ASP A 1 353 ? 5.432 -20.789 -1.717 1.00 86.38 353 ASP A N 1
ATOM 2936 C CA . ASP A 1 353 ? 6.139 -21.315 -2.882 1.00 86.38 353 ASP A CA 1
ATOM 2937 C C . ASP A 1 353 ? 5.621 -20.608 -4.133 1.00 86.38 353 ASP A C 1
ATOM 2939 O O . ASP A 1 353 ? 4.673 -21.051 -4.778 1.00 86.38 353 ASP A O 1
ATOM 2943 N N . LEU A 1 354 ? 6.203 -19.443 -4.413 1.00 89.12 354 LEU A N 1
ATOM 2944 C CA . LEU A 1 354 ? 5.903 -18.659 -5.602 1.00 89.12 354 LEU A CA 1
ATOM 2945 C C . LEU A 1 354 ? 7.185 -18.462 -6.403 1.00 89.12 354 LEU A C 1
ATOM 2947 O O . LEU A 1 354 ? 8.153 -17.882 -5.899 1.00 89.12 354 LEU A O 1
ATOM 2951 N N . ASP A 1 355 ? 7.160 -18.915 -7.650 1.00 89.19 355 ASP A N 1
ATOM 2952 C CA . ASP A 1 355 ? 8.252 -18.708 -8.590 1.00 89.19 355 ASP A CA 1
ATOM 2953 C C . ASP A 1 355 ? 8.179 -17.311 -9.202 1.00 89.19 355 ASP A C 1
ATOM 2955 O O . ASP A 1 355 ? 7.114 -16.800 -9.550 1.00 89.19 355 ASP A O 1
ATOM 2959 N N . TYR A 1 356 ? 9.344 -16.687 -9.352 1.00 88.75 356 TYR A N 1
ATOM 2960 C CA . TYR A 1 356 ? 9.463 -15.408 -10.035 1.00 88.75 356 TYR A CA 1
ATOM 2961 C C . TYR A 1 356 ? 9.565 -15.649 -11.548 1.00 88.75 356 TYR A C 1
ATOM 2963 O O . TYR A 1 356 ? 10.591 -16.133 -12.033 1.00 88.75 356 TYR A O 1
ATOM 2971 N N . GLN A 1 357 ? 8.509 -15.321 -12.296 1.00 91.69 357 GLN A N 1
ATOM 2972 C CA . GLN A 1 357 ? 8.449 -15.478 -13.753 1.00 91.69 357 GLN A CA 1
ATOM 2973 C C . GLN A 1 357 ? 7.938 -14.194 -14.405 1.00 91.69 357 GLN A C 1
ATOM 2975 O O . GLN A 1 357 ? 6.736 -13.941 -14.442 1.00 91.69 357 GLN A O 1
ATOM 2980 N N . TYR A 1 358 ? 8.864 -13.379 -14.911 1.00 93.94 358 TYR A N 1
ATOM 2981 C CA . TYR A 1 358 ? 8.525 -12.111 -15.548 1.00 93.94 358 TYR A CA 1
ATOM 2982 C C . TYR A 1 358 ? 7.944 -12.317 -16.952 1.00 93.94 358 TYR A C 1
ATOM 2984 O O . TYR A 1 358 ? 8.589 -12.908 -17.819 1.00 93.94 358 TYR A O 1
ATOM 2992 N N . ASP A 1 359 ? 6.759 -11.751 -17.180 1.00 94.06 359 ASP A N 1
ATOM 2993 C CA . ASP A 1 359 ? 6.118 -11.621 -18.489 1.00 94.06 359 ASP A CA 1
ATOM 2994 C C . ASP A 1 359 ? 5.622 -10.175 -18.665 1.00 94.06 359 ASP A C 1
ATOM 2996 O O . ASP A 1 359 ? 4.679 -9.728 -18.003 1.00 94.06 359 ASP A O 1
ATOM 3000 N N . GLU A 1 360 ? 6.267 -9.427 -19.564 1.00 94.44 360 GLU A N 1
ATOM 3001 C CA . GLU A 1 360 ? 5.901 -8.037 -19.855 1.00 94.44 360 GLU A CA 1
ATOM 3002 C C . GLU A 1 360 ? 4.482 -7.920 -20.432 1.00 94.44 360 GLU A C 1
ATOM 3004 O O . GLU A 1 360 ? 3.743 -7.003 -20.068 1.00 94.44 360 GLU A O 1
ATOM 3009 N N . ASN A 1 361 ? 4.071 -8.840 -21.311 1.00 94.69 361 ASN A N 1
ATOM 3010 C CA . ASN A 1 361 ? 2.750 -8.793 -21.939 1.00 94.69 361 ASN A CA 1
ATOM 3011 C C . ASN A 1 361 ? 1.659 -9.004 -20.895 1.00 94.69 361 ASN A C 1
ATOM 3013 O O . ASN A 1 361 ? 0.665 -8.275 -20.877 1.00 94.69 361 ASN A O 1
ATOM 3017 N N . GLN A 1 362 ? 1.872 -9.952 -19.982 1.00 95.81 362 GLN A N 1
ATOM 3018 C CA . GLN A 1 362 ? 0.975 -10.150 -18.852 1.00 95.81 362 GLN A CA 1
ATOM 3019 C C . GLN A 1 362 ? 0.904 -8.892 -17.978 1.00 95.81 362 GLN A C 1
ATOM 3021 O O . GLN A 1 362 ? -0.191 -8.451 -17.624 1.00 95.81 362 GLN A O 1
ATOM 3026 N N . MET A 1 363 ? 2.045 -8.267 -17.669 1.00 96.56 363 MET A N 1
ATOM 3027 C CA . MET A 1 363 ? 2.058 -7.037 -16.874 1.00 96.56 363 MET A CA 1
ATOM 3028 C C . MET A 1 363 ? 1.340 -5.880 -17.565 1.00 96.56 363 MET A C 1
ATOM 3030 O O . MET A 1 363 ? 0.599 -5.154 -16.908 1.00 96.56 363 MET A O 1
ATOM 3034 N N . ARG A 1 364 ? 1.484 -5.724 -18.884 1.00 95.62 364 ARG A N 1
ATOM 3035 C CA . ARG A 1 364 ? 0.730 -4.728 -19.662 1.00 95.62 364 ARG A CA 1
ATOM 3036 C C . ARG A 1 364 ? -0.773 -4.931 -19.543 1.00 95.62 364 ARG A C 1
ATOM 3038 O O . ARG A 1 364 ? -1.492 -3.956 -19.342 1.00 95.62 364 ARG A O 1
ATOM 3045 N N . LEU A 1 365 ? -1.242 -6.176 -19.648 1.00 95.00 365 LEU A N 1
ATOM 3046 C CA . LEU A 1 365 ? -2.662 -6.507 -19.506 1.00 95.00 365 LEU A CA 1
ATOM 3047 C C . LEU A 1 365 ? -3.177 -6.183 -18.102 1.00 95.00 365 LEU A C 1
ATOM 3049 O O . LEU A 1 365 ? -4.221 -5.549 -17.981 1.00 95.00 365 LEU A O 1
ATOM 3053 N N . ILE A 1 366 ? -2.419 -6.542 -17.062 1.00 94.81 366 ILE A N 1
ATOM 3054 C CA . ILE A 1 366 ? -2.763 -6.233 -15.667 1.00 94.81 366 ILE A CA 1
ATOM 3055 C C . ILE A 1 366 ? -2.857 -4.719 -15.456 1.00 94.81 366 ILE A C 1
ATOM 3057 O O . ILE A 1 366 ? -3.854 -4.231 -14.934 1.00 94.81 366 ILE A O 1
ATOM 3061 N N . LEU A 1 367 ? -1.844 -3.960 -15.884 1.00 94.44 367 LEU A N 1
ATOM 3062 C CA . LEU A 1 367 ? -1.827 -2.503 -15.724 1.00 94.44 367 LEU A CA 1
ATOM 3063 C C . LEU A 1 367 ? -2.966 -1.835 -16.497 1.00 94.44 367 LEU A C 1
ATOM 3065 O O . LEU A 1 367 ? -3.586 -0.900 -15.998 1.00 94.44 367 LEU A O 1
ATOM 3069 N N . LYS A 1 368 ? -3.269 -2.336 -17.697 1.00 91.25 368 LYS A N 1
ATOM 3070 C CA . LYS A 1 368 ? -4.384 -1.845 -18.505 1.00 91.25 368 LYS A CA 1
ATOM 3071 C C . LYS A 1 368 ? -5.717 -2.098 -17.806 1.00 91.25 368 LYS A C 1
ATOM 3073 O O . LYS A 1 368 ? -6.513 -1.173 -17.713 1.00 91.25 368 LYS A O 1
ATOM 3078 N N . GLN A 1 369 ? -5.927 -3.305 -17.284 1.00 89.00 369 GLN A N 1
ATOM 3079 C CA . GLN A 1 369 ? -7.136 -3.642 -16.541 1.00 89.00 369 GLN A CA 1
ATOM 3080 C C . GLN A 1 369 ? -7.294 -2.759 -15.301 1.00 89.00 369 GLN A C 1
ATOM 3082 O O . GLN A 1 369 ? -8.379 -2.250 -15.066 1.00 89.00 369 GLN A O 1
ATOM 3087 N N . VAL A 1 370 ? -6.219 -2.519 -14.545 1.00 88.00 370 VAL A N 1
ATOM 3088 C CA . VAL A 1 370 ? -6.272 -1.638 -13.368 1.00 88.00 370 VAL A CA 1
ATOM 3089 C C . VAL A 1 370 ? -6.714 -0.225 -13.740 1.00 88.00 370 VAL A C 1
ATOM 3091 O O . VAL A 1 370 ? -7.505 0.362 -13.015 1.00 88.00 370 VAL A O 1
ATOM 3094 N N . ILE A 1 371 ? -6.254 0.303 -14.875 1.00 83.12 371 ILE A N 1
ATOM 3095 C CA . ILE A 1 371 ? -6.680 1.622 -15.352 1.00 83.12 371 ILE A CA 1
ATOM 3096 C C . ILE A 1 371 ? -8.132 1.605 -15.863 1.00 83.12 371 ILE A C 1
ATOM 3098 O O . ILE A 1 371 ? -8.891 2.521 -15.566 1.00 83.12 371 ILE A O 1
ATOM 3102 N N . GLU A 1 372 ? -8.537 0.585 -16.623 1.00 80.88 372 GLU A N 1
ATOM 3103 C CA . GLU A 1 372 ? -9.887 0.497 -17.207 1.00 80.88 372 GLU A CA 1
ATOM 3104 C C . GLU A 1 372 ? -10.969 0.196 -16.154 1.00 80.88 372 GLU A C 1
ATOM 3106 O O . GLU A 1 372 ? -12.068 0.749 -16.218 1.00 80.88 372 GLU A O 1
ATOM 3111 N N . ASP A 1 373 ? -10.656 -0.614 -15.139 1.00 70.12 373 ASP A N 1
ATOM 3112 C CA . ASP A 1 373 ? -11.542 -0.880 -14.001 1.00 70.12 373 ASP A CA 1
ATOM 3113 C C . ASP A 1 373 ? -11.776 0.387 -13.157 1.00 70.12 373 ASP A C 1
ATOM 3115 O O . ASP A 1 373 ? -12.693 0.409 -12.341 1.00 70.12 373 ASP A O 1
ATOM 3119 N N . GLU A 1 374 ? -10.962 1.439 -13.294 1.00 56.69 374 GLU A N 1
ATOM 3120 C CA . GLU A 1 374 ? -11.154 2.736 -12.626 1.00 56.69 374 GLU A CA 1
ATOM 3121 C C . GLU A 1 374 ? -12.084 3.700 -13.382 1.00 56.69 374 GLU A C 1
ATOM 3123 O O . GLU A 1 374 ? -12.573 4.648 -12.766 1.00 56.69 374 GLU A O 1
ATOM 3128 N N . GLU A 1 375 ? -12.366 3.467 -14.670 1.00 49.28 375 GLU A N 1
ATOM 3129 C CA . GLU A 1 375 ? -13.291 4.302 -15.457 1.00 49.28 375 GLU A CA 1
ATOM 3130 C C . GLU A 1 375 ? -14.770 3.892 -15.302 1.00 49.28 375 GLU A C 1
ATOM 3132 O O . GLU A 1 375 ? -15.656 4.673 -15.659 1.00 49.28 375 GLU A O 1
ATOM 3137 N N . ASN A 1 376 ? -15.034 2.705 -14.738 1.00 42.81 376 ASN A N 1
ATOM 3138 C CA . ASN A 1 376 ? -16.370 2.173 -14.425 1.00 42.81 376 ASN A CA 1
ATOM 3139 C C . ASN A 1 376 ? -16.638 2.171 -12.915 1.00 42.81 376 ASN A C 1
ATOM 3141 O O . ASN A 1 376 ? -17.803 2.438 -12.537 1.00 42.81 376 ASN A O 1
#

Secondary structure (DSSP, 8-state):
--PPPHHHHHHHHHTT-EEEE-TTSSSEEEEEEETTEEEEEES--TTHHHHTT-S-SEEEEEEEEEEEEE-TT--EEEEEEEEEEEEETTTTEEEEEEEEEEEESS-TTSEEEEEEETTEE---GGGTTS-----------EEEEEEEETTEEEEEEEE----S---SSTT--HHHHHHHHTT-PPPHHHHHHHHHHHHHHHHHHHHHS-HHHHTT---EEEPPHHHHHHH-SS--HHHHHHHHHHHTTTTSSSSS-HHHH-SEEEEEEEETTTEEEEEEEETTTTEEEEE-TT---HHHHHHHHHHHHHHTT-SSPEEEE-------SSSSTHHHHHHHHHHHHHHHTT-SS------HHHHHHHHHHHHHTTT-

Mean predicted aligned error: 11.35 Å

Nearest PDB structures (foldseek):
  1euv-assembly1_A  TM=7.590E-01  e=6.852E-09  Saccharomyces cerevisiae
  2hkp-assembly1_A  TM=7.216E-01  e=6.852E-09  Saccharomyces cerevisiae
  2hl8-assembly1_A  TM=7.001E-01  e=4.374E-09  Saccharomyces cerevisiae
  2hl9-assembly1_A  TM=7.008E-01  e=6.852E-09  Saccharomyces cerevisiae
  3zo5-assembly1_A  TM=7.019E-01  e=1.201E-08  Homo sapiens

Solvent-accessible surface area (backbone atoms only — not comparable to full-atom values): 21848 Å² total; per-residue (Å²): 137,92,74,81,48,68,64,47,61,47,49,42,34,76,70,53,32,48,78,43,82,43,58,92,80,55,78,27,42,33,39,36,37,46,88,51,35,39,38,35,37,42,58,90,50,94,51,55,75,58,61,45,70,47,93,58,56,61,42,84,45,50,31,36,40,40,37,51,49,62,49,98,73,68,38,84,43,54,40,42,36,39,32,26,24,39,35,30,64,85,75,75,39,79,26,44,38,38,55,34,36,40,32,59,58,97,39,90,85,38,62,51,74,48,44,23,57,78,59,42,72,62,82,59,87,83,59,85,80,73,77,90,67,72,69,86,63,54,73,49,53,72,42,80,43,78,44,74,59,94,88,40,83,41,81,43,80,44,75,40,69,51,67,96,60,86,64,69,74,80,64,73,43,78,63,56,62,46,28,61,77,47,100,39,62,70,51,66,54,62,52,30,50,49,32,49,51,52,44,53,51,48,51,55,56,51,60,72,44,54,59,77,62,44,78,72,46,58,36,69,45,57,46,49,31,69,61,61,64,72,40,49,94,79,68,45,68,69,59,39,48,52,51,51,41,62,72,35,52,95,39,55,86,43,81,81,48,60,68,80,74,25,42,26,43,33,38,52,40,70,50,91,87,72,45,37,31,31,40,38,36,32,67,84,76,43,31,32,38,38,44,48,35,84,62,82,59,72,79,82,46,49,64,61,49,52,53,52,31,56,76,70,69,46,80,80,51,49,78,44,70,60,80,75,84,68,61,61,93,67,91,37,52,39,40,55,54,39,52,50,51,52,50,51,56,59,50,46,40,80,37,91,90,68,83,92,76,94,51,68,69,60,48,35,52,52,55,48,46,60,57,56,64,65,78,110

pLDDT: mean 76.07, std 18.71, range [29.42, 97.75]

Radius of gyration: 23.25 Å; Cα contacts (8 Å, |Δi|>4): 585; chains: 1; bounding box: 55×55×69 Å

Organism: NCBI:txid65129

Foldseek 3Di:
DDDQDPVVVVLLLVLLWDKDADVPPDQFGIWIDAVQKIKTFGPPDPCSVVQRPDPAQWDWTFTKMWGWDADLLGFIFIKIKGTIWTGRSVVRDTFQAAWIKIAGGLDPVRIDGAGDHRNHGDDDPPPPPDDPPPDPQPFQDFDWDFDQDPNDTDTDTDRDRDDVDPDQLPPDDVVQVVVLVDLAAHDLNLLSLLLSVLQVVLSVVLSVDRSVLNVQFQAEHEDRQVLLVVCDDVHDLVVNLVSLLSSPSVCVVVPLPVCVVHQKYKYWYQQVVQATWMWIARNVQLAIETEFQQPDDPVSCVVVCVSVCVSNVRDPRHYDYDPPPRRDPDRRCRSLSRSLVSVQVSVCSNDVDDDRDDDSNVSSVVSSCSSVVSVD

Sequence (376 aa):
MVLLDPIMLRDFKNRGYDVIDIRNNSDYVKLMIQINIIFYLSSNQSNINNIIKSADYQHQVRGKLYSSFFDSNKNPKYITQEGEFFVDLKNNLFQLNGQGIKYSGKSNNVNEKGEYNKGIKIQTRKSQNKIERKSQSIEPKTIKIFEVLNGKLILRNQKKILSTWCKYNQQISLNDLKILRTQGWLTSSIIDSYVLSLNLESQKKYFALNYKERQHIKKIFLVPTSLVTNIGGNYNMTQAIELFQSHFLELQEIKFEFQIMYTKIGFPINSNNVHWYFLLFDLEKNEVEIYDSLSPKPYSQILDLKIISELLMLKSPKISFNKNNYEQKDSYSCGYHVCHFMKFCHEKQFQKDLDYQYDENQMRLILKQVIEDEEN

InterPro domains:
  IPR003653 Ulp1 protease family, C-terminal catalytic domain [PF02902] (265-355)
  IPR003653 Ulp1 protease family, C-terminal catalytic domain [PS50600] (170-345)
  IPR044613 NEDD8-specific protease 1/2-like [PTHR46468] (103-373)